Protein AF-F9G473-F1 (afdb_monomer_lite)

Secondary structure (DSSP, 8-state):
--HHHHHHHHHHGGG-HHHHHHHHHHHHHHHHTT-S-HHHHHHHHHHHHHHHHHHHHHHHHHTT-HHHHHSHHHHHHHHHHHHHHHHHHHHHT----HHHHHHHHHHHHHHHTT----HHHHHHHHHHHHHHHHHHHHTTS--SS-GGGG------S---HHHHHHHHHHHHHHHHHHHH-SS---HHHHHHHHHHHHHHHHHS-GGGSEEEEE--BGGGTB-S-EEEE--TTS-SS---TTHHHHHHHHHTSTTT--SSS--HHHHHHHHHIIIIIS--PPPPPP--SS---EEE-PPTTSSHHHHHHHHHHTT-S-EE-HHHHHH-SS--HHHHGGGS--TTS-----HHHHHHHHTT-SEE-HHHHHHTHHHHHHH-TTSEEEEE--S-HHHHHHHHIIIIIHHHT-HHHHHHHTT-HHHHHHHHHIIIIIHHHHTT-TTS-HHHHHHHHHHHHHHHHHHHHHHHS-GGGEEEE-GGG-HHHHHHHHT-PPPSSPPP----HHHHHHHHHHHHHHHHHHHHHHHHHHHHHHHHHHHHHHHHH-

Organism: Fusarium oxysporum (strain Fo5176) (NCBI:txid660025)

Structure (mmCIF, N/CA/C/O backbone):
data_AF-F9G473-F1
#
_entry.id   AF-F9G473-F1
#
loop_
_atom_site.group_PDB
_atom_site.id
_atom_site.type_symbol
_atom_site.label_atom_id
_atom_site.label_alt_id
_atom_site.label_comp_id
_atom_site.label_asym_id
_atom_site.label_entity_id
_atom_site.label_seq_id
_atom_site.pdbx_PDB_ins_code
_atom_site.Cartn_x
_atom_site.Cartn_y
_atom_site.Cartn_z
_atom_site.occupancy
_atom_site.B_iso_or_equiv
_atom_site.auth_seq_id
_atom_site.auth_comp_id
_atom_site.auth_asym_id
_atom_site.auth_atom_id
_atom_site.pdbx_PDB_model_num
ATOM 1 N N . MET A 1 1 ? 7.995 -15.059 -26.699 1.00 45.53 1 MET A N 1
ATOM 2 C CA . MET A 1 1 ? 9.385 -15.390 -26.287 1.00 45.53 1 MET A CA 1
ATOM 3 C C . MET A 1 1 ? 10.313 -15.096 -27.455 1.00 45.53 1 MET A C 1
ATOM 5 O O . MET A 1 1 ? 9.839 -15.066 -28.579 1.00 45.53 1 MET A O 1
ATOM 9 N N . ASP A 1 2 ? 11.602 -14.871 -27.199 1.00 57.72 2 ASP A N 1
ATOM 10 C CA . ASP A 1 2 ? 12.622 -14.761 -28.253 1.00 57.72 2 ASP A CA 1
ATOM 11 C C . ASP A 1 2 ? 12.641 -16.067 -29.101 1.00 57.72 2 ASP A C 1
ATOM 13 O O . ASP A 1 2 ? 12.615 -17.157 -28.506 1.00 57.72 2 ASP A O 1
ATOM 17 N N . PRO A 1 3 ? 12.602 -16.018 -30.450 1.00 60.47 3 PRO A N 1
ATOM 18 C CA . PRO A 1 3 ? 12.584 -17.217 -31.294 1.00 60.47 3 PRO A CA 1
ATOM 19 C C . PRO A 1 3 ? 13.815 -18.105 -31.112 1.00 60.47 3 PRO A C 1
ATOM 21 O O . PRO A 1 3 ? 13.683 -19.333 -31.107 1.00 60.47 3 PRO A O 1
ATOM 24 N N . ASP A 1 4 ? 14.987 -17.507 -30.896 1.00 68.69 4 ASP A N 1
ATOM 25 C CA . ASP A 1 4 ? 16.224 -18.245 -30.658 1.00 68.69 4 ASP A CA 1
ATOM 26 C C . ASP A 1 4 ? 16.158 -18.956 -29.311 1.00 68.69 4 ASP A C 1
ATOM 28 O O . ASP A 1 4 ? 16.536 -20.122 -29.206 1.00 68.69 4 ASP A O 1
ATOM 32 N N . PHE A 1 5 ? 15.584 -18.310 -28.291 1.00 81.56 5 PHE A N 1
ATOM 33 C CA . PHE A 1 5 ? 15.329 -18.963 -27.008 1.00 81.56 5 PHE A CA 1
ATOM 34 C C . PHE A 1 5 ? 14.351 -20.131 -27.149 1.00 81.56 5 PHE A C 1
ATOM 36 O O . PHE A 1 5 ? 14.621 -21.228 -26.670 1.00 81.56 5 PHE A O 1
ATOM 43 N N . THR A 1 6 ? 13.214 -19.905 -27.808 1.00 77.44 6 THR A N 1
ATOM 44 C CA . THR A 1 6 ? 12.120 -20.885 -27.889 1.00 77.44 6 THR A CA 1
ATOM 45 C C . THR A 1 6 ? 12.555 -22.130 -28.654 1.00 77.44 6 THR A C 1
ATOM 47 O O . THR A 1 6 ? 12.428 -23.250 -28.155 1.00 77.44 6 THR A O 1
ATOM 50 N N . ASN A 1 7 ? 13.120 -21.938 -29.848 1.00 81.88 7 ASN A N 1
ATOM 51 C CA . ASN A 1 7 ? 13.565 -23.035 -30.698 1.00 81.88 7 ASN A CA 1
ATOM 52 C C . ASN A 1 7 ? 14.696 -23.823 -30.037 1.00 81.88 7 ASN A C 1
ATOM 54 O O . ASN A 1 7 ? 14.685 -25.055 -30.040 1.00 81.88 7 ASN A O 1
ATOM 58 N N . GLU A 1 8 ? 15.656 -23.130 -29.427 1.00 86.62 8 GLU A N 1
ATOM 59 C CA . GLU A 1 8 ? 16.802 -23.779 -28.806 1.00 86.62 8 GLU A CA 1
ATOM 60 C C . GLU A 1 8 ? 16.436 -24.480 -27.490 1.00 86.62 8 GLU A C 1
ATOM 62 O O . GLU A 1 8 ? 16.919 -25.587 -27.241 1.00 86.62 8 GLU A O 1
ATOM 67 N N . ALA A 1 9 ? 15.535 -23.908 -26.681 1.00 88.31 9 ALA A N 1
ATOM 68 C CA . ALA A 1 9 ? 15.013 -24.555 -25.479 1.00 88.31 9 ALA A CA 1
ATOM 69 C C . ALA A 1 9 ? 14.297 -25.866 -25.833 1.00 88.31 9 ALA A C 1
ATOM 71 O O . ALA A 1 9 ? 14.603 -26.909 -25.250 1.00 88.31 9 ALA A O 1
ATOM 72 N N . LEU A 1 10 ? 13.419 -25.844 -26.844 1.00 88.31 10 LEU A N 1
ATOM 73 C CA . LEU A 1 10 ? 12.724 -27.037 -27.338 1.00 88.31 10 LEU A CA 1
ATOM 74 C C . LEU A 1 10 ? 13.695 -28.070 -27.921 1.00 88.31 10 LEU A C 1
ATOM 76 O O . LEU A 1 10 ? 13.563 -29.264 -27.653 1.00 88.31 10 LEU A O 1
ATOM 80 N N . ARG A 1 11 ? 14.710 -27.627 -28.672 1.00 91.50 11 ARG A N 1
ATOM 81 C CA . ARG A 1 11 ? 15.733 -28.515 -29.244 1.00 91.50 11 ARG A CA 1
ATOM 82 C C . ARG A 1 11 ? 16.573 -29.204 -28.165 1.00 91.50 11 ARG A C 1
ATOM 84 O O . ARG A 1 11 ? 16.958 -30.362 -28.337 1.00 91.50 11 ARG A O 1
ATOM 91 N N . ARG A 1 12 ? 16.884 -28.506 -27.066 1.00 92.81 12 ARG A N 1
ATOM 92 C CA . ARG A 1 12 ? 17.694 -29.033 -25.953 1.00 92.81 12 ARG A CA 1
ATOM 93 C C . ARG A 1 12 ? 16.894 -29.870 -24.960 1.00 92.81 12 ARG A C 1
ATOM 95 O O . ARG A 1 12 ? 17.476 -30.775 -24.362 1.00 92.81 12 ARG A O 1
ATOM 102 N N . ALA A 1 13 ? 15.596 -29.609 -24.798 1.00 94.12 13 ALA A N 1
ATOM 103 C CA . ALA A 1 13 ? 14.750 -30.238 -23.783 1.00 94.12 13 ALA A CA 1
ATOM 104 C C . ALA A 1 13 ? 14.877 -31.776 -23.709 1.00 94.12 13 ALA A C 1
ATOM 106 O O . ALA A 1 13 ? 15.115 -32.279 -22.614 1.00 94.12 13 ALA A O 1
ATOM 107 N N . PRO A 1 14 ? 14.872 -32.554 -24.815 1.00 93.25 14 PRO A N 1
ATOM 108 C CA . PRO A 1 14 ? 14.975 -34.018 -24.736 1.00 93.25 14 PRO A CA 1
ATOM 109 C C . PRO A 1 14 ? 16.275 -34.547 -24.109 1.00 93.25 14 PRO A C 1
ATOM 111 O O . PRO A 1 14 ? 16.351 -35.717 -23.747 1.00 93.25 14 PRO A O 1
ATOM 114 N N . ARG A 1 15 ? 17.318 -33.712 -24.021 1.00 94.69 15 ARG A N 1
ATOM 115 C CA . ARG A 1 15 ? 18.642 -34.067 -23.481 1.00 94.69 15 ARG A CA 1
ATOM 116 C C . ARG A 1 15 ? 18.998 -33.284 -22.218 1.00 94.69 15 ARG A C 1
ATOM 118 O O . ARG A 1 15 ? 20.071 -33.491 -21.664 1.00 94.69 15 ARG A O 1
ATOM 125 N N . CYS A 1 16 ? 18.124 -32.385 -21.776 1.00 95.19 16 CYS A N 1
ATOM 126 C CA . CYS A 1 16 ? 18.338 -31.526 -20.624 1.00 95.19 16 CYS A CA 1
ATOM 127 C C . CYS A 1 16 ? 17.113 -31.627 -19.705 1.00 95.19 16 CYS A C 1
ATOM 129 O O . CYS A 1 16 ? 16.123 -30.931 -19.942 1.00 95.19 16 CYS A O 1
ATOM 131 N N . PRO A 1 17 ? 17.160 -32.472 -18.655 1.00 94.44 17 PRO A N 1
ATOM 132 C CA . PRO A 1 17 ? 16.038 -32.653 -17.732 1.00 94.44 17 PRO A CA 1
ATOM 133 C C . PRO A 1 17 ? 15.544 -31.338 -17.121 1.00 94.44 17 PRO A C 1
ATOM 135 O O . PRO A 1 17 ? 14.348 -31.161 -16.921 1.00 94.44 17 PRO A O 1
ATOM 138 N N . LEU A 1 18 ? 16.460 -30.394 -16.897 1.00 94.50 18 LEU A N 1
ATOM 139 C CA . LEU A 1 18 ? 16.161 -29.072 -16.364 1.00 94.50 18 LEU A CA 1
ATOM 140 C C . LEU A 1 18 ? 15.222 -28.267 -17.284 1.00 94.50 18 LEU A C 1
ATOM 142 O O . LEU A 1 18 ? 14.207 -27.731 -16.839 1.00 94.50 18 LEU A O 1
ATOM 146 N N . LEU A 1 19 ? 15.527 -28.220 -18.584 1.00 95.25 19 LEU A N 1
ATOM 147 C CA . LEU A 1 19 ? 14.683 -27.552 -19.580 1.00 95.25 19 LEU A CA 1
ATOM 148 C C . LEU A 1 19 ? 13.399 -28.337 -19.849 1.00 95.25 19 LEU A C 1
ATOM 150 O O . LEU A 1 19 ? 12.338 -27.743 -19.996 1.00 95.25 19 LEU A O 1
ATOM 154 N N . LEU A 1 20 ? 13.479 -29.669 -19.880 1.00 96.06 20 LEU A N 1
ATOM 155 C CA . LEU A 1 20 ? 12.309 -30.520 -20.073 1.00 96.06 20 LEU A CA 1
ATOM 156 C C . LEU A 1 20 ? 11.258 -30.277 -18.991 1.00 96.06 20 LEU A C 1
ATOM 158 O O . LEU A 1 20 ? 10.108 -29.987 -19.308 1.00 96.06 20 LEU A O 1
ATOM 162 N N . TYR A 1 21 ? 11.648 -30.386 -17.721 1.00 97.31 21 TYR A N 1
ATOM 163 C CA . TYR A 1 21 ? 10.705 -30.242 -16.621 1.00 97.31 21 TYR A CA 1
ATOM 164 C C . TYR A 1 21 ? 10.210 -28.804 -16.474 1.00 97.31 21 TYR A C 1
ATOM 166 O O . TYR A 1 21 ? 9.029 -28.621 -16.209 1.00 97.31 21 TYR A O 1
ATOM 174 N N . SER A 1 22 ? 11.040 -27.785 -16.721 1.00 95.44 22 SER A N 1
ATOM 175 C CA . SER A 1 22 ? 10.582 -26.389 -16.619 1.00 95.44 22 SER A CA 1
ATOM 176 C C . SER A 1 22 ? 9.567 -26.043 -17.710 1.00 95.44 22 SER A C 1
ATOM 178 O O . SER A 1 22 ? 8.546 -25.417 -17.424 1.00 95.44 22 SER A O 1
ATOM 180 N N . LEU A 1 23 ? 9.779 -26.526 -18.941 1.00 94.12 23 LEU A N 1
ATOM 181 C CA . LEU A 1 23 ? 8.806 -26.392 -20.028 1.00 94.12 23 LEU A CA 1
ATOM 182 C C . LEU A 1 23 ? 7.507 -27.146 -19.730 1.00 94.12 23 LEU A C 1
ATOM 184 O O . LEU A 1 23 ? 6.427 -26.610 -19.979 1.00 94.12 23 LEU A O 1
ATOM 188 N N . LEU A 1 24 ? 7.589 -28.366 -19.191 1.00 94.25 24 LEU A N 1
ATOM 189 C CA . LEU A 1 24 ? 6.407 -29.145 -18.813 1.00 94.25 24 LEU A CA 1
ATOM 190 C C . LEU A 1 24 ? 5.644 -28.508 -17.646 1.00 94.25 24 LEU A C 1
ATOM 192 O O . LEU A 1 24 ? 4.415 -28.504 -17.680 1.00 94.25 24 LEU A O 1
ATOM 196 N N . ALA A 1 25 ? 6.344 -27.932 -16.665 1.00 93.00 25 ALA A N 1
ATOM 197 C CA . ALA A 1 25 ? 5.742 -27.217 -15.544 1.00 93.00 25 ALA A CA 1
ATOM 198 C C . ALA A 1 25 ? 4.913 -26.029 -16.045 1.00 93.00 25 ALA A C 1
ATOM 200 O O . ALA A 1 25 ? 3.707 -25.973 -15.816 1.00 93.00 25 ALA A O 1
ATOM 201 N N . VAL A 1 26 ? 5.531 -25.129 -16.821 1.00 90.00 26 VAL A N 1
ATOM 202 C CA . VAL A 1 26 ? 4.837 -23.970 -17.406 1.00 90.00 26 VAL A CA 1
ATOM 203 C C . VAL A 1 26 ? 3.708 -24.396 -18.335 1.00 90.00 26 VAL A C 1
ATOM 205 O O . VAL A 1 26 ? 2.621 -23.838 -18.256 1.00 90.00 26 VAL A O 1
ATOM 208 N N . SER A 1 27 ? 3.930 -25.385 -19.205 1.00 88.44 27 SER A N 1
ATOM 209 C CA . SER A 1 27 ? 2.908 -25.819 -20.168 1.00 88.44 27 SER A CA 1
ATOM 210 C C . SER A 1 27 ? 1.693 -26.429 -19.474 1.00 88.44 27 SER A C 1
ATOM 212 O O . SER A 1 27 ? 0.563 -26.184 -19.895 1.00 88.44 27 SER A O 1
ATOM 214 N N . SER A 1 28 ? 1.913 -27.210 -18.412 1.00 89.19 28 SER A N 1
ATOM 215 C CA . SER A 1 28 ? 0.833 -27.840 -17.648 1.00 89.19 28 SER A CA 1
ATOM 216 C C . SER A 1 28 ? 0.041 -26.795 -16.867 1.00 89.19 28 SER A C 1
ATOM 218 O O . SER A 1 28 ? -1.182 -26.764 -16.987 1.00 89.19 28 SER A O 1
ATOM 220 N N . SER A 1 29 ? 0.726 -25.871 -16.183 1.00 85.62 29 SER A N 1
ATOM 221 C CA . SER A 1 29 ? 0.071 -24.760 -15.486 1.00 85.62 29 SER A CA 1
ATOM 222 C C . SER A 1 29 ? -0.647 -23.819 -16.439 1.00 85.62 29 SER A C 1
ATOM 224 O O . SER A 1 29 ? -1.777 -23.447 -16.184 1.00 85.62 29 SER A O 1
ATOM 226 N N . HIS A 1 30 ? -0.055 -23.457 -17.577 1.00 84.06 30 HIS A N 1
ATOM 227 C CA . HIS A 1 30 ? -0.751 -22.649 -18.574 1.00 84.06 30 HIS A CA 1
ATOM 228 C C . HIS A 1 30 ? -2.009 -23.370 -19.064 1.00 84.06 30 HIS A C 1
ATOM 230 O O . HIS A 1 30 ? -3.066 -22.763 -19.156 1.00 84.06 30 HIS A O 1
ATOM 236 N N . LYS A 1 31 ? -1.927 -24.673 -19.356 1.00 85.00 31 LYS A N 1
ATOM 237 C CA . LYS A 1 31 ? -3.074 -25.437 -19.849 1.00 85.00 31 LYS A CA 1
ATOM 238 C C . LYS A 1 31 ? -4.208 -25.543 -18.824 1.00 85.00 31 LYS A C 1
ATOM 240 O O . LYS A 1 31 ? -5.358 -25.503 -19.249 1.00 85.00 31 LYS A O 1
ATOM 245 N N . SER A 1 32 ? -3.923 -25.628 -17.522 1.00 84.88 32 SER A N 1
ATOM 246 C CA . SER A 1 32 ? -4.977 -25.691 -16.498 1.00 84.88 32 SER A CA 1
ATOM 247 C C . SER A 1 32 ? -5.882 -24.452 -16.483 1.00 84.88 32 SER A C 1
ATOM 249 O O . SER A 1 32 ? -7.062 -24.583 -16.178 1.00 84.88 32 SER A O 1
ATOM 251 N N . TRP A 1 33 ? -5.384 -23.279 -16.897 1.00 78.44 33 TRP A N 1
ATOM 252 C CA . TRP A 1 33 ? -6.165 -22.035 -16.978 1.00 78.44 33 TRP A CA 1
ATOM 253 C C . TRP A 1 33 ? -7.191 -21.984 -18.118 1.00 78.44 33 TRP A C 1
ATOM 255 O O . TRP A 1 33 ? -8.116 -21.178 -18.062 1.00 78.44 33 TRP A O 1
ATOM 265 N N . PHE A 1 34 ? -7.028 -22.805 -19.159 1.00 80.69 34 PHE A N 1
ATOM 266 C CA . PHE A 1 34 ? -7.857 -22.752 -20.374 1.00 80.69 34 PHE A CA 1
ATOM 267 C C . PHE A 1 34 ? -8.693 -24.019 -20.588 1.00 80.69 34 PHE A C 1
ATOM 269 O O . PHE A 1 34 ? -9.198 -24.245 -21.687 1.00 80.69 34 PHE A O 1
ATOM 276 N N . LEU A 1 35 ? -8.796 -24.876 -19.571 1.00 82.06 35 LEU A N 1
ATOM 277 C CA . LEU A 1 35 ? -9.617 -26.080 -19.617 1.00 82.06 35 LEU A CA 1
ATOM 278 C C . LEU A 1 35 ? -10.969 -25.825 -18.950 1.00 82.06 35 LEU A C 1
ATOM 280 O O . LEU A 1 35 ? -11.025 -25.401 -17.801 1.00 82.06 35 LEU A O 1
ATOM 284 N N . ASP A 1 36 ? -12.047 -26.136 -19.673 1.00 85.25 36 ASP A N 1
ATOM 285 C CA . ASP A 1 36 ? -13.421 -25.991 -19.174 1.00 85.25 36 ASP A CA 1
ATOM 286 C C . ASP A 1 36 ? -13.801 -27.081 -18.157 1.00 85.25 36 ASP A C 1
ATOM 288 O O . ASP A 1 36 ? -14.679 -26.872 -17.321 1.00 85.25 36 ASP A O 1
ATOM 292 N N . ASP A 1 37 ? -13.163 -28.254 -18.245 1.00 90.31 37 ASP A N 1
ATOM 293 C CA . ASP A 1 37 ? -13.392 -29.389 -17.349 1.00 90.31 37 ASP A CA 1
ATOM 294 C C . ASP A 1 37 ? -12.562 -29.224 -16.058 1.00 90.31 37 ASP A C 1
ATOM 296 O O . ASP A 1 37 ? -11.327 -29.271 -16.133 1.00 90.31 37 ASP A O 1
ATOM 300 N N . PRO A 1 38 ? -13.201 -29.048 -14.883 1.00 86.44 38 PRO A N 1
ATOM 301 C CA . PRO A 1 38 ? -12.496 -28.796 -13.628 1.00 86.44 38 PRO A CA 1
ATOM 302 C C . PRO A 1 38 ? -11.587 -29.943 -13.181 1.00 86.44 38 PRO A C 1
ATOM 304 O O . PRO A 1 38 ? -10.522 -29.680 -12.623 1.00 86.44 38 PRO A O 1
ATOM 307 N N . ASP A 1 39 ? -11.970 -31.196 -13.438 1.00 87.25 39 ASP A N 1
ATOM 308 C CA . ASP A 1 39 ? -11.202 -32.364 -13.000 1.00 87.25 39 ASP A CA 1
ATOM 309 C C . ASP A 1 39 ? -9.918 -32.481 -13.832 1.00 87.25 39 ASP A C 1
ATOM 311 O O . ASP A 1 39 ? -8.819 -32.674 -13.304 1.00 87.25 39 ASP A O 1
ATOM 315 N N . ILE A 1 40 ? -10.033 -32.259 -15.146 1.00 87.62 40 ILE A N 1
ATOM 316 C CA . ILE A 1 40 ? -8.880 -32.243 -16.053 1.00 87.62 40 ILE A CA 1
ATOM 317 C C . ILE A 1 40 ? -7.991 -31.023 -15.761 1.00 87.62 40 ILE A C 1
ATOM 319 O O . ILE A 1 40 ? -6.765 -31.147 -15.742 1.00 87.62 40 ILE A O 1
ATOM 323 N N . ALA A 1 41 ? -8.577 -29.849 -15.508 1.00 83.19 41 ALA A N 1
ATOM 324 C CA . ALA A 1 41 ? -7.832 -28.648 -15.132 1.00 83.19 41 ALA A CA 1
ATOM 325 C C . ALA A 1 41 ? -7.018 -28.868 -13.846 1.00 83.19 41 ALA A C 1
ATOM 327 O O . ALA A 1 41 ? -5.835 -28.515 -13.795 1.00 83.19 41 ALA A O 1
ATOM 328 N N . GLN A 1 42 ? -7.616 -29.513 -12.840 1.00 87.00 42 GLN A N 1
ATOM 329 C CA . GLN A 1 42 ? -6.948 -29.856 -11.587 1.00 87.00 42 GLN A CA 1
ATOM 330 C C . GLN A 1 42 ? -5.800 -30.854 -11.793 1.00 87.00 42 GLN A C 1
ATOM 332 O O . GLN A 1 42 ? -4.726 -30.671 -11.216 1.00 87.00 42 GLN A O 1
ATOM 337 N N . ASP A 1 43 ? -5.977 -31.868 -12.642 1.00 88.44 43 ASP A N 1
ATOM 338 C CA . ASP A 1 43 ? -4.899 -32.799 -12.993 1.00 88.44 43 ASP A CA 1
ATOM 339 C C . ASP A 1 43 ? -3.710 -32.074 -13.646 1.00 88.44 43 ASP A C 1
ATOM 341 O O . ASP A 1 43 ? -2.561 -32.314 -13.272 1.00 88.44 43 ASP A O 1
ATOM 345 N N . TYR A 1 44 ? -3.959 -31.144 -14.576 1.00 88.31 44 TYR A N 1
ATOM 346 C CA . TYR A 1 44 ? -2.895 -30.345 -15.198 1.00 88.31 44 TYR A CA 1
ATOM 347 C C . TYR A 1 44 ? -2.197 -29.400 -14.217 1.00 88.31 44 TYR A C 1
ATOM 349 O O . TYR A 1 44 ? -0.978 -29.240 -14.307 1.00 88.31 44 TYR A O 1
ATOM 357 N N . ALA A 1 45 ? -2.927 -28.821 -13.260 1.00 86.12 45 ALA A N 1
ATOM 358 C CA . ALA A 1 45 ? -2.322 -28.043 -12.183 1.00 86.12 45 ALA A CA 1
ATOM 359 C C . ALA A 1 45 ? -1.390 -28.917 -11.321 1.00 86.12 45 ALA A C 1
ATOM 361 O O . ALA A 1 45 ? -0.247 -28.528 -11.078 1.00 86.12 45 ALA A O 1
ATOM 362 N N . ARG A 1 46 ? -1.826 -30.137 -10.957 1.00 89.38 46 ARG A N 1
ATOM 363 C CA . ARG A 1 46 ? -0.997 -31.112 -10.224 1.00 89.38 46 ARG A CA 1
ATOM 364 C C . ARG A 1 46 ? 0.260 -31.494 -11.009 1.00 89.38 46 ARG A C 1
ATOM 366 O O . ARG A 1 46 ? 1.350 -31.495 -10.449 1.00 89.38 46 ARG A O 1
ATOM 373 N N . TYR A 1 47 ? 0.142 -31.773 -12.310 1.00 91.06 47 TYR A N 1
ATOM 374 C CA . TYR A 1 47 ? 1.312 -32.063 -13.147 1.00 91.06 47 TYR A CA 1
ATOM 375 C C . TYR A 1 47 ? 2.286 -30.879 -13.198 1.00 91.06 47 TYR A C 1
ATOM 377 O O . TYR A 1 47 ? 3.498 -31.085 -13.150 1.00 91.06 47 TYR A O 1
ATOM 385 N N . GLY A 1 48 ? 1.769 -29.647 -13.262 1.00 91.00 48 GLY A N 1
ATOM 386 C CA . GLY A 1 48 ? 2.572 -28.427 -13.182 1.00 91.00 48 GLY A CA 1
ATOM 387 C C . GLY A 1 48 ? 3.443 -28.388 -11.927 1.00 91.00 48 GLY A C 1
ATOM 388 O O . GLY A 1 48 ? 4.658 -28.207 -12.034 1.00 91.00 48 GLY A O 1
ATOM 389 N N . GLU A 1 49 ? 2.838 -28.648 -10.768 1.00 89.69 49 GLU A N 1
ATOM 390 C CA . GLU A 1 49 ? 3.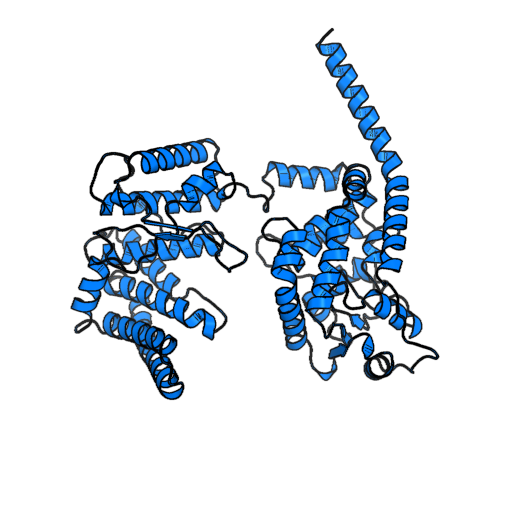518 -28.697 -9.470 1.00 89.69 49 GLU A CA 1
ATOM 391 C C . GLU A 1 49 ? 4.554 -29.831 -9.399 1.00 89.69 49 GLU A C 1
ATOM 393 O O . GLU A 1 49 ? 5.712 -29.589 -9.063 1.00 89.69 49 GLU A O 1
ATOM 398 N N . GLU A 1 50 ? 4.207 -31.045 -9.837 1.00 92.69 50 GLU A N 1
ATOM 399 C CA . GLU A 1 50 ? 5.138 -32.184 -9.867 1.00 92.69 50 GLU A CA 1
ATOM 400 C C . GLU A 1 50 ? 6.388 -31.912 -10.727 1.00 92.69 50 GLU A C 1
ATOM 402 O O . GLU A 1 50 ? 7.505 -32.322 -10.390 1.00 92.69 50 GLU A O 1
ATOM 407 N N . TYR A 1 51 ? 6.226 -31.253 -11.878 1.00 95.75 51 TYR A N 1
ATOM 408 C CA . TYR A 1 51 ? 7.359 -30.882 -12.727 1.00 95.75 51 TYR A CA 1
ATOM 409 C C . TYR A 1 51 ? 8.156 -29.712 -12.146 1.00 95.75 51 TYR A C 1
ATOM 411 O O . TYR A 1 51 ? 9.383 -29.681 -12.290 1.00 95.75 51 TYR A O 1
ATOM 419 N N . HIS A 1 52 ? 7.490 -28.777 -11.466 1.00 94.06 52 HIS A N 1
ATOM 420 C CA . HIS A 1 52 ? 8.144 -27.683 -10.756 1.00 94.06 52 HIS A CA 1
ATOM 421 C C . HIS A 1 52 ? 9.049 -28.212 -9.636 1.00 94.06 52 HIS A C 1
ATOM 423 O O . HIS A 1 52 ? 10.234 -27.872 -9.604 1.00 94.06 52 HIS A O 1
ATOM 429 N N . GLU A 1 53 ? 8.559 -29.138 -8.809 1.00 92.19 53 GLU A N 1
ATOM 430 C CA . GLU A 1 53 ? 9.347 -29.796 -7.758 1.00 92.19 53 GLU A CA 1
ATOM 431 C C . GLU A 1 53 ? 10.572 -30.528 -8.320 1.00 92.19 53 GLU A C 1
ATOM 433 O O . GLU A 1 53 ? 11.686 -30.405 -7.795 1.00 92.19 53 GLU A O 1
ATOM 438 N N . LYS A 1 54 ? 10.405 -31.242 -9.443 1.00 94.75 54 LYS A N 1
ATOM 439 C CA . LYS A 1 54 ? 11.529 -31.884 -10.142 1.00 94.75 54 LYS A CA 1
ATOM 440 C C . LYS A 1 54 ? 12.574 -30.862 -10.578 1.00 94.75 54 LYS A C 1
ATOM 442 O O . LYS A 1 54 ? 13.764 -31.122 -10.403 1.00 94.75 54 LYS A O 1
ATOM 447 N N . CYS A 1 55 ? 12.171 -29.697 -11.086 1.00 95.00 55 CYS A N 1
ATOM 448 C CA . CYS A 1 55 ? 13.124 -28.639 -11.425 1.00 95.00 55 CYS A CA 1
ATOM 449 C C . CYS A 1 55 ? 13.888 -28.141 -10.201 1.00 95.00 55 CYS A C 1
ATOM 451 O O . CYS A 1 55 ? 15.109 -28.032 -10.264 1.00 95.00 55 CYS A O 1
ATOM 453 N N . ILE A 1 56 ? 13.196 -27.877 -9.089 1.00 92.06 56 ILE A N 1
ATOM 454 C CA . ILE A 1 56 ? 13.831 -27.430 -7.842 1.00 92.06 56 ILE A CA 1
ATOM 455 C C . ILE A 1 56 ? 14.878 -28.444 -7.369 1.00 92.06 56 ILE A C 1
ATOM 457 O O . ILE A 1 56 ? 15.997 -28.055 -7.033 1.00 92.06 56 ILE A O 1
ATOM 461 N N . SER A 1 57 ? 14.558 -29.742 -7.419 1.00 94.12 57 SER A N 1
ATOM 462 C CA . SER A 1 57 ? 15.491 -30.811 -7.033 1.00 94.12 57 SER A CA 1
ATOM 463 C C . SER A 1 57 ? 16.774 -30.837 -7.878 1.00 94.12 57 SER A C 1
ATOM 465 O O . SER A 1 57 ? 17.831 -31.217 -7.377 1.00 94.12 57 SER A O 1
ATOM 467 N N . LEU A 1 58 ? 16.694 -30.393 -9.139 1.00 93.44 58 LEU A N 1
ATOM 468 C CA . LEU A 1 58 ? 17.831 -30.296 -10.055 1.00 93.44 58 LEU A CA 1
ATOM 469 C C . LEU A 1 58 ? 18.585 -28.965 -9.910 1.00 93.44 58 LEU A C 1
ATOM 471 O O . LEU A 1 58 ? 19.808 -28.957 -9.995 1.00 93.44 58 LEU A O 1
ATOM 475 N N . LEU A 1 59 ? 17.883 -27.852 -9.669 1.00 91.00 59 LEU A N 1
ATOM 476 C CA . LEU A 1 59 ? 18.475 -26.514 -9.526 1.00 91.00 59 LEU A CA 1
ATOM 477 C C . LEU A 1 59 ? 19.280 -26.358 -8.235 1.00 91.00 59 LEU A C 1
ATOM 479 O O . LEU A 1 59 ? 20.353 -25.760 -8.252 1.00 91.00 59 LEU A O 1
ATOM 483 N N . LEU A 1 60 ? 18.769 -26.880 -7.116 1.00 89.31 60 LEU A N 1
ATOM 484 C CA . LEU A 1 60 ? 19.388 -26.723 -5.797 1.00 89.31 60 LEU A CA 1
ATOM 485 C C . LEU A 1 60 ? 20.868 -27.146 -5.743 1.00 89.31 60 LEU A C 1
ATOM 487 O O . LEU A 1 60 ? 21.673 -26.353 -5.253 1.00 89.31 60 LEU A O 1
ATOM 491 N N . PRO A 1 61 ? 21.279 -28.332 -6.236 1.00 90.44 61 PRO A N 1
ATOM 492 C CA . PRO A 1 61 ? 22.694 -28.699 -6.238 1.00 90.44 61 PRO A CA 1
ATOM 493 C C . PRO A 1 61 ? 23.530 -27.832 -7.191 1.00 90.44 61 PRO A C 1
ATOM 495 O O . PRO A 1 61 ? 24.681 -27.541 -6.875 1.00 90.44 61 PRO A O 1
ATOM 498 N N . MET A 1 62 ? 22.956 -27.369 -8.310 1.00 92.25 62 MET A N 1
ATOM 499 C CA . MET A 1 62 ? 23.652 -26.527 -9.293 1.00 92.25 62 MET A CA 1
ATOM 500 C C . MET A 1 62 ? 23.994 -25.135 -8.747 1.00 92.25 62 MET A C 1
ATOM 502 O O . MET A 1 62 ? 24.967 -24.544 -9.194 1.00 92.25 62 MET A O 1
ATOM 506 N N . LEU A 1 63 ? 23.251 -24.615 -7.759 1.00 87.19 63 LEU A N 1
ATOM 507 C CA . LEU A 1 63 ? 23.540 -23.312 -7.135 1.00 87.19 63 LEU A CA 1
ATOM 508 C C . LEU A 1 63 ? 24.911 -23.252 -6.448 1.00 87.19 63 LEU A C 1
ATOM 510 O O . LEU A 1 63 ? 25.477 -22.171 -6.308 1.00 87.19 63 LEU A O 1
ATOM 514 N N . ASN A 1 64 ? 25.428 -24.401 -6.009 1.00 88.75 64 ASN A N 1
ATOM 515 C CA . ASN A 1 64 ? 26.731 -24.501 -5.354 1.00 88.75 64 ASN A CA 1
ATOM 516 C C . ASN A 1 64 ? 27.860 -24.863 -6.330 1.00 88.75 64 ASN A C 1
ATOM 518 O O . ASN A 1 64 ? 29.006 -24.991 -5.899 1.00 88.75 64 ASN A O 1
ATOM 522 N N . ASP A 1 65 ? 27.553 -25.034 -7.619 1.00 92.00 65 ASP A N 1
ATOM 523 C CA . ASP A 1 65 ? 28.522 -25.373 -8.654 1.00 92.00 65 ASP A CA 1
ATOM 524 C C . ASP A 1 65 ? 28.648 -24.249 -9.691 1.00 92.00 65 ASP A C 1
ATOM 526 O O . ASP A 1 65 ? 27.717 -23.920 -10.425 1.00 92.00 65 ASP A O 1
ATOM 530 N N . SER A 1 66 ? 29.842 -23.663 -9.747 1.00 88.94 66 SER A N 1
ATOM 531 C CA . SER A 1 66 ? 30.172 -22.487 -10.558 1.00 88.94 66 SER A CA 1
ATOM 532 C C . SER A 1 66 ? 30.054 -22.750 -12.070 1.00 88.94 66 SER A C 1
ATOM 534 O O . SER A 1 66 ? 29.670 -21.860 -12.834 1.00 88.94 66 SER A O 1
ATOM 536 N N . GLU A 1 67 ? 30.321 -23.981 -12.516 1.00 91.06 67 GLU A N 1
ATOM 537 C CA . GLU A 1 67 ? 30.179 -24.365 -13.924 1.00 91.06 67 GLU A CA 1
ATOM 538 C C . GLU A 1 67 ? 28.699 -24.574 -14.283 1.00 91.06 67 GLU A C 1
ATOM 540 O O . GLU A 1 67 ? 28.195 -23.985 -15.240 1.00 91.06 67 GLU A O 1
ATOM 545 N N . SER A 1 68 ? 27.959 -25.313 -13.452 1.00 90.56 68 SER A N 1
ATOM 546 C CA . SER A 1 68 ? 26.527 -25.556 -13.651 1.00 90.56 68 SER A CA 1
ATOM 547 C C . SER A 1 68 ? 25.680 -24.282 -13.613 1.00 90.56 68 SER A C 1
ATOM 549 O O . SER A 1 68 ? 24.772 -24.133 -14.431 1.00 90.56 68 SER A O 1
ATOM 551 N N . ILE A 1 69 ? 25.948 -23.352 -12.689 1.00 90.25 69 ILE A N 1
ATOM 552 C CA . ILE A 1 69 ? 25.139 -22.131 -12.536 1.00 90.25 69 ILE A CA 1
ATOM 553 C C . ILE A 1 69 ? 25.347 -21.138 -13.691 1.00 90.25 69 ILE A C 1
ATOM 555 O O . ILE A 1 69 ? 24.463 -20.326 -13.973 1.00 90.25 69 ILE A O 1
ATOM 559 N N . THR A 1 70 ? 26.487 -21.194 -14.389 1.00 91.19 70 THR A N 1
ATOM 560 C CA . THR A 1 70 ? 26.734 -20.375 -15.590 1.00 91.19 70 THR A CA 1
ATOM 561 C C . THR A 1 70 ? 26.253 -21.038 -16.874 1.00 91.19 70 THR A C 1
ATOM 563 O O . THR A 1 70 ? 26.262 -20.399 -17.931 1.00 91.19 70 THR A O 1
ATOM 566 N N . ASP A 1 71 ? 25.803 -22.293 -16.838 1.00 90.38 71 ASP A N 1
ATOM 567 C CA . ASP A 1 71 ? 25.250 -22.943 -18.019 1.00 90.38 71 ASP A CA 1
ATOM 568 C C . ASP A 1 71 ? 23.993 -22.205 -18.516 1.00 90.38 71 ASP A C 1
ATOM 570 O O . ASP A 1 71 ? 23.127 -21.781 -17.746 1.00 90.38 71 ASP A O 1
ATOM 574 N N . GLY A 1 72 ? 23.872 -22.050 -19.838 1.00 89.81 72 GLY A N 1
ATOM 575 C CA . GLY A 1 72 ? 22.729 -21.360 -20.439 1.00 89.81 72 GLY A CA 1
ATOM 576 C C . GLY A 1 72 ? 21.383 -22.017 -20.103 1.00 89.81 72 GLY A C 1
ATOM 577 O O . GLY A 1 72 ? 20.376 -21.318 -20.021 1.00 89.81 72 GLY A O 1
ATOM 578 N N . ALA A 1 73 ? 21.353 -23.333 -19.861 1.00 93.31 73 ALA A N 1
ATOM 579 C CA . ALA A 1 73 ? 20.161 -24.051 -19.424 1.00 93.31 73 ALA A CA 1
ATOM 580 C C . ALA A 1 73 ? 19.738 -23.687 -17.998 1.00 93.31 73 ALA A C 1
ATOM 582 O O . ALA A 1 73 ? 18.538 -23.680 -17.730 1.00 93.31 73 ALA A O 1
ATOM 583 N N . PHE A 1 74 ? 20.675 -23.347 -17.106 1.00 95.19 74 PHE A N 1
ATOM 584 C CA . PHE A 1 74 ? 20.345 -22.894 -15.755 1.00 95.19 74 PHE A CA 1
ATOM 585 C C . PHE A 1 74 ? 19.609 -21.551 -15.793 1.00 95.19 74 PHE A C 1
ATOM 587 O O . PHE A 1 74 ? 18.522 -21.415 -15.219 1.00 95.19 74 PHE A O 1
ATOM 594 N N . LEU A 1 75 ? 20.168 -20.574 -16.516 1.00 94.44 75 LEU A N 1
ATOM 595 C CA . LEU A 1 75 ? 19.545 -19.259 -16.675 1.00 94.44 75 LEU A CA 1
ATOM 596 C C . LEU A 1 75 ? 18.191 -19.378 -17.386 1.00 94.44 75 LEU A C 1
ATOM 598 O O . LEU A 1 75 ? 17.198 -18.833 -16.912 1.00 94.44 75 LEU A O 1
ATOM 602 N N . ALA A 1 76 ? 18.127 -20.161 -18.466 1.00 93.69 76 ALA A N 1
ATOM 603 C CA . ALA A 1 76 ? 16.889 -20.414 -19.197 1.00 93.69 76 ALA A CA 1
ATOM 604 C C . ALA A 1 76 ? 15.810 -21.074 -18.326 1.00 93.69 76 ALA A C 1
ATOM 606 O O . ALA A 1 76 ? 14.663 -20.637 -18.343 1.00 93.69 76 ALA A O 1
ATOM 607 N N . CYS A 1 77 ? 16.169 -22.088 -17.534 1.00 95.12 77 CYS A N 1
ATOM 608 C CA . CYS A 1 77 ? 15.254 -22.719 -16.586 1.00 95.12 77 CYS A CA 1
ATOM 609 C C . CYS A 1 77 ? 14.741 -21.715 -15.550 1.00 95.12 77 CYS A C 1
ATOM 611 O O . CYS A 1 77 ? 13.534 -21.619 -15.348 1.00 95.12 77 CYS A O 1
ATOM 613 N N . SER A 1 78 ? 15.630 -20.915 -14.952 1.00 93.81 78 SER A N 1
ATOM 614 C CA . SER A 1 78 ? 15.243 -19.881 -13.981 1.00 93.81 78 SER A CA 1
ATOM 615 C C . SER A 1 78 ? 14.244 -18.884 -14.582 1.00 93.81 78 SER A C 1
ATOM 617 O O . SER A 1 78 ? 13.239 -18.555 -13.957 1.00 93.81 78 SER A O 1
ATOM 619 N N . THR A 1 79 ? 14.466 -18.464 -15.830 1.00 90.88 79 THR A N 1
ATOM 620 C CA . THR A 1 79 ? 13.551 -17.601 -16.589 1.00 90.88 79 THR A CA 1
ATOM 621 C C . THR A 1 79 ? 12.200 -18.259 -16.892 1.00 90.88 79 THR A C 1
ATOM 623 O O . THR A 1 79 ? 11.166 -17.597 -16.795 1.00 90.88 79 THR A O 1
ATOM 626 N N . ILE A 1 80 ? 12.180 -19.546 -17.258 1.00 91.38 80 ILE A N 1
ATOM 627 C CA . ILE A 1 80 ? 10.939 -20.295 -17.528 1.00 91.38 80 ILE A CA 1
ATOM 628 C C . ILE A 1 80 ? 10.143 -20.478 -16.232 1.00 91.38 80 ILE A C 1
ATOM 630 O O . ILE A 1 80 ? 8.942 -20.230 -16.201 1.00 91.38 80 ILE A O 1
ATOM 634 N N . LEU A 1 81 ? 10.802 -20.852 -15.136 1.00 92.19 81 LEU A N 1
ATOM 635 C CA . LEU A 1 81 ? 10.139 -21.023 -13.844 1.00 92.19 81 LEU A CA 1
ATOM 636 C C . LEU A 1 81 ? 9.681 -19.701 -13.230 1.00 92.19 81 LEU A C 1
ATOM 638 O O . LEU A 1 81 ? 8.701 -19.679 -12.494 1.00 92.19 81 LEU A O 1
ATOM 642 N N . ARG A 1 82 ? 10.319 -18.584 -13.582 1.00 90.00 82 ARG A N 1
ATOM 643 C CA . ARG A 1 82 ? 9.778 -17.265 -13.261 1.00 90.00 82 ARG A CA 1
ATOM 644 C C . ARG A 1 82 ? 8.400 -17.049 -13.902 1.00 90.00 82 ARG A C 1
ATOM 646 O O . ARG A 1 82 ? 7.490 -16.575 -13.235 1.00 90.00 82 ARG A O 1
ATOM 653 N N . TRP A 1 83 ? 8.212 -17.472 -15.151 1.00 85.19 83 TRP A N 1
ATOM 654 C CA . TRP A 1 83 ? 6.892 -17.417 -15.787 1.00 85.19 83 TRP A CA 1
ATOM 655 C C . TRP A 1 83 ? 5.888 -18.375 -15.122 1.00 85.19 83 TRP A C 1
ATOM 657 O O . TRP A 1 83 ? 4.718 -18.035 -14.957 1.00 85.19 83 TRP A O 1
ATOM 667 N N . TYR A 1 84 ? 6.341 -19.548 -14.668 1.00 86.00 84 TYR A N 1
ATOM 668 C CA . TYR A 1 84 ? 5.513 -20.450 -13.859 1.00 86.00 84 TYR A CA 1
ATOM 669 C C . TYR A 1 84 ? 5.002 -19.770 -12.576 1.00 86.00 84 TYR A C 1
ATOM 671 O O . TYR A 1 84 ? 3.820 -19.898 -12.254 1.00 86.00 84 TYR A O 1
ATOM 679 N N . GLU A 1 85 ? 5.862 -19.036 -11.858 1.00 84.69 85 GLU A N 1
ATOM 680 C CA . GLU A 1 85 ? 5.462 -18.269 -10.668 1.00 84.69 85 GLU A CA 1
ATOM 681 C C . GLU A 1 85 ? 4.390 -17.234 -11.003 1.00 84.69 85 GLU A C 1
ATOM 683 O O . GLU A 1 85 ? 3.381 -17.167 -10.311 1.00 84.69 85 GLU A O 1
ATOM 688 N N . GLU A 1 86 ? 4.569 -16.477 -12.086 1.00 77.62 86 GLU A N 1
ATOM 689 C CA . GLU A 1 86 ? 3.624 -15.440 -12.519 1.00 77.62 86 GLU A CA 1
ATOM 690 C C . GLU A 1 86 ? 2.249 -16.028 -12.873 1.00 77.62 86 GLU A C 1
ATOM 692 O O . GLU A 1 86 ? 1.222 -15.483 -12.474 1.00 77.62 86 GLU A O 1
ATOM 697 N N . LEU A 1 87 ? 2.214 -17.184 -13.547 1.00 74.56 87 LEU A N 1
ATOM 698 C CA . LEU A 1 87 ? 0.972 -17.917 -13.832 1.00 74.56 87 LEU A CA 1
ATOM 699 C C . LEU A 1 87 ? 0.308 -18.473 -12.565 1.00 74.56 87 LEU A C 1
ATOM 701 O O . LEU A 1 87 ? -0.908 -18.657 -12.529 1.00 74.56 87 LEU A O 1
ATOM 705 N N . SER A 1 88 ? 1.100 -18.762 -11.535 1.00 71.62 88 SER A N 1
ATOM 706 C CA . SER A 1 88 ? 0.636 -19.366 -10.284 1.00 71.62 88 SER A CA 1
ATOM 707 C C . SER A 1 88 ? 0.315 -18.325 -9.205 1.00 71.62 88 SER A C 1
ATOM 709 O O . SER A 1 88 ? -0.363 -18.647 -8.229 1.00 71.62 88 SER A O 1
ATOM 711 N N . ALA A 1 89 ? 0.773 -17.081 -9.355 1.00 69.12 89 ALA A N 1
ATOM 712 C CA . ALA A 1 89 ? 0.599 -16.009 -8.379 1.00 69.12 89 ALA A CA 1
ATOM 713 C C . ALA A 1 89 ? -0.877 -15.694 -8.064 1.00 69.12 89 ALA A C 1
ATOM 715 O O . ALA A 1 89 ? -1.192 -15.554 -6.879 1.00 69.12 89 ALA A O 1
ATOM 716 N N . PRO A 1 90 ? -1.816 -15.672 -9.038 1.00 60.94 90 PRO A N 1
ATOM 717 C CA . PRO A 1 90 ? -3.238 -15.493 -8.737 1.00 60.94 90 PRO A CA 1
ATOM 718 C C . PRO A 1 90 ? -3.831 -16.606 -7.860 1.00 60.94 90 PRO A C 1
ATOM 720 O O . PRO A 1 90 ? -4.787 -16.363 -7.130 1.00 60.94 90 PRO A O 1
ATOM 723 N N . ILE A 1 91 ? -3.264 -17.818 -7.917 1.00 61.38 91 ILE A N 1
ATOM 724 C CA . ILE A 1 91 ? -3.718 -18.985 -7.145 1.00 61.38 91 ILE A CA 1
ATOM 725 C C . ILE A 1 91 ? -3.188 -18.912 -5.708 1.00 61.38 91 ILE A C 1
ATOM 727 O O . ILE A 1 91 ? -3.922 -19.158 -4.755 1.00 61.38 91 ILE A O 1
ATOM 731 N N . HIS A 1 92 ? -1.914 -18.549 -5.544 1.00 58.25 92 HIS A N 1
ATOM 732 C CA . HIS A 1 92 ? -1.243 -18.517 -4.240 1.00 58.25 92 HIS A CA 1
ATOM 733 C C . HIS A 1 92 ? -1.399 -17.178 -3.501 1.00 58.25 92 HIS A C 1
ATOM 735 O O . HIS A 1 92 ? -1.002 -17.069 -2.341 1.00 58.25 92 HIS A O 1
ATOM 741 N N . GLY A 1 93 ? -1.945 -16.151 -4.162 1.00 50.38 93 GLY A N 1
ATOM 742 C CA . GLY A 1 93 ? -2.157 -14.813 -3.601 1.00 50.38 93 GLY A CA 1
ATOM 743 C C . GLY A 1 93 ? -0.874 -14.010 -3.357 1.00 50.38 93 GLY A C 1
ATOM 744 O O . GLY A 1 93 ? -0.925 -12.977 -2.694 1.00 50.38 93 GLY A O 1
ATOM 745 N N . ARG A 1 94 ? 0.277 -14.480 -3.855 1.00 63.34 94 ARG A N 1
ATOM 746 C CA . ARG A 1 94 ? 1.587 -13.827 -3.713 1.00 63.34 94 ARG A CA 1
ATOM 747 C C . ARG A 1 94 ? 2.505 -14.173 -4.879 1.00 63.34 94 ARG A C 1
ATOM 749 O O . ARG A 1 94 ? 2.492 -15.305 -5.362 1.00 63.34 94 ARG A O 1
ATOM 756 N N . ASP A 1 95 ? 3.333 -13.211 -5.268 1.00 71.56 95 ASP A N 1
ATOM 757 C CA . ASP A 1 95 ? 4.441 -13.392 -6.202 1.00 71.56 95 ASP A CA 1
ATOM 758 C C . ASP A 1 95 ? 5.767 -13.126 -5.474 1.00 71.56 95 ASP A C 1
ATOM 760 O O . ASP A 1 95 ? 6.096 -11.991 -5.142 1.00 71.56 95 ASP A O 1
ATOM 764 N N . ASP A 1 96 ? 6.514 -14.191 -5.185 1.00 70.38 96 ASP A N 1
ATOM 765 C CA . ASP A 1 96 ? 7.741 -14.124 -4.383 1.00 70.38 96 ASP A CA 1
ATOM 766 C C . ASP A 1 96 ? 9.016 -13.883 -5.198 1.00 70.38 96 ASP A C 1
ATOM 768 O O . ASP A 1 96 ? 10.088 -13.711 -4.614 1.00 70.38 96 ASP A O 1
ATOM 772 N N . ALA A 1 97 ? 8.937 -13.966 -6.530 1.00 77.38 97 ALA A N 1
ATOM 773 C CA . ALA A 1 97 ? 10.090 -13.858 -7.425 1.00 77.38 97 ALA A CA 1
ATOM 774 C C . ALA A 1 97 ? 11.308 -14.717 -7.037 1.00 77.38 97 ALA A C 1
ATOM 776 O O . ALA A 1 97 ? 12.461 -14.306 -7.207 1.00 77.38 97 ALA A O 1
ATOM 777 N N . ARG A 1 98 ? 11.086 -15.941 -6.537 1.00 82.38 98 ARG A N 1
ATOM 778 C CA . ARG A 1 98 ? 12.172 -16.800 -6.029 1.00 82.38 98 ARG A CA 1
ATOM 779 C C . ARG A 1 98 ? 13.065 -17.274 -7.165 1.00 82.38 98 ARG A C 1
ATOM 781 O O . ARG A 1 98 ? 14.284 -17.290 -7.017 1.00 82.38 98 ARG A O 1
ATOM 788 N N . HIS A 1 99 ? 12.488 -17.613 -8.316 1.00 87.25 99 HIS A N 1
ATOM 789 C CA . HIS A 1 99 ? 13.269 -18.063 -9.475 1.00 87.25 99 HIS A CA 1
ATOM 790 C C . HIS A 1 99 ? 14.038 -16.918 -10.140 1.00 87.25 99 HIS A C 1
ATOM 792 O O . HIS A 1 99 ? 15.095 -17.146 -10.734 1.00 87.25 99 HIS A O 1
ATOM 798 N N . LEU A 1 100 ? 13.587 -15.673 -9.952 1.00 85.69 100 LEU A N 1
ATOM 799 C CA . LEU A 1 100 ? 14.335 -14.492 -10.375 1.00 85.69 100 LEU A CA 1
ATOM 800 C C . LEU A 1 100 ? 15.676 -14.378 -9.627 1.00 85.69 100 LEU A C 1
ATOM 802 O O . LEU A 1 100 ? 16.681 -13.998 -10.229 1.00 85.69 100 LEU A O 1
ATOM 806 N N . LEU A 1 101 ? 15.729 -14.798 -8.351 1.00 87.69 101 LEU A N 1
ATOM 807 C CA . LEU A 1 101 ? 16.972 -14.880 -7.568 1.00 87.69 101 LEU A CA 1
ATOM 808 C C . LEU A 1 101 ? 17.991 -15.855 -8.170 1.00 87.69 101 LEU A C 1
ATOM 810 O O . LEU A 1 101 ? 19.182 -15.543 -8.194 1.00 87.69 101 LEU A O 1
ATOM 814 N N . GLY A 1 102 ? 17.532 -16.996 -8.691 1.00 89.06 102 GLY A N 1
ATOM 815 C CA . GLY A 1 102 ? 18.383 -17.947 -9.411 1.00 89.06 102 GLY A CA 1
ATOM 816 C C . GLY A 1 102 ? 18.996 -17.325 -10.667 1.00 89.06 102 GLY A C 1
ATOM 817 O O . GLY A 1 102 ? 20.206 -17.416 -10.880 1.00 89.06 102 GLY A O 1
ATOM 818 N N . GLY A 1 103 ? 18.188 -16.594 -11.443 1.00 92.62 103 GLY A N 1
ATOM 819 C CA . GLY A 1 103 ? 18.671 -15.833 -12.598 1.00 92.62 103 GLY A CA 1
ATOM 820 C C . GLY A 1 103 ? 19.751 -14.814 -12.219 1.00 92.62 103 GLY A C 1
ATOM 821 O O . GLY A 1 103 ? 20.814 -14.790 -12.841 1.00 92.62 103 GLY A O 1
ATOM 822 N N . TYR A 1 104 ? 19.545 -14.054 -11.136 1.00 93.50 104 TYR A N 1
ATOM 823 C CA . TYR A 1 104 ? 20.555 -13.111 -10.641 1.00 93.50 104 TYR A CA 1
ATOM 824 C C . TYR A 1 104 ? 21.866 -13.789 -10.262 1.00 93.50 104 TYR A C 1
ATOM 826 O O . TYR A 1 104 ? 22.931 -13.272 -10.593 1.00 93.50 104 TYR A O 1
ATOM 834 N N . ALA A 1 105 ? 21.804 -14.937 -9.585 1.00 92.19 105 ALA A N 1
ATOM 835 C CA . ALA A 1 105 ? 22.997 -15.682 -9.201 1.00 92.19 105 ALA A CA 1
ATOM 836 C C . ALA A 1 105 ? 23.792 -16.147 -10.435 1.00 92.19 105 ALA A C 1
ATOM 838 O O . ALA A 1 105 ? 25.004 -15.946 -10.492 1.00 92.19 105 ALA A O 1
ATOM 839 N N . SER A 1 106 ? 23.105 -16.667 -11.457 1.00 94.50 106 SER A N 1
ATOM 840 C CA . SER A 1 106 ? 23.712 -17.079 -12.732 1.00 94.50 106 SER A CA 1
ATOM 841 C C . SER A 1 106 ? 24.373 -15.917 -13.481 1.00 94.50 106 SER A C 1
ATOM 843 O O . SER A 1 106 ? 25.513 -16.025 -13.945 1.00 94.50 106 SER A O 1
ATOM 845 N N . VAL A 1 107 ? 23.696 -14.767 -13.556 1.00 94.88 107 VAL A N 1
ATOM 846 C CA . VAL A 1 107 ? 24.226 -13.559 -14.204 1.00 94.88 107 VAL A CA 1
ATOM 847 C C . VAL A 1 107 ? 25.424 -12.995 -13.436 1.00 94.88 107 VAL A C 1
ATOM 849 O O . VAL A 1 107 ? 26.446 -12.669 -14.042 1.00 94.88 107 VAL A O 1
ATOM 852 N N . ALA A 1 108 ? 25.341 -12.922 -12.106 1.00 93.31 108 ALA A N 1
ATOM 853 C CA . ALA A 1 108 ? 26.430 -12.445 -11.259 1.00 93.31 108 ALA A CA 1
ATOM 854 C C . ALA A 1 108 ? 27.672 -13.348 -11.342 1.00 93.31 108 ALA A C 1
ATOM 856 O O . ALA A 1 108 ? 28.794 -12.845 -11.410 1.00 93.31 108 ALA A O 1
ATOM 857 N N . GLU A 1 109 ? 27.482 -14.669 -11.375 1.00 94.12 109 GLU A N 1
ATOM 858 C CA . GLU A 1 109 ? 28.555 -15.640 -11.596 1.00 94.12 109 GLU A CA 1
ATOM 859 C C . GLU A 1 109 ? 29.200 -15.462 -12.974 1.00 94.12 109 GLU A C 1
ATOM 861 O O . GLU A 1 109 ? 30.423 -15.352 -13.070 1.00 94.12 109 GLU A O 1
ATOM 866 N N . SER A 1 110 ? 28.385 -15.338 -14.025 1.00 94.00 110 SER A N 1
ATOM 867 C CA . SER A 1 110 ? 28.868 -15.139 -15.397 1.00 94.00 110 SER A CA 1
ATOM 868 C C . SER A 1 110 ? 29.709 -13.866 -15.519 1.00 94.00 110 SER A C 1
ATOM 870 O O . SER A 1 110 ? 30.769 -13.870 -16.140 1.00 94.00 110 SER A O 1
ATOM 872 N N . PHE A 1 111 ? 29.286 -12.789 -14.854 1.00 93.38 111 PHE A N 1
ATOM 873 C CA . PHE A 1 111 ? 30.049 -11.548 -14.769 1.00 93.38 111 PHE A CA 1
ATOM 874 C C . PHE A 1 111 ? 31.351 -11.669 -13.975 1.00 93.38 111 PHE A C 1
ATOM 876 O O . PHE A 1 111 ? 32.302 -10.937 -14.251 1.00 93.38 111 PHE A O 1
ATOM 883 N N . ARG A 1 112 ? 31.407 -12.526 -12.956 1.00 92.81 112 ARG A N 1
ATOM 884 C CA . ARG A 1 112 ? 32.630 -12.735 -12.172 1.00 92.81 112 ARG A CA 1
ATOM 885 C C . ARG A 1 112 ? 33.671 -13.535 -12.947 1.00 92.81 112 ARG A C 1
ATOM 887 O O . ARG A 1 112 ? 34.858 -13.287 -12.777 1.00 92.81 112 ARG A O 1
ATOM 894 N N . GLN A 1 113 ? 33.218 -14.460 -13.787 1.00 92.88 113 GLN A N 1
ATOM 895 C CA . GLN A 1 113 ? 34.060 -15.269 -14.666 1.00 92.88 113 GLN A CA 1
ATOM 896 C C . GLN A 1 113 ? 34.369 -14.601 -16.017 1.00 92.88 113 GLN A C 1
ATOM 898 O O . GLN A 1 113 ? 35.103 -15.174 -16.814 1.00 92.88 113 GLN A O 1
ATOM 903 N N . ASP A 1 114 ? 33.815 -13.411 -16.275 1.00 91.38 114 ASP A N 1
ATOM 904 C CA . ASP A 1 114 ? 33.954 -12.676 -17.542 1.00 91.38 114 ASP A CA 1
ATOM 905 C C . ASP A 1 114 ? 33.549 -13.512 -18.773 1.00 91.38 114 ASP A C 1
ATOM 907 O O . ASP A 1 114 ? 34.195 -13.507 -19.820 1.00 91.38 114 ASP A O 1
ATOM 911 N N . LEU A 1 115 ? 32.471 -14.290 -18.628 1.00 91.25 115 LEU A N 1
ATOM 912 C CA . LEU A 1 115 ? 32.002 -15.175 -19.689 1.00 91.25 115 LEU A CA 1
ATOM 913 C C . LEU A 1 115 ? 31.303 -14.390 -20.809 1.00 91.25 115 LEU A C 1
ATOM 915 O O . LEU A 1 115 ? 30.506 -13.490 -20.524 1.00 91.25 115 LEU A O 1
ATOM 919 N N . PRO A 1 116 ? 31.496 -14.782 -22.082 1.00 89.69 116 PRO A N 1
ATOM 920 C CA . PRO A 1 116 ? 30.790 -14.162 -23.190 1.00 89.69 116 PRO A CA 1
ATOM 921 C C . PRO A 1 116 ? 29.291 -14.497 -23.154 1.00 89.69 116 PRO A C 1
ATOM 923 O O . PRO A 1 116 ? 28.867 -15.616 -22.825 1.00 89.69 116 PRO A O 1
ATOM 926 N N . TRP A 1 117 ? 28.481 -13.511 -23.536 1.00 88.88 117 TRP A N 1
ATOM 927 C CA . TRP A 1 117 ? 27.043 -13.661 -23.737 1.00 88.88 117 TRP A CA 1
ATOM 928 C C . TRP A 1 117 ? 26.769 -14.028 -25.188 1.00 88.88 117 TRP A C 1
ATOM 930 O O . TRP A 1 117 ? 26.587 -13.147 -26.024 1.00 88.88 117 TRP A O 1
ATOM 940 N N . GLU A 1 118 ? 26.698 -15.324 -25.485 1.00 86.75 118 GLU A N 1
ATOM 941 C CA . GLU A 1 118 ? 26.467 -15.833 -26.842 1.00 86.75 118 GLU A CA 1
ATOM 942 C C . GLU A 1 118 ? 25.398 -16.935 -26.879 1.00 86.75 118 GLU A C 1
ATOM 944 O O . GLU A 1 118 ? 25.097 -17.587 -25.872 1.00 86.75 118 GLU A O 1
ATOM 949 N N . GLY A 1 119 ? 24.806 -17.129 -28.062 1.00 87.56 119 GLY A N 1
ATOM 950 C CA . GLY A 1 119 ? 23.842 -18.192 -28.345 1.00 87.56 119 GLY A CA 1
ATOM 951 C C . GLY A 1 119 ? 22.705 -18.281 -27.323 1.00 87.56 119 GLY A C 1
ATOM 952 O O . GLY A 1 119 ? 22.099 -17.281 -26.941 1.00 87.56 119 GLY A O 1
ATOM 953 N N . PHE A 1 120 ? 22.436 -19.500 -26.847 1.00 88.38 120 PHE A N 1
ATOM 954 C CA . PHE A 1 120 ? 21.320 -19.776 -25.937 1.00 88.38 120 PHE A CA 1
ATOM 955 C C . PHE A 1 120 ? 21.392 -18.999 -24.617 1.00 88.38 120 PHE A C 1
ATOM 957 O O . PHE A 1 120 ? 20.369 -18.551 -24.103 1.00 88.38 120 PHE A O 1
ATOM 964 N N . ARG A 1 121 ? 22.604 -18.799 -24.080 1.00 88.94 121 ARG A N 1
ATOM 965 C CA . ARG A 1 121 ? 22.811 -18.038 -22.843 1.00 88.94 121 ARG A CA 1
ATOM 966 C C . ARG A 1 121 ? 22.443 -16.568 -23.048 1.00 88.94 121 ARG A C 1
ATOM 968 O O . ARG A 1 121 ? 21.786 -15.982 -22.193 1.00 88.94 121 ARG A O 1
ATOM 975 N N . GLN A 1 122 ? 22.830 -15.989 -24.187 1.00 88.81 122 GLN A N 1
ATOM 976 C CA . GLN A 1 122 ? 22.450 -14.622 -24.541 1.00 88.81 122 GLN A CA 1
ATOM 977 C C . GLN A 1 122 ? 20.927 -14.488 -24.667 1.00 88.81 122 GLN A C 1
ATOM 979 O O . GLN A 1 122 ? 20.353 -13.557 -24.112 1.00 88.81 122 GLN A O 1
ATOM 984 N N . ALA A 1 123 ? 20.264 -15.426 -25.345 1.00 86.69 123 ALA A N 1
ATOM 985 C CA . ALA A 1 123 ? 18.810 -15.401 -25.491 1.00 86.69 123 ALA A CA 1
ATOM 986 C C . ALA A 1 123 ? 18.095 -15.466 -24.123 1.00 86.69 123 ALA A C 1
ATOM 988 O O . ALA A 1 123 ? 17.175 -14.692 -23.862 1.00 86.69 123 ALA A O 1
ATOM 989 N N . ALA A 1 124 ? 18.571 -16.321 -23.209 1.00 90.69 124 ALA A N 1
ATOM 990 C CA . ALA A 1 124 ? 18.050 -16.412 -21.843 1.00 90.69 124 ALA A CA 1
ATOM 991 C C . ALA A 1 124 ? 18.262 -15.113 -21.042 1.00 90.69 124 ALA A C 1
ATOM 993 O O . ALA A 1 124 ? 17.342 -14.651 -20.367 1.00 90.69 124 ALA A O 1
ATOM 994 N N . LEU A 1 125 ? 19.437 -14.483 -21.170 1.00 90.88 125 LEU A N 1
ATOM 995 C CA . LEU A 1 125 ? 19.744 -13.203 -20.526 1.00 90.88 125 LEU A CA 1
ATOM 996 C C . LEU A 1 125 ? 18.739 -12.114 -20.910 1.00 90.88 125 LEU A C 1
ATOM 998 O O . LEU A 1 125 ? 18.303 -11.370 -20.040 1.00 90.88 125 LEU A O 1
ATOM 1002 N N . TRP A 1 126 ? 18.357 -12.000 -22.182 1.00 87.31 126 TRP A N 1
ATOM 1003 C CA . TRP A 1 126 ? 17.443 -10.937 -22.616 1.00 87.31 126 TRP A CA 1
ATOM 1004 C C . TRP A 1 126 ? 16.021 -11.102 -22.090 1.00 87.31 126 TRP A C 1
ATOM 1006 O O . TRP A 1 126 ? 15.310 -10.118 -21.883 1.00 87.31 126 TRP A O 1
ATOM 1016 N N . ILE A 1 127 ? 15.588 -12.338 -21.852 1.00 86.00 127 ILE A N 1
ATOM 1017 C CA . ILE A 1 127 ? 14.315 -12.588 -21.176 1.00 86.00 127 ILE A CA 1
ATOM 1018 C C . ILE A 1 127 ? 14.459 -12.295 -19.677 1.00 86.00 127 ILE A C 1
ATOM 1020 O O . ILE A 1 127 ? 13.615 -11.598 -19.119 1.00 86.00 127 ILE A O 1
ATOM 1024 N N . HIS A 1 128 ? 15.551 -12.739 -19.046 1.00 90.88 128 HIS A N 1
ATOM 1025 C CA . HIS A 1 128 ? 15.842 -12.436 -17.644 1.00 90.88 128 HIS A CA 1
ATOM 1026 C C . HIS A 1 128 ? 15.921 -10.927 -17.371 1.00 90.88 128 HIS A C 1
ATOM 1028 O O . HIS A 1 128 ? 15.345 -10.454 -16.398 1.00 90.88 128 HIS A O 1
ATOM 1034 N N . LEU A 1 129 ? 16.581 -10.157 -18.241 1.00 89.38 129 LEU A N 1
ATOM 1035 C CA . LEU A 1 129 ? 16.717 -8.709 -18.096 1.00 89.38 129 LEU A CA 1
ATOM 1036 C C . LEU A 1 129 ? 15.352 -8.014 -18.127 1.00 89.38 129 LEU A C 1
ATOM 1038 O O . LEU A 1 129 ? 15.105 -7.138 -17.308 1.00 89.38 129 LEU A O 1
ATOM 1042 N N . ARG A 1 130 ? 14.443 -8.440 -19.012 1.00 85.88 130 ARG A N 1
ATOM 1043 C CA . ARG A 1 130 ? 13.060 -7.938 -19.022 1.00 85.88 130 ARG A CA 1
ATOM 1044 C C . ARG A 1 130 ? 12.336 -8.237 -17.714 1.00 85.88 130 ARG A C 1
ATOM 1046 O O . ARG A 1 130 ? 11.726 -7.345 -17.140 1.00 85.88 130 ARG A O 1
ATOM 1053 N N . GLN A 1 131 ? 12.452 -9.467 -17.214 1.00 85.25 131 GLN A N 1
ATOM 1054 C CA . GLN A 1 131 ? 11.862 -9.855 -15.929 1.00 85.25 131 GLN A CA 1
ATOM 1055 C C . GLN A 1 131 ? 12.456 -9.050 -14.760 1.00 85.25 131 GLN A C 1
ATOM 1057 O O . GLN A 1 131 ? 11.726 -8.650 -13.858 1.00 85.25 131 GLN A O 1
ATOM 1062 N N . ASP A 1 132 ? 13.763 -8.769 -14.778 1.00 88.88 132 ASP A N 1
ATOM 1063 C CA . ASP A 1 132 ? 14.427 -7.933 -13.775 1.00 88.88 132 ASP A CA 1
ATOM 1064 C C . ASP A 1 132 ? 13.952 -6.482 -13.826 1.00 88.88 132 ASP A C 1
ATOM 1066 O O . ASP A 1 132 ? 13.613 -5.940 -12.780 1.00 88.88 132 ASP A O 1
ATOM 1070 N N . ILE A 1 133 ? 13.891 -5.872 -15.013 1.00 83.12 133 ILE A N 1
ATOM 1071 C CA . ILE A 1 133 ? 13.400 -4.500 -15.206 1.00 83.12 133 ILE A CA 1
ATOM 1072 C C . ILE A 1 133 ? 11.957 -4.390 -14.718 1.00 83.12 133 ILE A C 1
ATOM 1074 O O . ILE A 1 133 ? 11.665 -3.540 -13.879 1.00 83.12 133 ILE A O 1
ATOM 1078 N N . PHE A 1 134 ? 11.080 -5.296 -15.154 1.00 78.25 134 PHE A N 1
ATOM 1079 C CA . PHE A 1 134 ? 9.690 -5.327 -14.708 1.00 78.25 134 PHE A CA 1
ATOM 1080 C C . PHE A 1 134 ? 9.604 -5.463 -13.182 1.00 78.25 134 PHE A C 1
ATOM 1082 O O . PHE A 1 134 ? 8.978 -4.647 -12.506 1.00 78.25 134 PHE A O 1
ATOM 1089 N N . ASN A 1 135 ? 10.314 -6.432 -12.596 1.00 79.75 135 ASN A N 1
ATOM 1090 C CA . ASN A 1 135 ? 10.330 -6.613 -11.148 1.00 79.75 135 ASN A CA 1
ATOM 1091 C C . ASN A 1 135 ? 10.936 -5.402 -10.416 1.00 79.75 135 ASN A C 1
ATOM 1093 O O . ASN A 1 135 ? 10.553 -5.127 -9.279 1.00 79.75 135 ASN A O 1
ATOM 1097 N N . ALA A 1 136 ? 11.910 -4.714 -11.007 1.00 80.88 136 ALA A N 1
ATOM 1098 C CA . ALA A 1 136 ? 12.536 -3.522 -10.451 1.00 80.88 136 ALA A CA 1
ATOM 1099 C C . ALA A 1 136 ? 11.551 -2.348 -10.412 1.00 80.88 136 ALA A C 1
ATOM 1101 O O . ALA A 1 136 ? 11.454 -1.685 -9.382 1.00 80.88 136 ALA A O 1
ATOM 1102 N N . VAL A 1 137 ? 10.753 -2.172 -11.468 1.00 74.69 137 VAL A N 1
ATOM 1103 C CA . VAL A 1 137 ? 9.671 -1.181 -11.534 1.00 74.69 137 VAL A CA 1
ATOM 1104 C C . VAL A 1 137 ? 8.586 -1.482 -10.501 1.00 74.69 137 VAL A C 1
ATOM 1106 O O . VAL A 1 137 ? 8.256 -0.610 -9.699 1.00 74.69 137 VAL A O 1
ATOM 1109 N N . ILE A 1 138 ? 8.078 -2.720 -10.459 1.00 70.38 138 ILE A N 1
ATOM 1110 C CA . ILE A 1 138 ? 7.015 -3.121 -9.520 1.00 70.38 138 ILE A CA 1
ATOM 1111 C C . ILE A 1 138 ? 7.445 -2.937 -8.058 1.00 70.38 138 ILE A C 1
ATOM 1113 O O . ILE A 1 138 ? 6.640 -2.530 -7.226 1.00 70.38 138 ILE A O 1
ATOM 1117 N N . ASN A 1 139 ? 8.715 -3.205 -7.747 1.00 72.69 139 ASN A N 1
ATOM 1118 C CA . ASN A 1 139 ? 9.250 -3.113 -6.386 1.00 72.69 139 ASN A CA 1
ATOM 1119 C C . ASN A 1 139 ? 10.026 -1.812 -6.115 1.00 72.69 139 ASN A C 1
ATOM 1121 O O . ASN A 1 139 ? 10.729 -1.739 -5.111 1.00 72.69 139 ASN A O 1
ATOM 1125 N N . GLN A 1 140 ? 9.945 -0.821 -7.011 1.00 76.56 140 GLN A N 1
ATOM 1126 C CA . GLN A 1 140 ? 10.594 0.491 -6.886 1.00 76.56 140 GLN A CA 1
ATOM 1127 C C . GLN A 1 140 ? 12.073 0.431 -6.464 1.00 76.56 140 GLN A C 1
ATOM 1129 O O . GLN A 1 140 ? 12.527 1.141 -5.566 1.00 76.56 140 GLN A O 1
ATOM 1134 N N . ARG A 1 141 ? 12.844 -0.442 -7.112 1.00 83.50 141 ARG A N 1
ATOM 1135 C CA . ARG A 1 141 ? 14.267 -0.658 -6.820 1.00 83.50 141 ARG A CA 1
ATOM 1136 C C . ARG A 1 141 ? 15.107 -0.561 -8.081 1.00 83.50 141 ARG A C 1
ATOM 1138 O O . ARG A 1 141 ? 14.597 -0.668 -9.190 1.00 83.50 141 ARG A O 1
ATOM 1145 N N . VAL A 1 142 ? 16.422 -0.449 -7.919 1.00 88.56 142 VAL A N 1
ATOM 1146 C CA . VAL A 1 142 ? 17.342 -0.581 -9.056 1.00 88.56 142 VAL A CA 1
ATOM 1147 C C . VAL A 1 142 ? 17.283 -2.003 -9.651 1.00 88.56 142 VAL A C 1
ATOM 1149 O O . VAL A 1 142 ? 17.118 -2.981 -8.897 1.00 88.56 142 VAL A O 1
ATOM 1152 N N . PRO A 1 143 ? 17.425 -2.158 -10.983 1.00 89.06 143 PRO A N 1
ATOM 1153 C CA . PRO A 1 143 ? 17.631 -3.465 -11.601 1.00 89.06 143 PRO A CA 1
ATOM 1154 C C . PRO A 1 143 ? 18.902 -4.099 -11.034 1.00 89.06 143 PRO A C 1
ATOM 1156 O O . PRO A 1 143 ? 19.898 -3.412 -10.797 1.00 89.06 143 PRO A O 1
ATOM 1159 N N . ARG A 1 144 ? 18.881 -5.408 -10.778 1.00 91.00 144 ARG A N 1
ATOM 1160 C CA . ARG A 1 144 ? 20.068 -6.098 -10.236 1.00 91.00 144 ARG A CA 1
ATOM 1161 C C . ARG A 1 144 ? 21.066 -6.455 -11.334 1.00 91.00 144 ARG A C 1
ATOM 1163 O O . ARG A 1 144 ? 22.260 -6.581 -11.067 1.00 91.00 144 ARG A O 1
ATOM 1170 N N . THR A 1 145 ? 20.590 -6.601 -12.564 1.00 89.81 145 THR A N 1
ATOM 1171 C CA . THR A 1 145 ? 21.406 -6.844 -13.748 1.00 89.81 145 THR A CA 1
ATOM 1172 C C . THR A 1 145 ? 22.026 -5.537 -14.218 1.00 89.81 145 THR A C 1
ATOM 1174 O O . THR A 1 145 ? 21.345 -4.643 -14.714 1.00 89.81 145 THR A O 1
ATOM 1177 N N . ASN A 1 146 ? 23.348 -5.427 -14.100 1.00 87.31 146 ASN A N 1
ATOM 1178 C CA . ASN A 1 146 ? 24.070 -4.244 -14.551 1.00 87.31 146 ASN A CA 1
ATOM 1179 C C . ASN A 1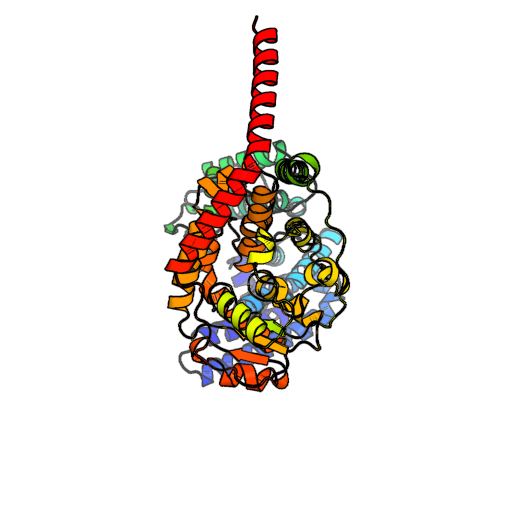 146 ? 24.264 -4.261 -16.078 1.00 87.31 146 ASN A C 1
ATOM 1181 O O . ASN A 1 146 ? 25.197 -4.884 -16.595 1.00 87.31 146 ASN A O 1
ATOM 1185 N N . VAL A 1 147 ? 23.413 -3.526 -16.797 1.00 88.06 147 VAL A N 1
ATOM 1186 C CA . VAL A 1 147 ? 23.452 -3.419 -18.267 1.00 88.06 147 VAL A CA 1
ATOM 1187 C C . VAL A 1 147 ? 24.714 -2.739 -18.813 1.00 88.06 147 VAL A C 1
ATOM 1189 O O . VAL A 1 147 ? 25.083 -2.945 -19.971 1.00 88.06 147 VAL A O 1
ATOM 1192 N N . ASN A 1 148 ? 25.452 -1.986 -17.989 1.00 84.88 148 ASN A N 1
ATOM 1193 C CA . ASN A 1 148 ? 26.724 -1.380 -18.399 1.00 84.88 148 ASN A CA 1
ATOM 1194 C C . ASN A 1 148 ? 27.813 -2.424 -18.661 1.00 84.88 148 ASN A C 1
ATOM 1196 O O . ASN A 1 148 ? 28.724 -2.173 -19.448 1.00 84.88 148 ASN A O 1
ATOM 1200 N N . ARG A 1 149 ? 27.685 -3.622 -18.079 1.00 86.00 149 ARG A N 1
ATOM 1201 C CA . ARG A 1 149 ? 28.627 -4.732 -18.273 1.00 86.00 149 ARG A CA 1
ATOM 1202 C C . ARG A 1 149 ? 28.332 -5.607 -19.493 1.00 86.00 149 ARG A C 1
ATOM 1204 O O . ARG A 1 149 ? 29.105 -6.513 -19.772 1.00 86.00 149 ARG A O 1
ATOM 1211 N N . LEU A 1 150 ? 27.240 -5.361 -20.216 1.00 83.50 150 LEU A N 1
ATOM 1212 C CA . LEU A 1 150 ? 26.799 -6.218 -21.324 1.00 83.50 150 LEU A CA 1
ATOM 1213 C C . LEU A 1 150 ? 27.382 -5.834 -22.697 1.00 83.50 150 LEU A C 1
ATOM 1215 O O . LEU A 1 150 ? 27.084 -6.498 -23.683 1.00 83.50 150 LEU A O 1
ATOM 1219 N N . GLY A 1 151 ? 28.199 -4.776 -22.785 1.00 80.88 151 GLY A N 1
ATOM 1220 C CA . GLY A 1 151 ? 28.884 -4.399 -24.033 1.00 80.88 151 GLY A CA 1
ATOM 1221 C C . GLY A 1 151 ? 27.951 -3.982 -25.180 1.00 80.88 151 GLY A C 1
ATOM 1222 O O . GLY A 1 151 ? 28.293 -4.150 -26.346 1.00 80.88 151 GLY A O 1
ATOM 1223 N N . ILE A 1 152 ? 26.760 -3.470 -24.862 1.00 80.88 152 ILE A N 1
ATOM 1224 C CA . ILE A 1 152 ? 25.709 -3.177 -25.845 1.00 80.88 152 ILE A CA 1
ATOM 1225 C C . ILE A 1 152 ? 25.991 -1.853 -26.559 1.00 80.88 152 ILE A C 1
ATOM 1227 O O . ILE A 1 152 ? 26.349 -0.854 -25.926 1.00 80.88 152 ILE A O 1
ATOM 1231 N N . ASP A 1 153 ? 25.793 -1.847 -27.878 1.00 83.94 153 ASP A N 1
ATOM 1232 C CA . ASP A 1 153 ? 25.857 -0.640 -28.698 1.00 83.94 153 ASP A CA 1
ATOM 1233 C C . ASP A 1 153 ? 24.765 0.353 -28.275 1.00 83.94 153 ASP A C 1
ATOM 1235 O O . ASP A 1 153 ? 23.578 0.045 -28.344 1.00 83.94 153 ASP A O 1
ATOM 1239 N N . ARG A 1 154 ? 25.178 1.549 -27.842 1.00 86.94 154 ARG A N 1
ATOM 1240 C CA . ARG A 1 154 ? 24.299 2.654 -27.415 1.00 86.94 154 ARG A CA 1
ATOM 1241 C C . ARG A 1 154 ? 24.150 3.744 -28.475 1.00 86.94 154 ARG A C 1
ATOM 1243 O O . ARG A 1 154 ? 23.558 4.784 -28.189 1.00 86.94 154 ARG A O 1
ATOM 1250 N N . SER A 1 155 ? 24.728 3.551 -29.659 1.00 86.69 155 SER A N 1
ATOM 1251 C CA . SER A 1 155 ? 24.608 4.510 -30.750 1.00 86.69 155 SER A CA 1
ATOM 1252 C C . SER A 1 155 ? 23.180 4.548 -31.291 1.00 86.69 155 SER A C 1
ATOM 1254 O O . SER A 1 155 ? 22.387 3.630 -31.092 1.00 86.69 155 SER A O 1
ATOM 1256 N N . SER A 1 156 ? 22.851 5.623 -31.997 1.00 83.44 156 SER A N 1
ATOM 1257 C CA . SER A 1 156 ? 21.596 5.738 -32.736 1.00 83.44 156 SER A CA 1
ATOM 1258 C C . SER A 1 156 ? 21.731 5.301 -34.201 1.00 83.44 156 SER A C 1
ATOM 1260 O O . SER A 1 156 ? 20.763 5.334 -34.950 1.00 83.44 156 SER A O 1
ATOM 1262 N N . SER A 1 157 ? 22.911 4.811 -34.602 1.00 87.50 157 SER A N 1
ATOM 1263 C CA . SER A 1 157 ? 23.219 4.419 -35.980 1.00 87.50 157 SER A CA 1
ATOM 1264 C C . SER A 1 157 ? 22.275 3.319 -36.487 1.00 87.50 157 SER A C 1
ATOM 1266 O O . SER A 1 157 ? 21.999 2.381 -35.730 1.00 87.50 157 SER A O 1
ATOM 1268 N N . PRO A 1 158 ? 21.821 3.360 -37.754 1.00 87.38 158 PRO A N 1
ATOM 1269 C CA . PRO A 1 158 ? 21.006 2.296 -38.338 1.00 87.38 158 PRO A CA 1
ATOM 1270 C C . PRO A 1 158 ? 21.666 0.915 -38.210 1.00 87.38 158 PRO A C 1
ATOM 1272 O O . PRO A 1 158 ? 22.863 0.768 -38.444 1.00 87.38 158 PRO A O 1
ATOM 1275 N N . THR A 1 159 ? 20.877 -0.088 -37.829 1.00 88.25 159 THR A N 1
ATOM 1276 C CA . THR A 1 159 ? 21.303 -1.472 -37.569 1.00 88.25 159 THR A CA 1
ATOM 1277 C C . THR A 1 159 ? 20.090 -2.417 -37.649 1.00 88.25 159 THR A C 1
ATOM 1279 O O . THR A 1 159 ? 18.980 -1.960 -37.936 1.00 88.25 159 THR A O 1
ATOM 1282 N N . ASP A 1 160 ? 20.286 -3.714 -37.412 1.00 84.38 160 ASP A N 1
ATOM 1283 C CA . ASP A 1 160 ? 19.234 -4.733 -37.383 1.00 84.38 160 ASP A CA 1
ATOM 1284 C C . ASP A 1 160 ? 18.228 -4.544 -36.225 1.00 84.38 160 ASP A C 1
ATOM 1286 O O . ASP A 1 160 ? 18.505 -3.894 -35.213 1.00 84.38 160 ASP A O 1
ATOM 1290 N N . GLU A 1 161 ? 17.035 -5.128 -36.368 1.00 77.94 161 GLU A N 1
ATOM 1291 C CA . GLU A 1 161 ? 15.940 -4.990 -35.397 1.00 77.94 161 GLU A CA 1
ATOM 1292 C C . GLU A 1 161 ? 16.284 -5.527 -34.008 1.00 77.94 161 GLU A C 1
ATOM 1294 O O . GLU A 1 161 ? 15.884 -4.943 -32.999 1.00 77.94 161 GLU A O 1
ATOM 1299 N N . THR A 1 162 ? 17.048 -6.619 -33.945 1.00 78.44 162 THR A N 1
ATOM 1300 C CA . THR A 1 162 ? 17.463 -7.230 -32.685 1.00 78.44 162 THR A CA 1
ATOM 1301 C C . THR A 1 162 ? 18.348 -6.263 -31.907 1.00 78.44 162 THR A C 1
ATOM 1303 O O . THR A 1 162 ? 18.153 -6.072 -30.707 1.00 78.44 162 THR A O 1
ATOM 1306 N N . THR A 1 163 ? 19.276 -5.584 -32.578 1.00 83.94 163 THR A N 1
ATOM 1307 C CA . THR A 1 163 ? 20.096 -4.541 -31.957 1.00 83.94 163 THR A CA 1
ATOM 1308 C C . THR A 1 163 ? 19.251 -3.334 -31.523 1.00 83.94 163 THR A C 1
ATOM 1310 O O . THR A 1 163 ? 19.461 -2.813 -30.426 1.00 83.94 163 THR A O 1
ATOM 1313 N N . TRP A 1 164 ? 18.239 -2.924 -32.297 1.00 83.62 164 TRP A N 1
ATOM 1314 C CA . TRP A 1 164 ? 17.297 -1.868 -31.887 1.00 83.62 164 TRP A CA 1
ATOM 1315 C C . TRP A 1 164 ? 16.483 -2.225 -30.634 1.00 83.62 164 TRP A C 1
ATOM 1317 O O . TRP A 1 164 ? 16.326 -1.377 -29.749 1.00 83.62 164 TRP A O 1
ATOM 1327 N N . ALA A 1 165 ? 16.026 -3.475 -30.520 1.00 80.00 165 ALA A N 1
ATOM 1328 C CA . ALA A 1 165 ? 15.327 -3.983 -29.340 1.00 80.00 165 ALA A CA 1
ATOM 1329 C C . ALA A 1 165 ? 16.249 -4.035 -28.107 1.00 80.00 165 ALA A C 1
ATOM 1331 O O . ALA A 1 165 ? 15.869 -3.620 -27.013 1.00 80.00 165 ALA A O 1
ATOM 1332 N N . LYS A 1 166 ? 17.503 -4.469 -28.286 1.00 84.31 166 LYS A N 1
ATOM 1333 C CA . LYS A 1 166 ? 18.521 -4.469 -27.222 1.00 84.31 166 LYS A CA 1
ATOM 1334 C C . LYS A 1 166 ? 18.844 -3.050 -26.738 1.00 84.31 166 LYS A C 1
ATOM 1336 O O . LYS A 1 166 ? 18.993 -2.835 -25.537 1.00 84.31 166 LYS A O 1
ATOM 1341 N N . ARG A 1 167 ? 18.911 -2.072 -27.651 1.00 87.12 167 ARG A N 1
ATOM 1342 C CA . ARG A 1 167 ? 19.143 -0.650 -27.331 1.00 87.12 167 ARG A CA 1
ATOM 1343 C C . ARG A 1 167 ? 18.061 -0.069 -26.430 1.00 87.12 167 ARG A C 1
ATOM 1345 O O . ARG A 1 167 ? 18.400 0.566 -25.433 1.00 87.12 167 ARG A O 1
ATOM 1352 N N . VAL A 1 168 ? 16.786 -0.275 -26.768 1.00 83.88 168 VAL A N 1
ATOM 1353 C CA . VAL A 1 168 ? 15.682 0.278 -25.966 1.00 83.88 168 VAL A CA 1
ATOM 1354 C C . VAL A 1 168 ? 15.581 -0.398 -24.608 1.00 83.88 168 VAL A C 1
ATOM 1356 O O . VAL A 1 168 ? 15.411 0.295 -23.615 1.00 83.88 168 VAL A O 1
ATOM 1359 N N . LEU A 1 169 ? 15.806 -1.712 -24.538 1.00 84.06 169 LEU A N 1
ATOM 1360 C CA . LEU A 1 169 ? 15.810 -2.448 -23.274 1.00 84.06 169 LEU A CA 1
ATOM 1361 C C . LEU A 1 169 ? 16.942 -1.986 -22.338 1.00 84.06 169 LEU A C 1
ATOM 1363 O O . LEU A 1 169 ? 16.761 -1.862 -21.130 1.00 84.06 169 LEU A O 1
ATOM 1367 N N . CYS A 1 170 ? 18.113 -1.675 -22.900 1.00 88.00 170 CYS A N 1
ATOM 1368 C CA . CYS A 1 170 ? 19.197 -1.022 -22.166 1.00 88.00 170 CYS A CA 1
ATOM 1369 C C . CYS A 1 170 ? 18.818 0.358 -21.653 1.00 88.00 170 CYS A C 1
ATOM 1371 O O . CYS A 1 170 ? 19.079 0.681 -20.498 1.00 88.00 170 CYS A O 1
ATOM 1373 N N . LEU A 1 171 ? 18.253 1.184 -22.534 1.00 87.38 171 LEU A N 1
ATOM 1374 C CA . LEU A 1 171 ? 17.848 2.535 -22.183 1.00 87.38 171 LEU A CA 1
ATOM 1375 C C . LEU A 1 171 ? 16.796 2.508 -21.070 1.00 87.38 171 LEU A C 1
ATOM 1377 O O . LEU A 1 171 ? 16.880 3.301 -20.141 1.00 87.38 171 LEU A O 1
ATOM 1381 N N . GLU A 1 172 ? 15.868 1.556 -21.121 1.00 85.81 172 GLU A N 1
ATOM 1382 C CA . GLU A 1 172 ? 14.879 1.315 -20.076 1.00 85.81 172 GLU A CA 1
ATOM 1383 C C . GLU A 1 172 ? 15.534 0.935 -18.745 1.00 85.81 172 GLU A C 1
ATOM 1385 O O . GLU A 1 172 ? 15.264 1.580 -17.736 1.00 85.81 172 GLU A O 1
ATOM 1390 N N . ALA A 1 173 ? 16.462 -0.027 -18.726 1.00 87.56 173 ALA A N 1
ATOM 1391 C CA . ALA A 1 173 ? 17.196 -0.373 -17.507 1.00 87.56 173 ALA A CA 1
ATOM 1392 C C . ALA A 1 173 ? 17.948 0.829 -16.909 1.00 87.56 173 ALA A C 1
ATOM 1394 O O . ALA A 1 173 ? 17.931 1.023 -15.696 1.00 87.56 173 ALA A O 1
ATOM 1395 N N . GLU A 1 174 ? 18.582 1.654 -17.747 1.00 88.31 174 GLU A N 1
ATOM 1396 C CA . GLU A 1 174 ? 19.305 2.858 -17.320 1.00 88.31 174 GLU A CA 1
ATOM 1397 C C . GLU A 1 174 ? 18.361 3.953 -16.795 1.00 88.31 174 GLU A C 1
ATOM 1399 O O . GLU A 1 174 ? 18.722 4.682 -15.868 1.00 88.31 174 GLU A O 1
ATOM 1404 N N . VAL A 1 175 ? 17.150 4.058 -17.353 1.00 85.50 175 VAL A N 1
ATOM 1405 C CA . VAL A 1 175 ? 16.079 4.933 -16.855 1.00 85.50 175 VAL A CA 1
ATOM 1406 C C . VAL A 1 175 ? 15.565 4.441 -15.504 1.00 85.50 175 VAL A C 1
ATOM 1408 O O . VAL A 1 175 ? 15.467 5.233 -14.571 1.00 85.50 175 VAL A O 1
ATOM 1411 N N . VAL A 1 176 ? 15.292 3.144 -15.358 1.00 84.06 176 VAL A N 1
ATOM 1412 C CA . VAL A 1 176 ? 14.853 2.543 -14.088 1.00 84.06 176 VAL A CA 1
ATOM 1413 C C . VAL A 1 176 ? 15.937 2.702 -13.018 1.00 84.06 176 VAL A C 1
ATOM 1415 O O . VAL A 1 176 ? 15.647 3.086 -11.886 1.00 84.06 176 VAL A O 1
ATOM 1418 N N . GLU A 1 177 ? 17.206 2.501 -13.380 1.00 86.81 177 GLU A N 1
ATOM 1419 C CA . GLU A 1 177 ? 18.345 2.789 -12.509 1.00 86.81 177 GLU A CA 1
ATOM 1420 C C . GLU A 1 177 ? 18.385 4.273 -12.115 1.00 86.81 177 GLU A C 1
ATOM 1422 O O . GLU A 1 177 ? 18.549 4.586 -10.939 1.00 86.81 177 GLU A O 1
ATOM 1427 N N . TYR A 1 178 ? 18.191 5.201 -13.057 1.00 84.44 178 TYR A N 1
ATOM 1428 C CA . TYR A 1 178 ? 18.115 6.632 -12.755 1.00 84.44 178 TYR A CA 1
ATOM 1429 C C . TYR A 1 178 ? 16.971 6.959 -11.781 1.00 84.44 178 TYR A C 1
ATOM 1431 O O . TYR A 1 178 ? 17.188 7.702 -10.827 1.00 84.44 178 TYR A O 1
ATOM 1439 N N . CYS A 1 179 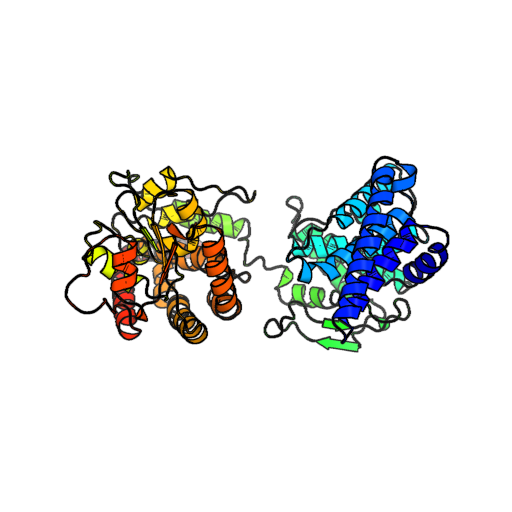? 15.782 6.382 -11.974 1.00 79.50 179 CYS A N 1
ATOM 1440 C CA . CYS A 1 179 ? 14.610 6.661 -11.141 1.00 79.50 179 CYS A CA 1
ATOM 1441 C C . CYS A 1 179 ? 14.746 6.144 -9.697 1.00 79.50 179 CYS A C 1
ATOM 1443 O O . CYS A 1 179 ? 14.262 6.797 -8.763 1.00 79.50 179 CYS A O 1
ATOM 1445 N N . PHE A 1 180 ? 15.394 4.988 -9.511 1.00 81.94 180 PHE A N 1
ATOM 1446 C CA . PHE A 1 180 ? 15.440 4.282 -8.224 1.00 81.94 180 PHE A CA 1
ATOM 1447 C C . PHE A 1 180 ? 16.824 4.252 -7.550 1.00 81.94 180 PHE A C 1
ATOM 1449 O O . PHE A 1 180 ? 16.948 3.720 -6.449 1.00 81.94 180 PHE A O 1
ATOM 1456 N N . SER A 1 181 ? 17.871 4.823 -8.156 1.00 78.81 181 SER A N 1
ATOM 1457 C CA . SER A 1 181 ? 19.189 4.959 -7.512 1.00 78.81 181 SER A CA 1
ATOM 1458 C C . SER A 1 181 ? 19.251 6.172 -6.573 1.00 78.81 181 SER A C 1
ATOM 1460 O O . SER A 1 181 ? 18.768 7.260 -6.885 1.00 78.81 181 SER A O 1
ATOM 1462 N N . HIS A 1 182 ? 19.883 6.000 -5.406 1.00 61.00 182 HIS A N 1
ATOM 1463 C CA . HIS A 1 182 ? 20.120 7.091 -4.448 1.00 61.00 182 HIS A CA 1
ATOM 1464 C C . HIS A 1 182 ? 21.346 7.951 -4.803 1.00 61.00 182 HIS A C 1
ATOM 1466 O O . HIS A 1 182 ? 21.439 9.101 -4.376 1.00 61.00 182 HIS A O 1
ATOM 1472 N N . GLU A 1 183 ? 22.270 7.420 -5.608 1.00 55.09 183 GLU A N 1
ATOM 1473 C CA . GLU A 1 183 ? 23.492 8.098 -6.042 1.00 55.09 183 GLU A CA 1
ATOM 1474 C C . GLU A 1 183 ? 23.426 8.388 -7.551 1.00 55.09 183 GLU A C 1
ATOM 1476 O O . GLU A 1 183 ? 23.306 7.478 -8.367 1.00 55.09 183 GLU A O 1
ATOM 1481 N N . GLY A 1 184 ? 23.512 9.663 -7.947 1.00 52.84 184 GLY A N 1
ATOM 1482 C CA . GLY A 1 184 ? 23.654 10.043 -9.363 1.00 52.84 184 GLY A CA 1
ATOM 1483 C C . GLY A 1 184 ? 22.390 10.526 -10.086 1.00 52.84 184 GLY A C 1
ATOM 1484 O O . GLY A 1 184 ? 22.410 10.624 -11.314 1.00 52.84 184 GLY A O 1
ATOM 1485 N N . SER A 1 185 ? 21.324 10.884 -9.363 1.00 63.78 185 SER A N 1
ATOM 1486 C CA . SER A 1 185 ? 20.166 11.615 -9.910 1.00 63.78 185 SER A CA 1
ATOM 1487 C C . SER A 1 185 ? 20.533 13.075 -10.227 1.00 63.78 185 SER A C 1
ATOM 1489 O O . SER A 1 185 ? 20.230 13.989 -9.461 1.00 63.78 185 SER A O 1
ATOM 1491 N N . SER A 1 186 ? 21.259 13.308 -11.324 1.00 78.19 186 SER A N 1
ATOM 1492 C CA . SER A 1 186 ? 21.613 14.654 -11.789 1.00 78.19 186 SER A CA 1
ATOM 1493 C C . SER A 1 186 ? 20.743 15.091 -12.966 1.00 78.19 186 SER A C 1
ATOM 1495 O O . SER A 1 186 ? 20.369 14.279 -13.815 1.00 78.19 186 SER A O 1
ATOM 1497 N N . ILE A 1 187 ? 20.481 16.399 -13.062 1.00 75.19 187 ILE A N 1
ATOM 1498 C CA . ILE A 1 187 ? 19.773 16.991 -14.208 1.00 75.19 187 ILE A CA 1
ATOM 1499 C C . ILE A 1 187 ? 20.493 16.665 -15.526 1.00 75.19 187 ILE A C 1
ATOM 1501 O O . ILE A 1 187 ? 19.855 16.408 -16.537 1.00 75.19 187 ILE A O 1
ATOM 1505 N N . GLN A 1 188 ? 21.828 16.584 -15.510 1.00 80.62 188 GLN A N 1
ATOM 1506 C CA . GLN A 1 188 ? 22.621 16.228 -16.684 1.00 80.62 188 GLN A CA 1
ATOM 1507 C C . GLN A 1 188 ? 22.367 14.782 -17.129 1.00 80.62 188 GLN A C 1
ATOM 1509 O O . GLN A 1 188 ? 22.281 14.521 -18.329 1.00 80.62 188 GLN A O 1
ATOM 1514 N N . ARG A 1 189 ? 22.230 13.842 -16.182 1.00 80.81 189 ARG A N 1
ATOM 1515 C CA . ARG A 1 189 ? 21.917 12.438 -16.488 1.00 80.81 189 ARG A CA 1
ATOM 1516 C C . ARG A 1 189 ? 20.493 12.304 -17.025 1.00 80.81 189 ARG A C 1
ATOM 1518 O O . ARG A 1 189 ? 20.313 11.612 -18.021 1.00 80.81 189 ARG A O 1
ATOM 1525 N N . TYR A 1 190 ? 19.531 13.025 -16.444 1.00 80.00 190 TYR A N 1
ATOM 1526 C CA . TYR A 1 190 ? 18.169 13.123 -16.979 1.00 80.00 190 TYR A CA 1
ATOM 1527 C C . TYR A 1 190 ? 18.170 13.600 -18.435 1.00 80.00 190 TYR A C 1
ATOM 1529 O O . TYR A 1 190 ? 17.702 12.883 -19.314 1.00 80.00 190 TYR A O 1
ATOM 1537 N N . THR A 1 191 ? 18.775 14.762 -18.708 1.00 81.56 191 THR A N 1
ATOM 1538 C CA . THR A 1 191 ? 18.819 15.332 -20.061 1.00 81.56 191 THR A CA 1
ATOM 1539 C C . THR A 1 191 ? 19.520 14.391 -21.040 1.00 81.56 191 THR A C 1
ATOM 1541 O O . THR A 1 191 ? 19.093 14.251 -22.181 1.00 81.56 191 THR A O 1
ATOM 1544 N N . SER A 1 192 ? 20.575 13.693 -20.608 1.00 86.00 192 SER A N 1
ATOM 1545 C CA . SER A 1 192 ? 21.251 12.710 -21.456 1.00 86.00 192 SER A CA 1
ATOM 1546 C C . SER A 1 192 ? 20.370 11.503 -21.797 1.00 86.00 192 SER A C 1
ATOM 1548 O O . SER A 1 192 ? 20.453 11.012 -22.924 1.00 86.00 192 SER A O 1
ATOM 1550 N N . LEU A 1 193 ? 19.571 11.002 -20.851 1.00 85.25 193 LEU A N 1
ATOM 1551 C CA . LEU A 1 193 ? 18.640 9.893 -21.087 1.00 85.25 193 LEU A CA 1
ATOM 1552 C C . LEU A 1 193 ? 17.482 10.326 -21.990 1.00 85.25 193 LEU A C 1
ATOM 1554 O O . LEU A 1 193 ? 17.135 9.600 -22.917 1.00 85.25 193 LEU A O 1
ATOM 1558 N N . GLU A 1 194 ? 16.949 11.526 -21.769 1.00 82.44 194 GLU A N 1
ATOM 1559 C CA . GLU A 1 194 ? 15.882 12.119 -22.579 1.00 82.44 194 GLU A CA 1
ATOM 1560 C C . GLU A 1 194 ? 16.315 12.283 -24.042 1.00 82.44 194 GLU A C 1
ATOM 1562 O O . GLU A 1 194 ? 15.637 11.790 -24.941 1.00 82.44 194 GLU A O 1
ATOM 1567 N N . VAL A 1 195 ? 17.497 12.860 -24.292 1.00 85.38 195 VAL A N 1
ATOM 1568 C CA . VAL A 1 195 ? 18.053 12.990 -25.652 1.00 85.38 195 VAL A CA 1
ATOM 1569 C C . VAL A 1 195 ? 18.212 11.626 -26.323 1.00 85.38 195 VAL A C 1
ATOM 1571 O O . VAL A 1 195 ? 17.852 11.463 -27.485 1.00 85.38 195 VAL A O 1
ATOM 1574 N N . ARG A 1 196 ? 18.708 10.617 -25.598 1.00 87.00 196 ARG A N 1
ATOM 1575 C CA . ARG A 1 196 ? 18.871 9.262 -26.148 1.00 87.00 196 ARG A CA 1
ATOM 1576 C C . ARG A 1 196 ? 17.540 8.591 -26.464 1.00 87.00 196 ARG A C 1
ATOM 1578 O O . ARG A 1 196 ? 17.456 7.873 -27.458 1.00 87.00 196 ARG A O 1
ATOM 1585 N N . LEU A 1 197 ? 16.520 8.820 -25.641 1.00 82.88 197 LEU A N 1
ATOM 1586 C CA . LEU A 1 197 ? 15.170 8.327 -25.888 1.00 82.88 197 LEU A CA 1
ATOM 1587 C C . LEU A 1 197 ? 14.568 8.980 -27.130 1.00 82.88 197 LEU A C 1
ATOM 1589 O O . LEU A 1 197 ? 14.004 8.281 -27.968 1.00 82.88 197 LEU A O 1
ATOM 1593 N N . GLU A 1 198 ? 14.732 10.294 -27.286 1.00 82.25 198 GLU A N 1
ATOM 1594 C CA . GLU A 1 198 ? 14.280 11.000 -28.483 1.00 82.25 198 GLU A CA 1
ATOM 1595 C C . GLU A 1 198 ? 15.015 10.546 -29.744 1.00 82.25 198 GLU A C 1
ATOM 1597 O O . GLU A 1 198 ? 14.384 10.336 -30.780 1.00 82.25 198 GLU A O 1
ATOM 1602 N N . ASP A 1 199 ? 16.333 10.371 -29.673 1.00 85.75 199 ASP A N 1
ATOM 1603 C CA . ASP A 1 199 ? 17.126 9.893 -30.802 1.00 85.75 199 ASP A CA 1
ATOM 1604 C C . ASP A 1 199 ? 16.727 8.475 -31.206 1.00 85.75 199 ASP A C 1
ATOM 1606 O O . ASP A 1 199 ? 16.597 8.194 -32.400 1.00 85.75 199 ASP A O 1
ATOM 1610 N N . TRP A 1 200 ? 16.486 7.595 -30.228 1.00 86.56 200 TRP A N 1
ATOM 1611 C CA . TRP A 1 200 ? 15.978 6.252 -30.483 1.00 86.56 200 TRP A CA 1
ATOM 1612 C C . TRP A 1 200 ? 14.591 6.304 -31.136 1.00 86.56 200 TRP A C 1
ATOM 1614 O O . TRP A 1 200 ? 14.377 5.675 -32.168 1.00 86.56 200 TRP A O 1
ATOM 1624 N N . ASP A 1 201 ? 13.671 7.108 -30.594 1.00 80.31 201 ASP A N 1
ATOM 1625 C CA . ASP A 1 201 ? 12.298 7.232 -31.095 1.00 80.31 201 ASP A CA 1
ATOM 1626 C C . ASP A 1 201 ? 12.239 7.767 -32.534 1.00 80.31 201 ASP A C 1
ATOM 1628 O O . ASP A 1 201 ? 11.424 7.305 -33.333 1.00 80.31 201 ASP A O 1
ATOM 1632 N N . ARG A 1 202 ? 13.135 8.702 -32.881 1.00 82.00 202 ARG A N 1
ATOM 1633 C CA . ARG A 1 202 ? 13.247 9.279 -34.230 1.00 82.00 202 ARG A CA 1
ATOM 1634 C C . ARG A 1 202 ? 13.858 8.320 -35.249 1.00 82.00 202 ARG A C 1
ATOM 1636 O O . ARG A 1 202 ? 13.511 8.402 -36.424 1.00 82.00 202 ARG A O 1
ATOM 1643 N N . GLN A 1 203 ? 14.799 7.475 -34.828 1.00 85.81 203 GLN A N 1
ATOM 1644 C CA . GLN A 1 203 ? 15.611 6.652 -35.734 1.00 85.81 203 GLN A CA 1
ATOM 1645 C C . GLN A 1 203 ? 15.188 5.179 -35.785 1.00 85.81 203 GLN A C 1
ATOM 1647 O O . GLN A 1 203 ? 15.695 4.435 -36.628 1.00 85.81 203 GLN A O 1
ATOM 1652 N N . LYS A 1 204 ? 14.261 4.751 -34.917 1.00 80.31 204 LYS A N 1
ATOM 1653 C CA . LYS A 1 204 ? 13.773 3.368 -34.884 1.00 80.31 204 LYS A CA 1
ATOM 1654 C C . LYS A 1 204 ? 13.215 2.920 -36.250 1.00 80.31 204 LYS A C 1
ATOM 1656 O O . LYS A 1 204 ? 12.574 3.714 -36.947 1.00 80.31 204 LYS A O 1
ATOM 1661 N N . PRO A 1 205 ? 13.402 1.643 -36.633 1.00 81.19 205 PRO A N 1
ATOM 1662 C CA . PRO A 1 205 ? 12.812 1.084 -37.845 1.00 81.19 205 PRO A CA 1
ATOM 1663 C C . PRO A 1 205 ? 11.281 1.171 -37.848 1.00 81.19 205 PRO A C 1
ATOM 1665 O O . PRO A 1 205 ? 10.640 1.132 -36.797 1.00 81.19 205 PRO A O 1
ATOM 1668 N N . GLN A 1 206 ? 10.677 1.204 -39.041 1.00 78.88 206 GLN A N 1
ATOM 1669 C CA . GLN A 1 206 ? 9.215 1.258 -39.190 1.00 78.88 206 GLN A CA 1
ATOM 1670 C C . GLN A 1 206 ? 8.486 0.073 -38.540 1.00 78.88 206 GLN A C 1
ATOM 1672 O O . GLN A 1 206 ? 7.332 0.228 -38.150 1.00 78.88 206 GLN A O 1
ATOM 1677 N N . THR A 1 207 ? 9.143 -1.074 -38.370 1.00 70.88 207 THR A N 1
ATOM 1678 C CA . THR A 1 207 ? 8.595 -2.264 -37.699 1.00 70.88 207 THR A CA 1
ATOM 1679 C C . THR A 1 207 ? 8.314 -2.053 -36.206 1.00 70.88 207 THR A C 1
ATOM 1681 O O . THR A 1 207 ? 7.463 -2.728 -35.637 1.00 70.88 207 THR A O 1
ATOM 1684 N N . PHE A 1 208 ? 8.913 -1.035 -35.577 1.00 72.44 208 PHE A N 1
ATOM 1685 C CA . PHE A 1 208 ? 8.575 -0.604 -34.212 1.00 72.44 208 PHE A CA 1
ATOM 1686 C C . PHE A 1 208 ? 7.347 0.322 -34.157 1.00 72.44 208 PHE A C 1
ATOM 1688 O O . PHE A 1 208 ? 7.008 0.842 -33.090 1.00 72.44 208 PHE A O 1
ATOM 1695 N N . THR A 1 209 ? 6.678 0.567 -35.288 1.00 71.12 209 THR A N 1
ATOM 1696 C CA . THR A 1 209 ? 5.431 1.339 -35.316 1.00 71.12 209 THR A CA 1
ATOM 1697 C C . THR A 1 209 ? 4.301 0.491 -34.725 1.00 71.12 209 THR A C 1
ATOM 1699 O O . THR A 1 209 ? 4.082 -0.630 -35.190 1.00 71.12 209 THR A O 1
ATOM 1702 N N . PRO A 1 210 ? 3.558 0.996 -33.723 1.00 66.44 210 PRO A N 1
ATOM 1703 C CA . PRO A 1 210 ? 2.454 0.253 -33.131 1.00 66.44 210 PRO A CA 1
ATOM 1704 C C . PRO A 1 210 ? 1.372 -0.094 -34.158 1.00 66.44 210 PRO A C 1
ATOM 1706 O O . PRO A 1 210 ? 0.861 0.785 -34.849 1.00 66.44 210 PRO A O 1
ATOM 1709 N N . VAL A 1 211 ? 0.990 -1.369 -34.216 1.00 65.44 211 VAL A N 1
ATOM 1710 C CA . VAL A 1 211 ? -0.184 -1.854 -34.964 1.00 65.44 211 VAL A CA 1
ATOM 1711 C C . VAL A 1 211 ? -1.463 -1.754 -34.141 1.00 65.44 211 VAL A C 1
ATOM 1713 O O . VAL A 1 211 ? -2.558 -1.669 -34.688 1.00 65.44 211 VAL A O 1
ATOM 1716 N N . PHE A 1 212 ? -1.316 -1.739 -32.818 1.00 60.28 212 PHE A N 1
ATOM 1717 C CA . PHE A 1 212 ? -2.386 -1.486 -31.872 1.00 60.28 212 PHE A CA 1
ATOM 1718 C C . PHE A 1 212 ? -1.844 -0.620 -30.744 1.00 60.28 212 PHE A C 1
ATOM 1720 O O . PHE A 1 212 ? -0.747 -0.851 -30.230 1.00 60.28 212 PHE A O 1
ATOM 1727 N N . TYR A 1 213 ? -2.625 0.387 -30.384 1.00 65.56 213 TYR A N 1
ATOM 1728 C CA . TYR A 1 213 ? -2.360 1.254 -29.255 1.00 65.56 213 TYR A CA 1
ATOM 1729 C C . TYR A 1 213 ? -3.657 1.416 -28.477 1.00 65.56 213 TYR A C 1
ATOM 1731 O O . TYR A 1 213 ? -4.649 1.912 -29.012 1.00 65.56 213 TYR A O 1
ATOM 1739 N N . GLN A 1 214 ? -3.627 1.022 -27.216 1.00 62.38 214 GLN A N 1
ATOM 1740 C CA . GLN A 1 214 ? -4.648 1.333 -26.235 1.00 62.38 214 GLN A CA 1
ATOM 1741 C C . GLN A 1 214 ? -3.990 2.176 -25.155 1.00 62.38 214 GLN A C 1
ATOM 1743 O O . GLN A 1 214 ? -2.975 1.782 -24.586 1.00 62.38 214 GLN A O 1
ATOM 1748 N N . GLU A 1 215 ? -4.555 3.348 -24.895 1.00 71.56 215 GLU A N 1
ATOM 1749 C CA . GLU A 1 215 ? -4.109 4.192 -23.792 1.00 71.56 215 GLU A CA 1
ATOM 1750 C C . GLU A 1 215 ? -4.299 3.457 -22.458 1.00 71.56 215 GLU A C 1
ATOM 1752 O O . GLU A 1 215 ? -5.125 2.543 -22.367 1.00 71.56 215 GLU A O 1
ATOM 1757 N N . ARG A 1 216 ? -3.552 3.842 -21.416 1.00 65.31 216 ARG A N 1
ATOM 1758 C CA . ARG A 1 216 ? -3.817 3.291 -20.081 1.00 65.31 216 ARG A CA 1
ATOM 1759 C C . ARG A 1 216 ? -5.287 3.524 -19.721 1.00 65.31 216 ARG A C 1
ATOM 1761 O O . ARG A 1 216 ? -5.797 4.635 -19.870 1.00 65.31 216 ARG A O 1
ATOM 1768 N N . ASP A 1 217 ? -5.940 2.490 -19.213 1.00 62.69 217 ASP A N 1
ATOM 1769 C CA . ASP A 1 217 ? -7.306 2.570 -18.708 1.00 62.69 217 ASP A CA 1
ATOM 1770 C C . ASP A 1 217 ? -7.382 1.899 -17.333 1.00 62.69 217 ASP A C 1
ATOM 1772 O O . ASP A 1 217 ? -7.751 0.724 -17.205 1.00 62.69 217 ASP A O 1
ATOM 1776 N N . PRO A 1 218 ? -7.036 2.648 -16.271 1.00 51.19 218 PRO A N 1
ATOM 1777 C CA . PRO A 1 218 ? -7.100 2.140 -14.909 1.00 51.19 218 PRO A CA 1
ATOM 1778 C C . PRO A 1 218 ? -8.508 1.690 -14.493 1.00 51.19 218 PRO A C 1
ATOM 1780 O O . PRO A 1 218 ? -8.625 0.894 -13.566 1.00 51.19 218 PRO A O 1
ATOM 1783 N N . SER A 1 219 ? -9.570 2.157 -15.167 1.00 55.56 219 SER A N 1
ATOM 1784 C CA . SER A 1 219 ? -10.950 1.740 -14.877 1.00 55.56 219 SER A CA 1
ATOM 1785 C C . SER A 1 219 ? -11.241 0.301 -15.317 1.00 55.56 219 SER A C 1
ATOM 1787 O O . SER A 1 219 ? -12.107 -0.354 -14.741 1.00 55.56 219 SER A O 1
ATOM 1789 N N . GLN A 1 220 ? -10.475 -0.209 -16.286 1.00 54.44 220 GLN A N 1
ATOM 1790 C CA . GLN A 1 220 ? -10.541 -1.581 -16.800 1.00 54.44 220 GLN A CA 1
ATOM 1791 C C . GLN A 1 220 ? -9.386 -2.459 -16.283 1.00 54.44 220 GLN A C 1
ATOM 1793 O O . GLN A 1 220 ? -9.163 -3.555 -16.792 1.00 54.44 220 GLN A O 1
ATOM 1798 N N . GLY A 1 221 ? -8.618 -1.984 -15.293 1.00 48.16 221 GLY A N 1
ATOM 1799 C CA . GLY A 1 221 ? -7.439 -2.692 -14.779 1.00 48.16 221 GLY A CA 1
ATOM 1800 C C . GLY A 1 221 ? -6.212 -2.628 -15.698 1.00 48.16 221 GLY A C 1
ATOM 1801 O O . GLY A 1 221 ? -5.260 -3.381 -15.505 1.00 48.16 221 GLY A O 1
ATOM 1802 N N . VAL A 1 222 ? -6.205 -1.726 -16.684 1.00 51.97 222 VAL A N 1
ATOM 1803 C CA . VAL A 1 222 ? -5.094 -1.528 -17.623 1.00 51.97 222 VAL A CA 1
ATOM 1804 C C . VAL A 1 222 ? -4.192 -0.403 -17.102 1.00 51.97 222 VAL A C 1
ATOM 1806 O O . VAL A 1 222 ? -4.369 0.770 -17.431 1.00 51.97 222 VAL A O 1
ATOM 1809 N N . SER A 1 223 ? -3.231 -0.755 -16.243 1.00 51.00 223 SER A N 1
ATOM 1810 C CA . SER A 1 223 ? -2.333 0.205 -15.565 1.00 51.00 223 SER A CA 1
ATOM 1811 C C . SER A 1 223 ? -1.302 0.868 -16.485 1.00 51.00 223 SER A C 1
ATOM 1813 O O . SER A 1 223 ? -0.831 1.967 -16.191 1.00 51.00 223 SER A O 1
ATOM 1815 N N . PHE A 1 224 ? -0.975 0.229 -17.609 1.00 53.03 224 PHE A N 1
ATOM 1816 C CA . PHE A 1 224 ? -0.036 0.725 -18.613 1.00 53.03 224 PHE A CA 1
ATOM 1817 C C . PHE A 1 224 ? -0.708 0.732 -19.988 1.00 53.03 224 PHE A C 1
ATOM 1819 O O . PHE A 1 224 ? -1.525 -0.153 -20.250 1.00 53.03 224 PHE A O 1
ATOM 1826 N N . PRO A 1 225 ? -0.386 1.685 -20.878 1.00 55.06 225 PRO A N 1
ATOM 1827 C CA . PRO A 1 225 ? -0.867 1.637 -22.251 1.00 55.06 225 PRO A CA 1
ATOM 1828 C C . PRO A 1 225 ? -0.449 0.323 -22.916 1.00 55.06 225 PRO A C 1
ATOM 1830 O O . PRO A 1 225 ? 0.687 -0.131 -22.774 1.00 55.06 225 PRO A O 1
ATOM 1833 N N . ILE A 1 226 ? -1.368 -0.293 -23.651 1.00 58.19 226 ILE A N 1
ATOM 1834 C CA . ILE A 1 226 ? -1.089 -1.514 -24.398 1.00 58.19 226 ILE A CA 1
ATOM 1835 C C . ILE A 1 226 ? -0.628 -1.103 -25.783 1.00 58.19 226 ILE A C 1
ATOM 1837 O O . ILE A 1 226 ? -1.403 -0.625 -26.610 1.00 58.19 226 ILE A O 1
ATOM 1841 N N . VAL A 1 227 ? 0.652 -1.325 -26.039 1.00 60.47 227 VAL A N 1
ATOM 1842 C CA . VAL A 1 227 ? 1.256 -1.137 -27.350 1.00 60.47 227 VAL A CA 1
ATOM 1843 C C . VAL A 1 227 ? 1.537 -2.517 -27.930 1.00 60.47 227 VAL A C 1
ATOM 1845 O O . VAL A 1 227 ? 2.155 -3.369 -27.297 1.00 60.47 227 VAL A O 1
ATOM 1848 N N . SER A 1 228 ? 1.052 -2.773 -29.138 1.00 58.03 228 SER A N 1
ATOM 1849 C CA . SER A 1 228 ? 1.427 -3.968 -29.894 1.00 58.03 228 SER A CA 1
ATOM 1850 C C . SER A 1 228 ? 2.163 -3.539 -31.146 1.00 58.03 228 SER A C 1
ATOM 1852 O O . SER A 1 228 ? 1.673 -2.690 -31.887 1.00 58.03 228 SER A O 1
ATOM 1854 N N . VAL A 1 229 ? 3.327 -4.130 -31.382 1.00 60.28 229 VAL A N 1
ATOM 1855 C CA . VAL A 1 229 ? 4.139 -3.952 -32.592 1.00 60.28 229 VAL A CA 1
ATOM 1856 C C . VAL A 1 229 ? 4.252 -5.299 -33.303 1.00 60.28 229 VAL A C 1
ATOM 1858 O O . VAL A 1 229 ? 4.220 -6.345 -32.654 1.00 60.28 229 VAL A O 1
ATOM 1861 N N . LEU A 1 230 ? 4.360 -5.281 -34.631 1.00 58.81 230 LEU A N 1
ATOM 1862 C CA . LEU A 1 230 ? 4.662 -6.473 -35.425 1.00 58.81 230 LEU A CA 1
ATOM 1863 C C . LEU A 1 230 ? 6.162 -6.475 -35.717 1.00 58.81 230 LEU A C 1
ATOM 1865 O O . LEU A 1 230 ? 6.626 -5.719 -36.566 1.00 58.81 230 LEU A O 1
ATOM 1869 N N . LEU A 1 231 ? 6.908 -7.307 -34.994 1.00 57.84 231 LEU A N 1
ATOM 1870 C CA . LEU A 1 231 ? 8.336 -7.519 -35.219 1.00 57.84 231 LEU A CA 1
ATOM 1871 C C . LEU A 1 231 ? 8.538 -8.905 -35.836 1.00 57.84 231 LEU A C 1
ATOM 1873 O O . LEU A 1 231 ? 8.182 -9.908 -35.214 1.00 57.84 231 LEU A O 1
ATOM 1877 N N . ASP A 1 232 ? 9.145 -8.965 -37.023 1.00 46.03 232 ASP A N 1
ATOM 1878 C CA . ASP A 1 232 ? 9.470 -10.228 -37.710 1.00 46.03 232 ASP A CA 1
ATOM 1879 C C . ASP A 1 232 ? 10.479 -11.073 -36.907 1.00 46.03 232 ASP A C 1
ATOM 1881 O O . ASP A 1 232 ? 10.510 -12.299 -37.004 1.00 46.03 232 ASP A O 1
ATOM 1885 N N . SER A 1 233 ? 11.272 -10.427 -36.048 1.00 45.66 233 SER A N 1
ATOM 1886 C CA . SER A 1 233 ? 12.234 -11.051 -35.133 1.00 45.66 233 SER A CA 1
ATOM 1887 C C . SER A 1 233 ? 11.633 -11.534 -33.797 1.00 45.66 233 SER A C 1
ATOM 1889 O O . SER A 1 233 ? 12.344 -12.115 -32.979 1.00 45.66 233 SER A O 1
ATOM 1891 N N . CYS A 1 234 ? 10.333 -11.329 -33.548 1.00 40.22 234 CYS A N 1
ATOM 1892 C CA . CYS A 1 234 ? 9.629 -11.742 -32.325 1.00 40.22 234 CYS A CA 1
ATOM 1893 C C . CYS A 1 234 ? 8.236 -12.292 -32.674 1.00 40.22 234 CYS A C 1
ATOM 1895 O O . CYS A 1 234 ? 7.212 -11.684 -32.357 1.00 40.22 234 CYS A O 1
ATOM 1897 N N . ASP A 1 235 ? 8.189 -13.442 -33.348 1.00 31.62 235 ASP A N 1
ATOM 1898 C CA . ASP A 1 235 ? 6.937 -14.028 -33.831 1.00 31.62 235 ASP A CA 1
ATOM 1899 C C . ASP A 1 235 ? 5.981 -14.370 -32.658 1.00 31.62 235 ASP A C 1
ATOM 1901 O O . ASP A 1 235 ? 6.306 -15.158 -31.770 1.00 31.62 235 ASP A O 1
ATOM 1905 N N . LYS A 1 236 ? 4.801 -13.730 -32.694 1.00 30.83 236 LYS A N 1
ATOM 1906 C CA . LYS A 1 236 ? 3.504 -14.034 -32.045 1.00 30.83 236 LYS A CA 1
ATOM 1907 C C . LYS A 1 236 ? 3.487 -14.224 -30.513 1.00 30.83 236 LYS A C 1
ATOM 1909 O O . LYS A 1 236 ? 4.028 -15.173 -29.960 1.00 30.83 236 LYS A O 1
ATOM 1914 N N . ASN A 1 237 ? 2.728 -13.351 -29.839 1.00 29.83 237 ASN A N 1
ATOM 1915 C CA . ASN A 1 237 ? 2.464 -13.271 -28.385 1.00 29.83 237 ASN A CA 1
ATOM 1916 C C . ASN A 1 237 ? 3.511 -12.575 -27.507 1.00 29.83 237 ASN A C 1
ATOM 1918 O O . ASN A 1 237 ? 3.539 -12.787 -26.297 1.00 29.83 237 ASN A O 1
ATOM 1922 N N . THR A 1 238 ? 4.320 -11.679 -28.067 1.00 34.00 238 THR A N 1
ATOM 1923 C CA . THR A 1 238 ? 5.024 -10.697 -27.232 1.00 34.00 238 THR A CA 1
ATOM 1924 C C . THR A 1 238 ? 4.299 -9.368 -27.373 1.00 34.00 238 THR A C 1
ATOM 1926 O O . THR A 1 238 ? 4.591 -8.581 -28.269 1.00 34.00 238 THR A O 1
ATOM 1929 N N . THR A 1 239 ? 3.304 -9.127 -26.518 1.00 31.23 239 THR A N 1
ATOM 1930 C CA . THR A 1 239 ? 2.879 -7.756 -26.232 1.00 31.23 239 THR A CA 1
ATOM 1931 C C . THR A 1 239 ? 4.156 -7.011 -25.841 1.00 31.23 239 THR A C 1
ATOM 1933 O O . THR A 1 239 ? 4.913 -7.492 -24.999 1.00 31.23 239 THR A O 1
ATOM 1936 N N . PHE A 1 240 ? 4.445 -5.892 -26.493 1.00 39.53 240 PHE A N 1
ATOM 1937 C CA . PHE A 1 240 ? 5.477 -4.949 -26.072 1.00 39.53 240 PHE A CA 1
ATOM 1938 C C . PHE A 1 240 ? 4.728 -3.765 -25.459 1.00 39.53 240 PHE A C 1
ATOM 1940 O O . PHE A 1 240 ? 4.639 -2.731 -26.121 1.00 39.53 240 PHE A O 1
ATOM 1947 N N . PRO A 1 241 ? 4.154 -3.855 -24.238 1.00 33.75 241 PRO A N 1
ATOM 1948 C CA . PRO A 1 241 ? 3.489 -2.693 -23.668 1.00 33.75 241 PRO A CA 1
ATOM 1949 C C . PRO A 1 241 ? 4.484 -1.548 -23.443 1.00 33.75 241 PRO A C 1
ATOM 1951 O O . PRO A 1 241 ? 4.074 -0.412 -23.316 1.00 33.75 241 PRO A O 1
ATOM 1954 N N . GLU A 1 242 ? 5.792 -1.801 -23.422 1.00 44.06 242 GLU A N 1
ATOM 1955 C CA . GLU A 1 242 ? 6.719 -0.917 -22.712 1.00 44.06 242 GLU A CA 1
ATOM 1956 C C . GLU A 1 242 ? 7.442 0.124 -23.580 1.00 44.06 242 GLU A C 1
ATOM 1958 O O . GLU A 1 242 ? 8.024 1.055 -23.045 1.00 44.06 242 GLU A O 1
ATOM 1963 N N . ILE A 1 243 ? 7.365 0.099 -24.914 1.00 38.00 243 ILE A N 1
ATOM 1964 C CA . ILE A 1 243 ? 8.255 0.964 -25.723 1.00 38.00 243 ILE A CA 1
ATOM 1965 C C . ILE A 1 243 ? 7.682 2.364 -26.028 1.00 38.00 243 ILE A C 1
ATOM 1967 O O . ILE A 1 243 ? 8.434 3.333 -26.112 1.00 38.00 243 ILE A O 1
ATOM 1971 N N . THR A 1 244 ? 6.360 2.524 -26.182 1.00 33.16 244 THR A N 1
ATOM 1972 C CA . THR A 1 244 ? 5.760 3.853 -26.507 1.00 33.16 244 THR A CA 1
ATOM 1973 C C . THR A 1 244 ? 5.222 4.581 -25.272 1.00 33.16 244 THR A C 1
ATOM 1975 O O . THR A 1 244 ? 4.894 5.766 -25.322 1.00 33.16 244 THR A O 1
ATOM 1978 N N . VAL A 1 245 ? 5.164 3.869 -24.149 1.00 35.38 245 VAL A N 1
ATOM 1979 C CA . VAL A 1 245 ? 4.655 4.345 -22.863 1.00 35.38 245 VAL A CA 1
ATOM 1980 C C . VAL A 1 245 ? 5.613 5.361 -22.263 1.00 35.38 245 VAL A C 1
ATOM 1982 O O . VAL A 1 245 ? 5.183 6.427 -21.837 1.00 35.38 245 VAL A O 1
ATOM 1985 N N . TRP A 1 246 ? 6.920 5.129 -22.355 1.00 38.66 246 TRP A N 1
ATOM 1986 C CA . TRP A 1 246 ? 7.894 6.014 -21.724 1.00 38.66 246 TRP A CA 1
ATOM 1987 C C . TRP A 1 246 ? 8.206 7.279 -22.535 1.00 38.66 246 TRP A C 1
ATOM 1989 O O . TRP A 1 246 ? 8.357 8.334 -21.932 1.00 38.66 246 TRP A O 1
ATOM 1999 N N . SER A 1 247 ? 8.178 7.267 -23.877 1.00 30.02 247 SER A N 1
ATOM 2000 C CA . SER A 1 247 ? 8.364 8.518 -24.649 1.00 30.02 247 SER A CA 1
ATOM 2001 C C . SER A 1 247 ? 7.222 9.523 -24.440 1.00 30.02 247 SER A C 1
ATOM 2003 O O . SER A 1 247 ? 7.440 10.736 -24.508 1.00 30.02 247 SER A O 1
ATOM 2005 N N . ARG A 1 248 ? 6.011 9.036 -24.122 1.00 30.78 248 ARG A N 1
ATOM 2006 C CA . ARG A 1 248 ? 4.870 9.876 -23.735 1.00 30.78 248 ARG A CA 1
ATOM 2007 C C . ARG A 1 248 ? 4.829 10.174 -22.242 1.00 30.78 248 ARG A C 1
ATOM 2009 O O . ARG A 1 248 ? 4.572 11.324 -21.924 1.00 30.78 248 ARG A O 1
ATOM 2016 N N . LEU A 1 249 ? 5.166 9.233 -21.356 1.00 32.22 249 LEU A N 1
ATOM 2017 C CA . LEU A 1 249 ? 5.260 9.491 -19.913 1.00 32.22 249 LEU A CA 1
ATOM 2018 C C . LEU A 1 249 ? 6.384 10.480 -19.541 1.00 32.22 249 LEU A C 1
ATOM 2020 O O . LEU A 1 249 ? 6.252 11.190 -18.545 1.00 32.22 249 LEU A O 1
ATOM 2024 N N . PHE A 1 250 ? 7.461 10.565 -20.332 1.00 29.97 250 PHE A N 1
ATOM 2025 C CA . PHE A 1 250 ? 8.476 11.620 -20.203 1.00 29.97 250 PHE A CA 1
ATOM 2026 C C . PHE A 1 250 ? 7.957 12.971 -20.727 1.00 29.97 250 PHE A C 1
ATOM 2028 O O . PHE A 1 250 ? 8.125 13.988 -20.061 1.00 29.97 250 PHE A O 1
ATOM 2035 N N . LYS A 1 251 ? 7.237 12.999 -21.862 1.00 28.84 251 LYS A N 1
ATOM 2036 C CA . LYS A 1 251 ? 6.637 14.236 -22.410 1.00 28.84 251 LYS A CA 1
ATOM 2037 C C . LYS A 1 251 ? 5.432 14.759 -21.620 1.00 28.84 251 LYS A C 1
ATOM 2039 O O . LYS A 1 251 ? 5.158 15.954 -21.671 1.00 28.84 251 LYS A O 1
ATOM 2044 N N . SER A 1 252 ? 4.710 13.894 -20.912 1.00 28.48 252 SER A N 1
ATOM 2045 C CA . SER A 1 252 ? 3.552 14.245 -20.080 1.00 28.48 252 SER A CA 1
ATOM 2046 C C . SER A 1 252 ? 3.908 14.461 -18.608 1.00 28.48 252 SER A C 1
ATOM 2048 O O . SER A 1 252 ? 3.005 14.630 -17.792 1.00 28.48 252 SER A O 1
ATOM 2050 N N . GLY A 1 253 ? 5.197 14.403 -18.244 1.00 27.53 253 GLY A N 1
ATOM 2051 C CA . GLY A 1 253 ? 5.655 14.518 -16.858 1.00 27.53 253 GLY A CA 1
ATOM 2052 C C . GLY A 1 253 ? 5.253 13.348 -15.953 1.00 27.53 253 GLY A C 1
ATOM 2053 O O . GLY A 1 253 ? 5.636 13.322 -14.795 1.00 27.53 253 GLY A O 1
ATOM 2054 N N . SER A 1 254 ? 4.534 12.340 -16.447 1.00 33.09 254 SER A N 1
ATOM 2055 C CA . SER A 1 254 ? 3.834 11.367 -15.597 1.00 33.09 254 SER A CA 1
ATOM 2056 C C . SER A 1 254 ? 4.663 10.136 -15.197 1.00 33.09 254 SER A C 1
ATOM 2058 O O . SER A 1 254 ? 4.187 9.344 -14.393 1.00 33.09 254 SER A O 1
ATOM 2060 N N . ALA A 1 255 ? 5.878 9.954 -15.735 1.00 29.97 255 ALA A N 1
ATOM 2061 C CA . ALA A 1 255 ? 6.863 8.985 -15.210 1.00 29.97 255 ALA A CA 1
ATOM 2062 C C . ALA A 1 255 ? 7.966 9.625 -14.359 1.00 29.97 255 ALA A C 1
ATOM 2064 O O . ALA A 1 255 ? 8.647 8.926 -13.611 1.00 29.97 255 ALA A O 1
ATOM 2065 N N . CYS A 1 256 ? 8.173 10.938 -14.488 1.00 27.58 256 CYS A N 1
ATOM 2066 C CA . CYS A 1 256 ? 9.204 11.669 -13.748 1.00 27.58 256 CYS A CA 1
ATOM 2067 C C . CYS A 1 256 ? 8.644 12.601 -12.673 1.00 27.58 256 CYS A C 1
ATOM 2069 O O . CYS A 1 256 ? 9.415 13.102 -11.854 1.00 27.58 256 CYS A O 1
ATOM 2071 N N . GLN A 1 257 ? 7.328 12.781 -12.596 1.00 28.06 257 GLN A N 1
ATOM 2072 C CA . GLN A 1 257 ? 6.699 13.266 -11.381 1.00 28.06 257 GLN A CA 1
ATOM 2073 C C . GLN A 1 257 ? 6.606 12.115 -10.386 1.00 28.06 257 GLN A C 1
ATOM 2075 O O . GLN A 1 257 ? 5.644 11.359 -10.345 1.00 28.06 257 GLN A O 1
ATOM 2080 N N . ARG A 1 258 ? 7.636 12.026 -9.543 1.00 33.53 258 ARG A N 1
ATOM 2081 C CA . ARG A 1 258 ? 7.387 11.787 -8.124 1.00 33.53 258 ARG A CA 1
ATOM 2082 C C . ARG A 1 258 ? 6.465 12.912 -7.637 1.00 33.53 258 ARG A C 1
ATOM 2084 O O . ARG A 1 258 ? 6.968 13.944 -7.196 1.00 33.53 258 ARG A O 1
ATOM 2091 N N . ASP A 1 259 ? 5.154 12.738 -7.731 1.00 34.84 259 ASP A N 1
ATOM 2092 C CA . ASP A 1 259 ? 4.239 13.542 -6.913 1.00 34.84 259 ASP A CA 1
ATOM 2093 C C . ASP A 1 259 ? 4.099 12.929 -5.500 1.00 34.84 259 ASP A C 1
ATOM 2095 O O . ASP A 1 259 ? 3.639 13.587 -4.570 1.00 34.84 259 ASP A O 1
ATOM 2099 N N . ASP A 1 260 ? 4.616 11.711 -5.303 1.00 36.78 260 ASP A N 1
ATOM 2100 C CA . ASP A 1 260 ? 4.385 10.872 -4.122 1.00 36.78 260 ASP A CA 1
ATOM 2101 C C . ASP A 1 260 ? 5.653 10.580 -3.290 1.00 36.78 260 ASP A C 1
ATOM 2103 O O . ASP A 1 260 ? 5.558 10.122 -2.152 1.00 36.78 260 ASP A O 1
ATOM 2107 N N . VAL A 1 261 ? 6.842 10.978 -3.763 1.00 34.53 261 VAL A N 1
ATOM 2108 C CA . VAL A 1 261 ? 7.990 11.234 -2.874 1.00 34.53 261 VAL A CA 1
ATOM 2109 C C . VAL A 1 261 ? 8.402 12.679 -3.081 1.00 34.53 261 VAL A C 1
ATOM 2111 O O . VAL A 1 261 ? 8.970 12.989 -4.133 1.00 34.53 261 VAL A O 1
ATOM 2114 N N . PRO A 1 262 ? 8.147 13.576 -2.113 1.00 37.25 262 PRO A N 1
ATOM 2115 C CA . PRO A 1 262 ? 8.526 14.959 -2.285 1.00 37.25 262 PRO A CA 1
ATOM 2116 C C . PRO A 1 262 ? 10.024 15.008 -2.640 1.00 37.25 262 PRO A C 1
ATOM 2118 O O . PRO A 1 262 ? 10.848 14.353 -2.004 1.00 37.25 262 PRO A O 1
ATOM 2121 N N . GLY A 1 263 ? 10.403 15.707 -3.718 1.00 30.67 263 GLY A N 1
ATOM 2122 C CA . GLY A 1 263 ? 11.821 15.893 -4.050 1.00 30.67 263 GLY A CA 1
ATOM 2123 C C . GLY A 1 263 ? 12.590 16.437 -2.834 1.00 30.67 263 GLY A C 1
ATOM 2124 O O . GLY A 1 263 ? 11.964 16.950 -1.909 1.00 30.67 263 GLY A O 1
ATOM 2125 N N . PRO A 1 264 ? 13.932 16.406 -2.790 1.00 37.75 264 PRO A N 1
ATOM 2126 C CA . PRO A 1 264 ? 14.686 16.929 -1.643 1.00 37.75 264 PRO A CA 1
ATOM 2127 C C . PRO A 1 264 ? 14.269 18.359 -1.264 1.00 37.75 264 PRO A C 1
ATOM 2129 O O . PRO A 1 264 ? 14.235 18.696 -0.086 1.00 37.75 264 PRO A O 1
ATOM 2132 N N . PHE A 1 265 ? 13.846 19.163 -2.246 1.00 39.16 265 PHE A N 1
ATOM 2133 C CA . PHE A 1 265 ? 13.219 20.462 -2.019 1.00 39.16 265 PHE A CA 1
ATOM 2134 C C . PHE A 1 265 ? 11.837 20.381 -1.359 1.00 39.16 265 PHE A C 1
ATOM 2136 O O . PHE A 1 265 ? 11.569 21.154 -0.453 1.00 39.16 265 PHE A O 1
ATOM 2143 N N . ALA A 1 266 ? 10.962 19.466 -1.773 1.00 46.53 266 ALA A N 1
ATOM 2144 C CA . ALA A 1 266 ? 9.644 19.304 -1.174 1.00 46.53 266 ALA A CA 1
ATOM 2145 C C . ALA A 1 266 ? 9.711 18.629 0.212 1.00 46.53 266 ALA A C 1
ATOM 2147 O O . ALA A 1 266 ? 8.980 19.045 1.100 1.00 46.53 266 ALA A O 1
ATOM 2148 N N . ILE A 1 267 ? 10.626 17.677 0.456 1.00 55.38 267 ILE A N 1
ATOM 2149 C CA . ILE A 1 267 ? 10.876 17.107 1.796 1.00 55.38 267 ILE A CA 1
ATOM 2150 C C . ILE A 1 267 ? 11.401 18.210 2.709 1.00 55.38 267 ILE A C 1
ATOM 2152 O O . ILE A 1 267 ? 10.885 18.416 3.804 1.00 55.38 267 ILE A O 1
ATOM 2156 N N . TRP A 1 268 ? 12.388 18.972 2.231 1.00 66.44 268 TRP A N 1
ATOM 2157 C CA . TRP A 1 268 ? 12.893 20.138 2.944 1.00 66.44 268 TRP A CA 1
ATOM 2158 C C . TRP A 1 268 ? 11.798 21.179 3.190 1.00 66.44 268 TRP A C 1
ATOM 2160 O O . TRP A 1 268 ? 11.713 21.710 4.291 1.00 66.44 268 TRP A O 1
ATOM 2170 N N . TRP A 1 269 ? 10.942 21.451 2.205 1.00 65.88 269 TRP A N 1
ATOM 2171 C CA . TRP A 1 269 ? 9.853 22.419 2.307 1.00 65.88 269 TRP A CA 1
ATOM 2172 C C . TRP A 1 269 ? 8.816 21.986 3.340 1.00 65.88 269 TRP A C 1
ATOM 2174 O O . TRP A 1 269 ? 8.456 22.782 4.201 1.00 65.88 269 TRP A O 1
ATOM 2184 N N . TRP A 1 270 ? 8.387 20.723 3.326 1.00 71.75 270 TRP A N 1
ATOM 2185 C CA . TRP A 1 270 ? 7.469 20.197 4.333 1.00 71.75 270 TRP A CA 1
ATOM 2186 C C . TRP A 1 270 ? 8.102 20.195 5.720 1.00 71.75 270 TRP A C 1
ATOM 2188 O O . TRP A 1 270 ? 7.495 20.716 6.650 1.00 71.75 270 TRP A O 1
ATOM 2198 N N . HIS A 1 271 ? 9.359 19.768 5.862 1.00 73.25 271 HIS A N 1
ATOM 2199 C CA . HIS A 1 271 ? 10.077 19.889 7.131 1.00 73.25 271 HIS A CA 1
ATOM 2200 C C . HIS A 1 271 ? 10.250 21.340 7.584 1.00 73.25 271 HIS A C 1
ATOM 2202 O O . HIS A 1 271 ? 10.190 21.620 8.781 1.00 73.25 271 HIS A O 1
ATOM 2208 N N . PHE A 1 272 ? 10.446 22.276 6.660 1.00 75.56 272 PHE A N 1
ATOM 2209 C CA . PHE A 1 272 ? 10.506 23.697 6.967 1.00 75.56 272 PHE A CA 1
ATOM 2210 C C . PHE A 1 272 ? 9.150 24.198 7.489 1.00 75.56 272 PHE A C 1
ATOM 2212 O O . PHE A 1 272 ? 9.076 24.858 8.529 1.00 75.56 272 PHE A O 1
ATOM 2219 N N . LEU A 1 273 ? 8.061 23.832 6.812 1.00 80.31 273 LEU A N 1
ATOM 2220 C CA . LEU A 1 273 ? 6.707 24.175 7.225 1.00 80.31 273 LEU A CA 1
ATOM 2221 C C . LEU A 1 273 ? 6.357 23.567 8.590 1.00 80.31 273 LEU A C 1
ATOM 2223 O O . LEU A 1 273 ? 5.877 24.281 9.463 1.00 80.31 273 LEU A O 1
ATOM 2227 N N . GLU A 1 274 ? 6.647 22.290 8.812 1.00 82.69 274 GLU A N 1
ATOM 2228 C CA . GLU A 1 274 ? 6.360 21.569 10.056 1.00 82.69 274 GLU A CA 1
ATOM 2229 C C . GLU A 1 274 ? 7.152 22.105 11.255 1.00 82.69 274 GLU A C 1
ATOM 2231 O O . GLU A 1 274 ? 6.586 22.319 12.327 1.00 82.69 274 GLU A O 1
ATOM 2236 N N . ASN A 1 275 ? 8.463 22.308 11.083 1.00 82.62 275 ASN A N 1
ATOM 2237 C CA . ASN A 1 275 ? 9.376 22.588 12.193 1.00 82.62 275 ASN A CA 1
ATOM 2238 C C . ASN A 1 275 ? 9.599 24.085 12.440 1.00 82.62 275 ASN A C 1
ATOM 2240 O O . ASN A 1 275 ? 10.097 24.447 13.506 1.00 82.62 275 ASN A O 1
ATOM 2244 N N . TYR A 1 276 ? 9.214 24.960 11.502 1.00 80.62 276 TYR A N 1
ATOM 2245 C CA . TYR A 1 276 ? 9.438 26.405 11.631 1.00 80.62 276 TYR A CA 1
ATOM 2246 C C . TYR A 1 276 ? 8.169 27.238 11.432 1.00 80.62 276 TYR A C 1
ATOM 2248 O O . TYR A 1 276 ? 7.840 28.047 12.299 1.00 80.62 276 TYR A O 1
ATOM 2256 N N . VAL A 1 277 ? 7.428 27.056 10.333 1.00 80.25 277 VAL A N 1
ATOM 2257 C CA . VAL A 1 277 ? 6.267 27.921 10.022 1.00 80.25 277 VAL A CA 1
ATOM 2258 C C . VAL A 1 277 ? 5.054 27.571 10.887 1.00 80.25 277 VAL A C 1
ATOM 2260 O O . VAL A 1 277 ? 4.490 28.424 11.579 1.00 80.25 277 VAL A O 1
ATOM 2263 N N . TYR A 1 278 ? 4.678 26.296 10.899 1.00 85.62 278 TYR A N 1
ATOM 2264 C CA . TYR A 1 278 ? 3.522 25.768 11.618 1.00 85.62 278 TYR A CA 1
ATOM 2265 C C . TYR A 1 278 ? 3.902 24.982 12.870 1.00 85.62 278 TYR A C 1
ATOM 2267 O O . TYR A 1 278 ? 3.050 24.310 13.450 1.00 85.62 278 TYR A O 1
ATOM 2275 N N . ALA A 1 279 ? 5.144 25.123 13.340 1.00 84.81 279 ALA A N 1
ATOM 2276 C CA . ALA A 1 279 ? 5.612 24.502 14.571 1.00 84.81 279 ALA A CA 1
ATOM 2277 C C . ALA A 1 279 ? 4.666 24.812 15.737 1.00 84.81 279 ALA A C 1
ATOM 2279 O O . ALA A 1 279 ? 4.422 25.980 16.077 1.00 84.81 279 ALA A O 1
ATOM 2280 N N . VAL A 1 280 ? 4.121 23.761 16.343 1.00 82.62 280 VAL A N 1
ATOM 2281 C CA . VAL A 1 280 ? 3.316 23.833 17.565 1.00 82.62 280 VAL A CA 1
ATOM 2282 C C . VAL A 1 280 ? 4.147 23.300 18.730 1.00 82.62 280 VAL A C 1
ATOM 2284 O O . VAL A 1 280 ? 4.905 22.351 18.528 1.00 82.62 280 VAL A O 1
ATOM 2287 N N . PRO A 1 281 ? 4.047 23.890 19.937 1.00 83.50 281 PRO A N 1
ATOM 2288 C CA . PRO A 1 281 ? 4.666 23.307 21.120 1.00 83.50 281 PRO A CA 1
ATOM 2289 C C . PRO A 1 281 ? 4.199 21.863 21.281 1.00 83.50 281 PRO A C 1
ATOM 2291 O O . PRO A 1 281 ? 2.999 21.600 21.157 1.00 83.50 281 PRO A O 1
ATOM 2294 N N . GLU A 1 282 ? 5.124 20.941 21.548 1.00 82.25 282 GLU A N 1
ATOM 2295 C CA . GLU A 1 282 ? 4.726 19.562 21.803 1.00 82.25 282 GLU A CA 1
ATOM 2296 C C . GLU A 1 282 ? 3.791 19.514 23.017 1.00 82.25 282 GLU A C 1
ATOM 2298 O O . GLU A 1 282 ? 4.136 20.047 24.080 1.00 82.25 282 GLU A O 1
ATOM 2303 N N . PRO A 1 283 ? 2.603 18.900 22.884 1.00 86.88 283 PRO A N 1
ATOM 2304 C CA . PRO A 1 283 ? 1.741 18.708 24.031 1.00 86.88 283 PRO A CA 1
ATOM 2305 C C . PRO A 1 283 ? 2.414 17.741 25.020 1.00 86.88 283 PRO A C 1
ATOM 2307 O O . PRO A 1 283 ? 3.165 16.852 24.601 1.00 86.88 283 PRO A O 1
ATOM 2310 N N . PRO A 1 284 ? 2.167 17.895 26.333 1.00 89.25 284 PRO A N 1
ATOM 2311 C CA . PRO A 1 284 ? 2.749 17.008 27.331 1.00 89.25 284 PRO A CA 1
ATOM 2312 C C . PRO A 1 284 ? 2.306 15.559 27.070 1.00 89.25 284 PRO A C 1
ATOM 2314 O O . PRO A 1 284 ? 1.121 15.339 26.820 1.00 89.25 284 PRO A O 1
ATOM 2317 N N . PRO A 1 285 ? 3.210 14.566 27.142 1.00 90.00 285 PRO A N 1
ATOM 2318 C CA . PRO A 1 285 ? 2.844 13.177 26.894 1.00 90.00 285 PRO A CA 1
ATOM 2319 C C . PRO A 1 285 ? 1.800 12.720 27.913 1.00 90.00 285 PRO A C 1
ATOM 2321 O O . PRO A 1 285 ? 1.964 12.906 29.127 1.00 90.00 285 PRO A O 1
ATOM 2324 N N . ARG A 1 286 ? 0.715 12.120 27.421 1.00 93.00 286 ARG A N 1
ATOM 2325 C CA . ARG A 1 286 ? -0.310 11.523 28.277 1.00 93.00 286 ARG A CA 1
ATOM 2326 C C . ARG A 1 286 ? 0.237 10.252 28.925 1.00 93.00 286 ARG A C 1
ATOM 2328 O O . ARG A 1 286 ? 1.166 9.615 28.438 1.00 93.00 286 ARG A O 1
ATOM 2335 N N . LYS A 1 287 ? -0.339 9.900 30.072 1.00 93.25 287 LYS A N 1
ATOM 2336 C CA . LYS A 1 287 ? -0.072 8.635 30.757 1.00 93.25 287 LYS A CA 1
ATOM 2337 C C . LYS A 1 287 ? -1.383 7.916 30.972 1.00 93.25 287 LYS A C 1
ATOM 2339 O O . LYS A 1 287 ? -2.322 8.500 31.514 1.00 93.25 287 LYS A O 1
ATOM 2344 N N . ARG A 1 288 ? -1.423 6.649 30.572 1.00 95.56 288 ARG A N 1
ATOM 2345 C CA . ARG A 1 288 ? -2.591 5.805 30.760 1.00 95.56 288 ARG A CA 1
ATOM 2346 C C . ARG A 1 288 ? -2.797 5.476 32.234 1.00 95.56 288 ARG A C 1
ATOM 2348 O O . ARG A 1 288 ? -1.930 4.888 32.873 1.00 95.56 288 ARG A O 1
ATOM 2355 N N . THR A 1 289 ? -3.954 5.854 32.770 1.00 93.69 289 THR A N 1
ATOM 2356 C CA . THR A 1 289 ? -4.366 5.533 34.151 1.00 93.69 289 THR A CA 1
ATOM 2357 C C . THR A 1 289 ? -5.417 4.429 34.212 1.00 93.69 289 THR A C 1
ATOM 2359 O O . THR A 1 289 ? -5.531 3.751 35.230 1.00 93.69 289 THR A O 1
ATOM 2362 N N . LYS A 1 290 ? -6.160 4.225 33.120 1.00 95.94 290 LYS A N 1
ATOM 2363 C CA . LYS A 1 290 ? -7.158 3.165 32.946 1.00 95.94 290 LYS A CA 1
ATOM 2364 C C . LYS A 1 290 ? -6.819 2.338 31.703 1.00 95.94 290 LYS A C 1
ATOM 2366 O O . LYS A 1 290 ? -6.392 2.926 30.706 1.00 95.94 290 LYS A O 1
ATOM 2371 N N . PRO A 1 291 ? -6.953 1.001 31.742 1.00 96.81 291 PRO A N 1
ATOM 2372 C CA . PRO A 1 291 ? -6.606 0.157 30.602 1.00 96.81 291 PRO A CA 1
ATOM 2373 C C . PRO A 1 291 ? -7.413 0.547 29.358 1.00 96.81 291 PRO A C 1
ATOM 2375 O O . PRO A 1 291 ? -8.501 1.105 29.463 1.00 96.81 291 PRO A O 1
ATOM 2378 N N . MET A 1 292 ? -6.862 0.269 28.177 1.00 98.06 292 MET A N 1
ATOM 2379 C CA . MET A 1 292 ? -7.657 0.302 26.952 1.00 98.06 292 MET A CA 1
ATOM 2380 C C . MET A 1 292 ? -8.659 -0.852 27.013 1.00 98.06 292 MET A C 1
ATOM 2382 O O . MET A 1 292 ? -8.256 -1.996 27.209 1.00 98.06 292 MET A O 1
ATOM 2386 N N . GLU A 1 293 ? -9.943 -0.552 26.872 1.00 98.25 293 GLU A N 1
ATOM 2387 C CA . GLU A 1 293 ? -11.027 -1.520 27.032 1.00 98.25 293 GLU A CA 1
ATOM 2388 C C . GLU A 1 293 ? -11.633 -1.938 25.688 1.00 98.25 293 GLU A C 1
ATOM 2390 O O . GLU A 1 293 ? -11.931 -3.119 25.504 1.00 98.25 293 GLU A O 1
ATOM 2395 N N . VAL A 1 294 ? -11.823 -0.996 24.750 1.00 98.50 294 VAL A N 1
ATOM 2396 C CA . VAL A 1 294 ? -12.520 -1.260 23.476 1.00 98.50 294 VAL A CA 1
ATOM 2397 C C . VAL A 1 294 ? -11.830 -0.597 22.285 1.00 98.50 294 VAL A C 1
ATOM 2399 O O . VAL A 1 294 ? -11.596 0.609 22.276 1.00 98.50 294 VAL A O 1
ATOM 2402 N N . LEU A 1 295 ? -11.571 -1.376 21.237 1.00 98.69 295 LEU A N 1
ATOM 2403 C CA . LEU A 1 295 ? -11.066 -0.893 19.953 1.00 98.69 295 LEU A CA 1
ATOM 2404 C C . LEU A 1 295 ? -12.157 -1.026 18.888 1.00 98.69 295 LEU A C 1
ATOM 2406 O O . LEU A 1 295 ? -12.503 -2.132 18.480 1.00 98.69 295 LEU A O 1
ATOM 2410 N N . CYS A 1 296 ? -12.702 0.094 18.426 1.00 98.44 296 CYS A N 1
ATOM 2411 C CA . CYS A 1 296 ? -13.637 0.136 17.308 1.00 98.44 296 CYS 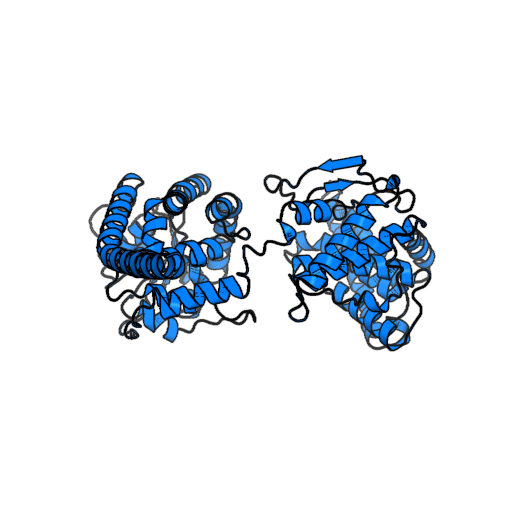A CA 1
ATOM 2412 C C . CYS A 1 296 ? -12.864 0.423 16.020 1.00 98.44 296 CYS A C 1
ATOM 2414 O O . CYS A 1 296 ? -12.433 1.548 15.776 1.00 98.44 296 CYS A O 1
ATOM 2416 N N . VAL A 1 297 ? -12.662 -0.614 15.213 1.00 98.12 297 VAL A N 1
ATOM 2417 C CA . VAL A 1 297 ? -11.706 -0.595 14.094 1.00 98.12 297 VAL A CA 1
ATOM 2418 C C . VAL A 1 297 ? -12.372 -0.464 12.727 1.00 98.12 297 VAL A C 1
ATOM 2420 O O . VAL A 1 297 ? -11.712 -0.604 11.704 1.00 98.12 297 VAL A O 1
ATOM 2423 N N . GLY A 1 298 ? -13.682 -0.224 12.665 1.00 97.12 298 GLY A N 1
ATOM 2424 C CA . GLY A 1 298 ? -14.381 -0.016 11.400 1.00 97.12 298 GLY A CA 1
ATOM 2425 C C . GLY A 1 298 ? -13.937 1.253 10.677 1.00 97.12 298 GLY A C 1
ATOM 2426 O O . GLY A 1 298 ? -13.644 2.271 11.305 1.00 97.12 298 GLY A O 1
ATOM 2427 N N . LEU A 1 299 ? -13.930 1.208 9.341 1.00 95.50 299 LEU A N 1
ATOM 2428 C CA . LEU A 1 299 ? -13.558 2.356 8.510 1.00 95.50 299 LEU A CA 1
ATOM 2429 C C . LEU A 1 299 ? -14.495 3.561 8.735 1.00 95.50 299 LEU A C 1
ATOM 2431 O O . LEU A 1 299 ? -15.659 3.372 9.110 1.00 95.50 299 LEU A O 1
ATOM 2435 N N . PRO A 1 300 ? -14.057 4.801 8.449 1.00 92.00 300 PRO A N 1
ATOM 2436 C CA . PRO A 1 300 ? -14.927 5.969 8.513 1.00 92.00 300 PRO A CA 1
ATOM 2437 C C . PRO A 1 300 ? -16.233 5.757 7.738 1.00 92.00 300 PRO A C 1
ATOM 2439 O O . PRO A 1 300 ? -16.304 5.007 6.759 1.00 92.00 300 PRO A O 1
ATOM 2442 N N . ARG A 1 301 ? -17.297 6.429 8.185 1.00 92.12 301 ARG A N 1
ATOM 2443 C CA . ARG A 1 301 ? -18.660 6.309 7.621 1.00 92.12 301 ARG A CA 1
ATOM 2444 C C . ARG A 1 301 ? -19.325 4.937 7.825 1.00 92.12 301 ARG A C 1
ATOM 2446 O O . ARG A 1 301 ? -20.356 4.655 7.219 1.00 92.12 301 ARG A O 1
ATOM 2453 N N . SER A 1 302 ? -18.809 4.111 8.736 1.00 94.25 302 SER A N 1
ATOM 2454 C CA . SER A 1 302 ? -19.462 2.878 9.210 1.00 94.25 302 SER A CA 1
ATOM 2455 C C . SER A 1 302 ? -20.037 3.024 10.631 1.00 94.25 302 SER A C 1
ATOM 2457 O O . SER A 1 302 ? -19.903 2.143 11.473 1.00 94.25 302 SER A O 1
ATOM 2459 N N . ALA A 1 303 ? -20.698 4.160 10.892 1.00 92.88 303 ALA A N 1
ATOM 2460 C CA . ALA A 1 303 ? -21.329 4.516 12.174 1.00 92.88 303 ALA A CA 1
ATOM 2461 C C . ALA A 1 303 ? -20.366 4.767 13.357 1.00 92.88 303 ALA A C 1
ATOM 2463 O O . ALA A 1 303 ? -20.748 4.606 14.516 1.00 92.88 303 ALA A O 1
ATOM 2464 N N . THR A 1 304 ? -19.152 5.242 13.074 1.00 94.62 304 THR A N 1
ATOM 2465 C CA . THR A 1 304 ? -18.085 5.504 14.059 1.00 94.62 304 THR A CA 1
ATOM 2466 C C . THR A 1 304 ? -18.490 6.491 15.165 1.00 94.62 304 THR A C 1
ATOM 2468 O O . THR A 1 304 ? -18.299 6.195 16.345 1.00 94.62 304 THR A O 1
ATOM 2471 N N . GLU A 1 305 ? -19.145 7.604 14.823 1.00 92.31 305 GLU A N 1
ATOM 2472 C CA . GLU A 1 305 ? -19.620 8.611 15.796 1.00 92.31 305 GLU A CA 1
ATOM 2473 C C . GLU A 1 305 ? -20.824 8.122 16.624 1.00 92.31 305 GLU A C 1
ATOM 2475 O O . GLU A 1 305 ? -20.954 8.400 17.820 1.00 92.31 305 GLU A O 1
ATOM 2480 N N . SER A 1 306 ? -21.706 7.334 16.001 1.00 94.25 306 SER A N 1
ATOM 2481 C CA . SER A 1 306 ? -22.824 6.694 16.707 1.00 94.25 306 SER A CA 1
ATOM 2482 C C . SER A 1 306 ? -22.318 5.681 17.725 1.00 94.25 306 SER A C 1
ATOM 2484 O O . SER A 1 306 ? -22.818 5.638 18.850 1.00 94.25 306 SER A O 1
ATOM 2486 N N . LEU A 1 307 ? -21.268 4.943 17.370 1.00 95.62 307 LEU A N 1
ATOM 2487 C CA . LEU A 1 307 ? -20.593 4.019 18.266 1.00 95.62 307 LEU A CA 1
ATOM 2488 C C . LEU A 1 307 ? -19.849 4.749 19.396 1.00 95.62 307 LEU A C 1
ATOM 2490 O O . LEU A 1 307 ? -19.965 4.333 20.545 1.00 95.62 307 LEU A O 1
ATOM 2494 N N . GLN A 1 308 ? -19.192 5.885 19.119 1.00 95.88 308 GLN A N 1
ATOM 2495 C CA . GLN A 1 308 ? -18.612 6.748 20.162 1.00 95.88 308 GLN A CA 1
ATOM 2496 C C . GLN A 1 308 ? -19.674 7.169 21.186 1.00 95.88 308 GLN A C 1
ATOM 2498 O O . GLN A 1 308 ? -19.502 6.995 22.391 1.00 95.88 308 GLN A O 1
ATOM 2503 N N . THR A 1 309 ? -20.809 7.679 20.700 1.00 95.19 309 THR A N 1
ATOM 2504 C CA . THR A 1 309 ? -21.923 8.116 21.551 1.00 95.19 309 THR A CA 1
ATOM 2505 C C . THR A 1 309 ? -22.494 6.954 22.364 1.00 95.19 309 THR A C 1
ATOM 2507 O O . THR A 1 309 ? -22.851 7.124 23.531 1.00 95.19 309 THR A O 1
ATOM 2510 N N . ALA A 1 310 ? -22.582 5.765 21.764 1.00 96.81 310 ALA A N 1
ATOM 2511 C CA . ALA A 1 310 ? -23.053 4.566 22.440 1.00 96.81 310 ALA A CA 1
ATOM 2512 C C . ALA A 1 310 ? -22.112 4.152 23.580 1.00 96.81 310 ALA A C 1
ATOM 2514 O O . ALA A 1 310 ? -22.582 3.927 24.692 1.00 96.81 310 ALA A O 1
ATOM 2515 N N . LEU A 1 311 ? -20.798 4.127 23.346 1.00 97.44 311 LEU A N 1
ATOM 2516 C CA . LEU A 1 311 ? -19.806 3.802 24.374 1.00 97.44 311 LEU A CA 1
ATOM 2517 C C . LEU A 1 311 ? -19.829 4.813 25.529 1.00 97.44 311 LEU A C 1
ATOM 2519 O O . LEU A 1 311 ? -19.884 4.416 26.692 1.00 97.44 311 LEU A O 1
ATOM 2523 N N . LEU A 1 312 ? -19.912 6.113 25.242 1.00 95.88 312 LEU A N 1
ATOM 2524 C CA . LEU A 1 312 ? -20.056 7.131 26.290 1.00 95.88 312 LEU A CA 1
ATOM 2525 C C . LEU A 1 312 ? -21.327 6.910 27.135 1.00 95.88 312 LEU A C 1
ATOM 2527 O O . LEU A 1 312 ? -21.281 6.998 28.361 1.00 95.88 312 LEU A O 1
ATOM 2531 N N . LYS A 1 313 ? -22.455 6.539 26.510 1.00 95.62 313 LYS A N 1
ATOM 2532 C CA . LYS A 1 313 ? -23.696 6.180 27.228 1.00 95.62 313 LYS A CA 1
ATOM 2533 C C . LYS A 1 313 ? -23.570 4.909 28.073 1.00 95.62 313 LYS A C 1
ATOM 2535 O O . LYS A 1 313 ? -24.231 4.812 29.102 1.00 95.62 313 LYS A O 1
ATOM 2540 N N . LEU A 1 314 ? -22.734 3.953 27.666 1.00 96.69 314 LEU A N 1
ATOM 2541 C CA . LEU A 1 314 ? -22.437 2.734 28.431 1.00 96.69 314 LEU A CA 1
ATOM 2542 C C . LEU A 1 314 ? -21.458 2.972 29.597 1.00 96.69 314 LEU A C 1
ATOM 2544 O O . LEU A 1 314 ? -21.115 2.028 30.316 1.00 96.69 314 LEU A O 1
ATOM 2548 N N . GLY A 1 315 ? -21.027 4.220 29.806 1.00 95.19 315 GLY A N 1
ATOM 2549 C CA . GLY A 1 315 ? -20.195 4.628 30.934 1.00 95.19 315 GLY A CA 1
ATOM 2550 C C . GLY A 1 315 ? -18.693 4.482 30.701 1.00 95.19 315 GLY A C 1
ATOM 2551 O O . GLY A 1 315 ? -17.943 4.469 31.674 1.00 95.19 315 GLY A O 1
ATOM 2552 N N . TYR A 1 316 ? -18.242 4.360 29.449 1.00 95.75 316 TYR A N 1
ATOM 2553 C CA . TYR A 1 316 ? -16.820 4.490 29.126 1.00 95.75 316 TYR A CA 1
ATOM 2554 C C . TYR A 1 316 ? -16.394 5.951 29.308 1.00 95.75 316 TYR A C 1
ATOM 2556 O O . TYR A 1 316 ? -17.034 6.843 28.754 1.00 95.75 316 TYR A O 1
ATOM 2564 N N . ASP A 1 317 ? -15.328 6.200 30.078 1.00 91.12 317 ASP A N 1
ATOM 2565 C CA . ASP A 1 317 ? -14.959 7.560 30.509 1.00 91.12 317 ASP A CA 1
ATOM 2566 C C . ASP A 1 317 ? -14.735 8.519 29.337 1.00 91.12 317 ASP A C 1
ATOM 2568 O O . ASP A 1 317 ? -15.277 9.622 29.299 1.00 91.12 317 ASP A O 1
ATOM 2572 N N . HIS A 1 318 ? -13.913 8.092 28.380 1.00 94.56 318 HIS A N 1
ATOM 2573 C CA . HIS A 1 318 ? -13.643 8.835 27.164 1.00 94.56 318 HIS A CA 1
ATOM 2574 C C . HIS A 1 318 ? -13.356 7.863 26.018 1.00 94.56 318 HIS A C 1
ATOM 2576 O O . HIS A 1 318 ? -12.578 6.915 26.166 1.00 94.56 318 HIS A O 1
ATOM 2582 N N . THR A 1 319 ? -14.016 8.106 24.885 1.00 95.75 319 THR A N 1
ATOM 2583 C CA . THR A 1 319 ? -13.866 7.340 23.645 1.00 95.75 319 THR A CA 1
ATOM 2584 C C . THR A 1 319 ? -13.287 8.262 22.584 1.00 95.75 319 THR A C 1
ATOM 2586 O O . THR A 1 319 ? -13.978 9.182 22.151 1.00 95.75 319 THR A O 1
ATOM 2589 N N . TYR A 1 320 ? -12.046 8.014 22.174 1.00 96.06 320 TYR A N 1
ATOM 2590 C CA . TYR A 1 320 ? -11.345 8.816 21.175 1.00 96.06 320 TYR A CA 1
ATOM 2591 C C . TYR A 1 320 ? -11.977 8.636 19.792 1.00 96.06 320 TYR A C 1
ATOM 2593 O O . TYR A 1 320 ? -12.196 7.504 19.365 1.00 96.06 320 TYR A O 1
ATOM 2601 N N . HIS A 1 321 ? -12.238 9.725 19.077 1.00 94.75 321 HIS A N 1
ATOM 2602 C CA . HIS A 1 321 ? -12.766 9.755 17.711 1.00 94.75 321 HIS A CA 1
ATOM 2603 C C . HIS A 1 321 ? -11.880 10.634 16.820 1.00 94.75 321 HIS A C 1
ATOM 2605 O O . HIS A 1 321 ? -11.086 11.438 17.303 1.00 94.75 321 HIS A O 1
ATOM 2611 N N . GLY A 1 322 ? -12.054 10.576 15.497 1.00 89.00 322 GLY A N 1
ATOM 2612 C CA . GLY A 1 322 ? -11.369 11.486 14.570 1.00 89.00 322 GLY A CA 1
ATOM 2613 C C . GLY A 1 322 ? -11.647 12.976 14.842 1.00 89.00 322 GLY A C 1
ATOM 2614 O O . GLY A 1 322 ? -10.868 13.857 14.472 1.00 89.00 322 GLY A O 1
ATOM 2615 N N . TRP A 1 323 ? -12.709 13.285 15.584 1.00 88.19 323 TRP A N 1
ATOM 2616 C CA . TRP A 1 323 ? -13.009 14.653 15.998 1.00 88.19 323 TRP A CA 1
ATOM 2617 C C . TRP A 1 323 ? -12.001 15.169 17.032 1.00 88.19 323 TRP A C 1
ATOM 2619 O O . TRP A 1 323 ? -11.667 16.352 17.015 1.00 88.19 323 TRP A O 1
ATOM 2629 N N . ASP A 1 324 ? -11.435 14.295 17.864 1.00 90.25 324 ASP A N 1
ATOM 26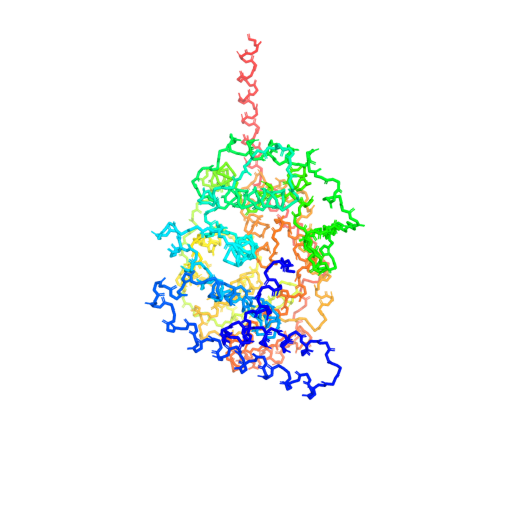30 C CA . ASP A 1 324 ? -10.440 14.664 18.871 1.00 90.25 324 ASP A CA 1
ATOM 2631 C C . ASP A 1 324 ? -9.125 15.148 18.233 1.00 90.25 324 ASP A C 1
ATOM 2633 O O . ASP A 1 324 ? -8.513 16.099 18.722 1.00 90.25 324 ASP A O 1
ATOM 2637 N N . ILE A 1 325 ? -8.747 14.609 17.065 1.00 88.12 325 ILE A N 1
ATOM 2638 C CA . ILE A 1 325 ? -7.589 15.084 16.278 1.00 88.12 325 ILE A CA 1
ATOM 2639 C C . ILE A 1 325 ? -7.748 16.570 15.904 1.00 88.12 325 ILE A C 1
ATOM 2641 O O . ILE A 1 325 ? -6.772 17.329 15.893 1.00 88.12 325 ILE A O 1
ATOM 2645 N N . VAL A 1 326 ? -8.981 17.011 15.641 1.00 83.25 326 VAL A N 1
ATOM 2646 C CA . VAL A 1 326 ? -9.295 18.387 15.228 1.00 83.25 326 VAL A CA 1
ATOM 2647 C C . VAL A 1 326 ? -9.558 19.299 16.428 1.00 83.25 326 VAL A C 1
ATOM 2649 O O . VAL A 1 326 ? -9.080 20.438 16.461 1.00 83.25 326 VAL A O 1
ATOM 2652 N N . TYR A 1 327 ? -10.322 18.826 17.414 1.00 84.06 327 TYR A N 1
ATOM 2653 C CA . TYR A 1 327 ? -10.905 19.685 18.442 1.00 84.06 327 TYR A CA 1
ATOM 2654 C C . TYR A 1 327 ? -10.167 19.698 19.782 1.00 84.06 327 TYR A C 1
ATOM 2656 O O . TYR A 1 327 ? -10.347 20.669 20.531 1.00 84.06 327 TYR A O 1
ATOM 2664 N N . GLU A 1 328 ? -9.326 18.709 20.097 1.00 85.31 328 GLU A N 1
ATOM 2665 C CA . GLU A 1 328 ? -8.628 18.683 21.386 1.00 85.31 328 GLU A CA 1
ATOM 2666 C C . GLU A 1 328 ? -7.736 19.915 21.594 1.00 85.31 328 GLU A C 1
ATOM 2668 O O . GLU A 1 328 ? -7.200 20.524 20.661 1.00 85.31 328 GLU A O 1
ATOM 2673 N N . THR A 1 329 ? -7.615 20.336 22.853 1.00 80.25 329 THR A N 1
ATOM 2674 C CA . THR A 1 329 ? -6.729 21.424 23.282 1.00 80.25 329 THR A CA 1
ATOM 2675 C C . THR A 1 329 ? -6.082 21.035 24.617 1.00 80.25 329 THR A C 1
ATOM 2677 O O . THR A 1 329 ? -6.811 20.839 25.588 1.00 80.25 329 THR A O 1
ATOM 2680 N N . PRO A 1 330 ? -4.741 20.918 24.699 1.00 83.69 330 PRO A N 1
ATOM 2681 C CA . PRO A 1 330 ? -3.781 21.112 23.610 1.00 83.69 330 PRO A CA 1
ATOM 2682 C C . PRO A 1 330 ? -3.991 20.095 22.478 1.00 83.69 330 PRO A C 1
ATOM 2684 O O . PRO A 1 330 ? -4.526 19.014 22.698 1.00 83.69 330 PRO A O 1
ATOM 2687 N N . ASN A 1 331 ? -3.639 20.483 21.254 1.00 84.69 331 ASN A N 1
ATOM 2688 C CA . ASN A 1 331 ? -3.877 19.666 20.069 1.00 84.69 331 ASN A CA 1
ATOM 2689 C C . ASN A 1 331 ? -2.731 18.654 19.881 1.00 84.69 331 ASN A C 1
ATOM 2691 O O . ASN A 1 331 ? -1.563 19.037 19.922 1.00 84.69 331 ASN A O 1
ATOM 2695 N N . TYR A 1 332 ? -3.073 17.380 19.669 1.00 88.81 332 TYR A N 1
ATOM 2696 C CA . TYR A 1 332 ? -2.114 16.277 19.506 1.00 88.81 332 TYR A CA 1
ATOM 2697 C C . TYR A 1 332 ? -1.943 15.836 18.047 1.00 88.81 332 TYR A C 1
ATOM 2699 O O . TYR A 1 332 ? -1.257 14.849 17.794 1.00 88.81 332 TYR A O 1
ATOM 2707 N N . SER A 1 333 ? -2.536 16.538 17.072 1.00 86.56 333 SER A N 1
ATOM 2708 C CA . SER A 1 333 ? -2.536 16.091 15.670 1.00 86.56 333 SER A CA 1
ATOM 2709 C C . SER A 1 333 ? -1.111 15.890 15.131 1.00 86.56 333 SER A C 1
ATOM 2711 O O . SER A 1 333 ? -0.827 14.863 14.522 1.00 86.56 333 SER A O 1
ATOM 2713 N N . SER A 1 334 ? -0.162 16.760 15.491 1.00 84.06 334 SER A N 1
ATOM 2714 C CA . SER A 1 334 ? 1.248 16.628 15.091 1.00 84.06 334 SER A CA 1
ATOM 2715 C C . SER A 1 334 ? 1.935 15.334 15.552 1.00 84.06 334 SER A C 1
ATOM 2717 O O . SER A 1 334 ? 2.862 14.877 14.882 1.00 84.06 334 SER A O 1
ATOM 2719 N N . LYS A 1 335 ? 1.485 14.703 16.650 1.00 87.00 335 LYS A N 1
ATOM 2720 C CA . LYS A 1 335 ? 2.057 13.437 17.148 1.00 87.00 335 LYS A CA 1
ATOM 2721 C C . LYS A 1 335 ? 1.735 12.259 16.227 1.00 87.00 335 LYS A C 1
ATOM 2723 O O . LYS A 1 335 ? 2.584 11.388 16.069 1.00 87.00 335 LYS A O 1
ATOM 2728 N N . TRP A 1 336 ? 0.585 12.272 15.551 1.00 85.69 336 TRP A N 1
ATOM 2729 C CA . TRP A 1 336 ? 0.178 11.202 14.631 1.00 85.69 336 TRP A CA 1
ATOM 2730 C C . TRP A 1 336 ? 1.106 11.074 13.415 1.00 85.69 336 TRP A C 1
ATOM 2732 O O . TRP A 1 336 ? 1.243 9.988 12.860 1.00 85.69 336 TRP A O 1
ATOM 2742 N N . ARG A 1 337 ? 1.814 12.148 13.029 1.00 74.88 337 ARG A N 1
ATOM 2743 C CA . ARG A 1 337 ? 2.809 12.106 11.941 1.00 74.88 337 ARG A CA 1
ATOM 2744 C C . ARG A 1 337 ? 3.995 11.188 12.263 1.00 74.88 337 ARG A C 1
ATOM 2746 O O . ARG A 1 337 ? 4.559 10.584 11.361 1.00 74.88 337 ARG A O 1
ATOM 2753 N N . ARG A 1 338 ? 4.394 11.070 13.536 1.00 72.75 338 ARG A N 1
ATOM 2754 C CA . ARG A 1 338 ? 5.554 10.253 13.954 1.00 72.75 338 ARG A CA 1
ATOM 2755 C C . ARG A 1 338 ? 5.371 8.761 13.639 1.00 72.75 338 ARG A C 1
ATOM 2757 O O . ARG A 1 338 ? 6.348 8.025 13.635 1.00 72.75 338 ARG A O 1
ATOM 2764 N N . TRP A 1 339 ? 4.141 8.332 13.369 1.00 70.31 339 TRP A N 1
ATOM 2765 C CA . TRP A 1 339 ? 3.783 6.937 13.123 1.00 70.31 339 TRP A CA 1
ATOM 2766 C C . TRP A 1 339 ? 3.825 6.530 11.646 1.00 70.31 339 TRP A C 1
ATOM 2768 O O . TRP A 1 339 ? 3.603 5.369 11.325 1.00 70.31 339 TRP A O 1
ATOM 2778 N N . PHE A 1 340 ? 4.195 7.455 10.759 1.00 64.75 340 PHE A N 1
ATOM 2779 C CA . PHE A 1 340 ? 4.650 7.156 9.403 1.00 64.75 340 PHE A CA 1
ATOM 2780 C C . PHE A 1 340 ? 6.175 7.022 9.475 1.00 64.75 340 PHE A C 1
ATOM 2782 O O . PHE A 1 340 ? 6.891 8.022 9.427 1.00 64.75 340 PHE A O 1
ATOM 2789 N N . GLY A 1 341 ? 6.653 5.812 9.781 1.00 58.88 341 GLY A N 1
ATOM 2790 C CA . GLY A 1 341 ? 8.027 5.607 10.241 1.00 58.88 341 GLY A CA 1
ATOM 2791 C C . GLY A 1 341 ? 9.087 5.564 9.139 1.00 58.88 341 GLY A C 1
ATOM 2792 O O . GLY A 1 341 ? 8.957 6.186 8.086 1.00 58.88 341 GLY A O 1
ATOM 2793 N N . SER A 1 342 ? 10.208 4.907 9.430 1.00 57.97 342 SER A N 1
ATOM 2794 C CA . SER A 1 342 ? 11.403 4.944 8.588 1.00 57.97 342 SER A CA 1
ATOM 2795 C C . SER A 1 342 ? 11.191 4.263 7.235 1.00 57.97 342 SER A C 1
ATOM 2797 O O . SER A 1 342 ? 10.499 3.255 7.108 1.00 57.97 342 SER A O 1
ATOM 2799 N N . LEU A 1 343 ? 11.868 4.792 6.211 1.00 57.19 343 LEU A N 1
ATOM 2800 C CA . LEU A 1 343 ? 11.849 4.265 4.838 1.00 57.19 343 LEU A CA 1
ATOM 2801 C C . LEU A 1 343 ? 12.497 2.872 4.696 1.00 57.19 343 LEU A C 1
ATOM 2803 O O . LEU A 1 343 ? 12.616 2.360 3.589 1.00 57.19 343 LEU A O 1
ATOM 2807 N N . ASP A 1 344 ? 12.933 2.263 5.799 1.00 63.16 344 ASP A N 1
ATOM 2808 C CA . ASP A 1 344 ? 13.443 0.891 5.851 1.00 63.16 344 ASP A CA 1
ATOM 2809 C C . ASP A 1 344 ? 12.327 -0.158 6.011 1.00 63.16 344 ASP A C 1
ATOM 2811 O O . ASP A 1 344 ? 12.608 -1.356 6.018 1.00 63.16 344 ASP A O 1
ATOM 2815 N N . GLY A 1 345 ? 11.070 0.287 6.137 1.00 55.75 345 GLY A N 1
ATOM 2816 C CA . GLY A 1 345 ? 9.893 -0.573 6.248 1.00 55.75 345 GLY A CA 1
ATOM 2817 C C . GLY A 1 345 ? 9.695 -1.208 7.628 1.00 55.75 345 GLY A C 1
ATOM 2818 O O . GLY A 1 345 ? 8.709 -1.912 7.823 1.00 55.75 345 GLY A O 1
ATOM 2819 N N . ASN A 1 346 ? 10.574 -0.942 8.600 1.00 63.12 346 ASN A N 1
ATOM 2820 C CA . ASN A 1 346 ? 10.527 -1.540 9.938 1.00 63.12 346 ASN A CA 1
ATOM 2821 C C . ASN A 1 346 ? 9.981 -0.553 10.973 1.00 63.12 346 ASN A C 1
ATOM 2823 O O . ASN A 1 346 ? 10.645 -0.201 11.947 1.00 63.12 346 ASN A O 1
ATOM 2827 N N . THR A 1 347 ? 8.742 -0.106 10.775 1.00 67.44 347 THR A N 1
ATOM 2828 C CA . THR A 1 347 ? 8.065 0.759 11.750 1.00 67.44 347 THR A CA 1
ATOM 2829 C C . THR A 1 347 ? 7.252 -0.093 12.716 1.00 67.44 347 THR A C 1
ATOM 2831 O O . THR A 1 347 ? 6.332 -0.789 12.308 1.00 67.44 347 THR A O 1
ATOM 2834 N N . THR A 1 348 ? 7.585 -0.047 14.004 1.00 78.69 348 THR A N 1
ATOM 2835 C CA . THR A 1 348 ? 6.771 -0.639 15.076 1.00 78.69 348 THR A CA 1
ATOM 2836 C C . THR A 1 348 ? 6.351 0.472 16.024 1.00 78.69 348 THR A C 1
ATOM 2838 O O . THR A 1 348 ? 7.213 1.205 16.501 1.00 78.69 348 THR A O 1
ATOM 2841 N N . ILE A 1 349 ? 5.050 0.590 16.294 1.00 86.50 349 ILE A N 1
ATOM 2842 C CA . ILE A 1 349 ? 4.505 1.559 17.253 1.00 86.50 349 ILE A CA 1
ATOM 2843 C C . ILE A 1 349 ? 4.314 0.844 18.587 1.00 86.50 349 ILE A C 1
ATOM 2845 O O . ILE A 1 349 ? 3.629 -0.180 18.651 1.00 86.50 349 ILE A O 1
ATOM 2849 N N . THR A 1 350 ? 4.925 1.352 19.655 1.00 89.88 350 THR A N 1
ATOM 2850 C CA . THR A 1 350 ? 4.788 0.735 20.979 1.00 89.88 350 THR A CA 1
ATOM 2851 C C . THR A 1 350 ? 3.508 1.178 21.684 1.00 89.88 350 THR A C 1
ATOM 2853 O O . THR A 1 350 ? 2.906 2.213 21.385 1.00 89.88 350 THR A O 1
ATOM 2856 N N . LYS A 1 351 ? 3.092 0.398 22.685 1.00 94.19 351 LYS A N 1
ATOM 2857 C CA . LYS A 1 351 ? 1.960 0.739 23.553 1.00 94.19 351 LYS A CA 1
ATOM 2858 C C . LYS A 1 351 ? 2.161 2.083 24.259 1.00 94.19 351 LYS A C 1
ATOM 2860 O O . LYS A 1 351 ? 1.218 2.855 24.387 1.00 94.19 351 LYS A O 1
ATOM 2865 N N . GLU A 1 352 ? 3.381 2.368 24.704 1.00 93.62 352 GLU A N 1
ATOM 2866 C CA . GLU A 1 352 ? 3.739 3.621 25.369 1.00 93.62 352 GLU A CA 1
ATOM 2867 C C . GLU A 1 352 ? 3.586 4.812 24.421 1.00 93.62 352 GLU A C 1
ATOM 2869 O O . GLU A 1 352 ? 3.080 5.852 24.834 1.00 93.62 352 GLU A O 1
ATOM 2874 N N . GLU A 1 353 ? 3.955 4.652 23.146 1.00 92.31 353 GLU A N 1
ATOM 2875 C CA . GLU A 1 353 ? 3.768 5.689 22.128 1.00 92.31 353 GLU A CA 1
ATOM 2876 C C . GLU A 1 353 ? 2.284 5.961 21.868 1.00 92.31 353 GLU A C 1
ATOM 2878 O O . GLU A 1 353 ? 1.884 7.125 21.804 1.00 92.31 353 GLU A O 1
ATOM 2883 N N . PHE A 1 354 ? 1.444 4.922 21.799 1.00 95.00 354 PHE A N 1
ATOM 2884 C CA . PHE A 1 354 ? -0.005 5.120 21.756 1.00 95.00 354 PHE A CA 1
ATOM 2885 C C . PHE A 1 354 ? -0.525 5.804 23.023 1.00 95.00 354 PHE A C 1
ATOM 2887 O O . PHE A 1 354 ? -1.360 6.703 22.929 1.00 95.00 354 PHE A O 1
ATOM 2894 N N . ASP A 1 355 ? -0.025 5.443 24.206 1.00 95.81 355 ASP A N 1
ATOM 2895 C CA . ASP A 1 355 ? -0.447 6.033 25.479 1.00 95.81 355 ASP A CA 1
ATOM 2896 C C . ASP A 1 355 ? -0.079 7.523 25.604 1.00 95.81 355 ASP A C 1
ATOM 2898 O O . ASP A 1 355 ? -0.827 8.263 26.250 1.00 95.81 355 ASP A O 1
ATOM 2902 N N . GLU A 1 356 ? 0.984 8.002 24.941 1.00 93.94 356 GLU A N 1
ATOM 2903 C CA . GLU A 1 356 ? 1.324 9.436 24.879 1.00 93.94 356 GLU A CA 1
ATOM 2904 C C . GLU A 1 356 ? 0.204 10.280 24.249 1.00 93.94 356 GLU A C 1
ATOM 2906 O O . GLU A 1 356 ? 0.054 11.458 24.592 1.00 93.94 356 GLU A O 1
ATOM 2911 N N . VAL A 1 357 ? -0.586 9.685 23.350 1.00 93.12 357 VAL A N 1
ATOM 2912 C CA . VAL A 1 357 ? -1.669 10.355 22.615 1.00 93.12 357 VAL A CA 1
ATOM 2913 C C . VAL A 1 357 ? -3.044 9.934 23.127 1.00 93.12 357 VAL A C 1
ATOM 2915 O O . VAL A 1 357 ? -3.926 10.772 23.273 1.00 93.12 357 VAL A O 1
ATOM 2918 N N . LEU A 1 358 ? -3.236 8.659 23.447 1.00 95.38 358 LEU A N 1
ATOM 2919 C CA . LEU A 1 358 ? -4.530 8.060 23.777 1.00 95.38 358 LEU A CA 1
ATOM 2920 C C . LEU A 1 358 ? -4.688 7.751 25.271 1.00 95.38 358 LEU A C 1
ATOM 2922 O O . LEU A 1 358 ? -5.700 7.173 25.662 1.00 95.38 358 LEU A O 1
ATOM 2926 N N . GLY A 1 359 ? -3.718 8.100 26.123 1.00 95.00 359 GLY A N 1
ATOM 2927 C CA . GLY A 1 359 ? -3.674 7.666 27.526 1.00 95.00 359 GLY A CA 1
ATOM 2928 C C . GLY A 1 359 ? -4.873 8.082 28.391 1.00 95.00 359 GLY A C 1
ATOM 2929 O O . GLY A 1 359 ? -5.153 7.445 29.403 1.00 95.00 359 GLY A O 1
ATOM 2930 N N . HIS A 1 360 ? -5.620 9.114 28.004 1.00 94.06 360 HIS A N 1
ATOM 2931 C CA . HIS A 1 360 ? -6.866 9.524 28.669 1.00 94.06 360 HIS A CA 1
ATOM 2932 C C . HIS A 1 360 ? -8.108 8.758 28.184 1.00 94.06 360 HIS A C 1
ATOM 2934 O O . HIS A 1 360 ? -9.152 8.842 28.823 1.00 94.06 360 HIS A O 1
ATOM 2940 N N . SER A 1 361 ? -8.009 8.040 27.064 1.00 96.06 361 SER A N 1
ATOM 2941 C CA . SER A 1 361 ? -9.118 7.352 26.393 1.00 96.06 361 SER A CA 1
ATOM 2942 C C . SER A 1 361 ? -9.129 5.874 26.749 1.00 96.06 361 SER A C 1
ATOM 2944 O O . SER A 1 361 ? -8.095 5.221 26.642 1.00 96.06 361 SER A O 1
ATOM 2946 N N . VAL A 1 362 ? -10.282 5.319 27.112 1.00 97.88 362 VAL A N 1
ATOM 2947 C CA . VAL A 1 362 ? -10.452 3.870 27.362 1.00 97.88 362 VAL A CA 1
ATOM 2948 C C . VAL A 1 362 ? -11.019 3.127 26.152 1.00 97.88 362 VAL A C 1
ATOM 2950 O O . VAL A 1 362 ? -11.038 1.900 26.131 1.00 97.88 362 VAL A O 1
ATOM 2953 N N . ALA A 1 363 ? -11.462 3.862 25.134 1.00 98.12 363 ALA A N 1
ATOM 2954 C CA . ALA A 1 363 ? -11.882 3.306 23.861 1.00 98.12 363 ALA A CA 1
ATOM 2955 C C . ALA A 1 363 ? -11.461 4.206 22.692 1.00 98.12 363 ALA A C 1
ATOM 2957 O O . ALA A 1 363 ? -11.222 5.401 22.883 1.00 98.12 363 ALA A O 1
ATOM 2958 N N . VAL A 1 364 ? -11.377 3.638 21.488 1.00 97.88 364 VAL A N 1
ATOM 2959 C CA . VAL A 1 364 ? -10.969 4.343 20.258 1.00 97.88 364 VAL A CA 1
ATOM 2960 C C . VAL A 1 364 ? -11.896 3.963 19.109 1.00 97.88 364 VAL A C 1
ATOM 2962 O O . VAL A 1 364 ? -12.276 2.804 18.992 1.00 97.88 364 VAL A O 1
ATOM 2965 N N . THR A 1 365 ? -12.240 4.924 18.254 1.00 97.12 365 THR A N 1
ATOM 2966 C CA . THR A 1 365 ? -13.017 4.729 17.023 1.00 97.12 365 THR A CA 1
ATOM 2967 C C . THR A 1 365 ? -12.479 5.603 15.882 1.00 97.12 365 THR A C 1
ATOM 2969 O O . THR A 1 365 ? -11.583 6.430 16.073 1.00 97.12 365 THR A O 1
ATOM 2972 N N . ASP A 1 366 ? -13.057 5.441 14.693 1.00 95.38 366 ASP A N 1
ATOM 2973 C CA . ASP A 1 366 ? -12.855 6.298 13.521 1.00 95.38 366 ASP A CA 1
ATOM 2974 C C . ASP A 1 366 ? -11.402 6.321 13.009 1.00 95.38 366 ASP A C 1
ATOM 2976 O O . ASP A 1 366 ? -10.794 5.260 12.883 1.00 95.38 366 ASP A O 1
ATOM 2980 N N . ALA A 1 367 ? -10.843 7.485 12.657 1.00 91.94 367 ALA A N 1
ATOM 2981 C CA . ALA A 1 367 ? -9.536 7.603 12.003 1.00 91.94 367 ALA A CA 1
ATOM 2982 C C . ALA A 1 367 ? -8.413 6.829 12.708 1.00 91.94 367 ALA A C 1
ATOM 2984 O O . ALA A 1 367 ? -7.744 6.003 12.095 1.00 91.94 367 ALA A O 1
ATOM 2985 N N . ALA A 1 368 ? -8.251 7.042 14.014 1.00 91.62 368 ALA A N 1
ATOM 2986 C CA . ALA A 1 368 ? -7.242 6.353 14.810 1.00 91.62 368 ALA A CA 1
ATOM 2987 C C . ALA A 1 368 ? -7.463 4.832 14.826 1.00 91.62 368 ALA A C 1
ATOM 2989 O O . ALA A 1 368 ? -6.527 4.068 14.604 1.00 91.62 368 ALA A O 1
ATOM 2990 N N . GLY A 1 369 ? -8.710 4.406 15.058 1.00 92.62 369 GLY A N 1
ATOM 2991 C CA . GLY A 1 369 ? -9.077 2.993 15.159 1.00 92.62 369 GLY A CA 1
ATOM 2992 C C . GLY A 1 369 ? -8.997 2.239 13.832 1.00 92.62 369 GLY A C 1
ATOM 2993 O O . GLY A 1 369 ? -8.732 1.043 13.833 1.00 92.62 369 GLY A O 1
ATOM 2994 N N . SER A 1 370 ? -9.206 2.925 12.708 1.00 94.31 370 SER A N 1
ATOM 2995 C CA . SER A 1 370 ? -9.168 2.330 11.369 1.00 94.31 370 SER A CA 1
ATOM 2996 C C . SER A 1 370 ? -7.771 2.340 10.753 1.00 94.31 370 SER A C 1
ATOM 2998 O O . SER A 1 370 ? -7.337 1.309 10.250 1.00 94.31 370 SER A O 1
ATOM 3000 N N . VAL A 1 371 ? -7.051 3.464 10.815 1.00 92.69 371 VAL A N 1
ATOM 3001 C CA . VAL A 1 371 ? -5.720 3.607 10.197 1.00 92.69 371 VAL A CA 1
ATOM 3002 C C . VAL A 1 371 ? -4.677 2.746 10.906 1.00 92.69 371 VAL A C 1
ATOM 3004 O O . VAL A 1 371 ? -3.879 2.102 10.239 1.00 92.69 371 VAL A O 1
ATOM 3007 N N . PHE A 1 372 ? -4.715 2.699 12.240 1.00 93.12 372 PHE A N 1
ATOM 3008 C CA . PHE A 1 372 ? -3.737 1.975 13.062 1.00 93.12 372 PHE A CA 1
ATOM 3009 C C . PHE A 1 372 ? -4.326 0.699 13.667 1.00 93.12 372 PHE A C 1
ATOM 3011 O O . PHE A 1 372 ? -3.999 0.320 14.792 1.00 93.12 372 PHE A O 1
ATOM 3018 N N . ALA A 1 373 ? -5.280 0.068 12.977 1.00 95.06 373 ALA A N 1
ATOM 3019 C CA . ALA A 1 373 ? -6.047 -1.034 13.547 1.00 95.06 373 ALA A CA 1
ATOM 3020 C C . ALA A 1 373 ? -5.154 -2.215 13.959 1.00 95.06 373 ALA A C 1
ATOM 3022 O O . ALA A 1 373 ? -5.302 -2.741 15.063 1.00 95.06 373 ALA A O 1
ATOM 3023 N N . ALA A 1 374 ? -4.216 -2.617 13.096 1.00 92.81 374 ALA A N 1
ATOM 3024 C CA . ALA A 1 374 ? -3.325 -3.744 13.358 1.00 92.81 374 ALA A CA 1
ATOM 3025 C C . ALA A 1 374 ? -2.386 -3.456 14.540 1.00 92.81 374 ALA A C 1
ATOM 3027 O O . ALA A 1 374 ? -2.218 -4.293 15.428 1.00 92.81 374 ALA A O 1
ATOM 3028 N N . GLU A 1 375 ? -1.833 -2.248 14.588 1.00 93.12 375 GLU A N 1
ATOM 3029 C CA . GLU A 1 375 ? -0.912 -1.785 15.619 1.00 93.12 375 GLU A CA 1
ATOM 3030 C C . GLU A 1 375 ? -1.621 -1.616 16.967 1.00 93.12 375 GLU A C 1
ATOM 3032 O O . GLU A 1 375 ? -1.092 -2.040 17.993 1.00 93.12 375 GLU A O 1
ATOM 3037 N N . LEU A 1 376 ? -2.843 -1.071 16.982 1.00 96.38 376 LEU A N 1
ATOM 3038 C CA . LEU A 1 376 ? -3.659 -0.949 18.193 1.00 96.38 376 LEU A CA 1
ATOM 3039 C C . LEU A 1 376 ? -4.056 -2.321 18.748 1.00 96.38 376 LEU A C 1
ATOM 3041 O O . LEU A 1 376 ? -3.971 -2.533 19.958 1.00 96.38 376 LEU A O 1
ATOM 3045 N N . ILE A 1 377 ? -4.455 -3.263 17.886 1.00 96.69 377 ILE A N 1
ATOM 3046 C CA . ILE A 1 377 ? -4.780 -4.639 18.295 1.00 96.69 377 ILE A CA 1
ATOM 3047 C C . ILE A 1 377 ? -3.550 -5.318 18.906 1.00 96.69 377 ILE A C 1
ATOM 3049 O O . ILE A 1 377 ? -3.656 -5.957 19.953 1.00 96.69 377 ILE A O 1
ATOM 3053 N N . ALA A 1 378 ? -2.377 -5.151 18.289 1.00 94.81 378 ALA A N 1
ATOM 3054 C CA . ALA A 1 378 ? -1.128 -5.700 18.803 1.00 94.81 378 ALA A CA 1
ATOM 3055 C C . ALA A 1 378 ? -0.702 -5.051 20.136 1.00 94.81 378 ALA A C 1
ATOM 3057 O O . ALA A 1 378 ? -0.249 -5.749 21.044 1.00 94.81 378 ALA A O 1
ATOM 3058 N N . ALA A 1 379 ? -0.867 -3.732 20.278 1.00 95.94 379 ALA A N 1
ATOM 3059 C CA . ALA A 1 379 ? -0.477 -2.980 21.472 1.00 95.94 379 ALA A CA 1
ATOM 3060 C C . ALA A 1 379 ? -1.415 -3.203 22.674 1.00 95.94 379 ALA A C 1
ATOM 3062 O O . ALA A 1 379 ? -0.979 -3.127 23.829 1.00 95.94 379 ALA A O 1
ATOM 3063 N N . TYR A 1 380 ? -2.696 -3.490 22.423 1.00 97.25 380 TYR A N 1
ATOM 3064 C CA . TYR A 1 380 ? -3.723 -3.681 23.451 1.00 97.25 380 TYR A CA 1
ATOM 3065 C C . TYR A 1 380 ? -4.444 -5.034 23.297 1.00 97.25 380 TYR A C 1
ATOM 3067 O O . TYR A 1 380 ? -5.655 -5.063 23.070 1.00 97.25 380 TYR A O 1
ATOM 3075 N N . PRO A 1 381 ? -3.746 -6.170 23.489 1.00 95.94 381 PRO A N 1
ATOM 3076 C CA . PRO A 1 381 ? -4.303 -7.503 23.237 1.00 95.94 381 PRO A CA 1
ATOM 3077 C C . PRO A 1 381 ? -5.463 -7.882 24.173 1.00 95.94 381 PRO A C 1
ATOM 3079 O O . PRO A 1 381 ? -6.212 -8.819 23.889 1.00 95.94 381 PRO A O 1
ATOM 3082 N N . ASP A 1 382 ? -5.614 -7.185 25.301 1.00 96.25 382 ASP A N 1
ATOM 3083 C CA . ASP A 1 382 ? -6.691 -7.401 26.273 1.00 96.25 382 ASP A CA 1
ATOM 3084 C C . ASP A 1 382 ? -7.972 -6.622 25.945 1.00 96.25 382 ASP A C 1
ATOM 3086 O O . ASP A 1 382 ? -9.027 -6.930 26.501 1.00 96.25 382 ASP A O 1
ATOM 3090 N N . ALA A 1 383 ? -7.905 -5.639 25.042 1.00 98.06 383 ALA A N 1
ATOM 3091 C CA . ALA A 1 383 ? -9.069 -4.862 24.643 1.00 98.06 383 ALA A CA 1
ATOM 3092 C C . ALA A 1 383 ? -10.019 -5.705 23.780 1.00 98.06 383 ALA A C 1
ATOM 3094 O O . ALA A 1 383 ? -9.599 -6.509 22.943 1.00 98.06 383 ALA A O 1
ATOM 3095 N N . LYS A 1 384 ? -11.324 -5.498 23.959 1.00 98.56 384 LYS A N 1
ATOM 3096 C CA . LYS A 1 384 ? -12.348 -6.072 23.080 1.00 98.56 384 LYS A CA 1
ATOM 3097 C C . LYS A 1 384 ? -12.352 -5.316 21.753 1.00 98.56 384 LYS A C 1
ATOM 3099 O O . LYS A 1 384 ? -12.296 -4.088 21.746 1.00 98.56 384 LYS A O 1
ATOM 3104 N N . VAL A 1 385 ? -12.464 -6.023 20.633 1.00 98.81 385 VAL A N 1
ATOM 3105 C CA . VAL A 1 385 ? -12.452 -5.408 19.300 1.00 98.81 385 VAL A CA 1
ATOM 3106 C C . VAL A 1 385 ? -13.850 -5.433 18.697 1.00 98.81 385 VAL A C 1
ATOM 3108 O O . VAL A 1 385 ? -14.487 -6.481 18.609 1.00 98.81 385 VAL A O 1
ATOM 3111 N N . VAL A 1 386 ? -14.321 -4.270 18.255 1.00 98.75 386 VAL A N 1
ATOM 3112 C CA . VAL A 1 386 ? -15.567 -4.113 17.502 1.00 98.75 386 VAL A CA 1
ATOM 3113 C C . VAL A 1 386 ? -15.213 -3.737 16.066 1.00 98.75 386 VAL A C 1
ATOM 3115 O O . VAL A 1 386 ? -14.738 -2.633 15.798 1.00 98.75 386 VAL A O 1
ATOM 3118 N N . LEU A 1 387 ? -15.460 -4.647 15.128 1.00 98.50 387 LEU A N 1
ATOM 3119 C CA . LEU A 1 387 ? -15.425 -4.357 13.700 1.00 98.50 387 LEU A CA 1
ATOM 3120 C C . LEU A 1 387 ? -16.800 -3.830 13.287 1.00 98.50 387 LEU A C 1
ATOM 3122 O O . LEU A 1 387 ? -17.688 -4.597 12.907 1.00 98.50 387 LEU A O 1
ATOM 3126 N N . ASN A 1 388 ? -16.986 -2.514 13.393 1.00 97.44 388 ASN A N 1
ATOM 3127 C CA . ASN A 1 388 ? -18.179 -1.866 12.870 1.00 97.44 388 ASN A CA 1
ATOM 3128 C C . ASN A 1 388 ? -18.126 -1.793 11.336 1.00 97.44 388 ASN A C 1
ATOM 3130 O O . ASN A 1 388 ? -17.120 -1.387 10.758 1.00 97.44 388 ASN A O 1
ATOM 3134 N N . TYR A 1 389 ? -19.198 -2.211 10.666 1.00 95.62 389 TYR A N 1
ATOM 3135 C CA . TYR A 1 389 ? -19.243 -2.288 9.206 1.00 95.62 389 TYR A CA 1
ATOM 3136 C C . TYR A 1 389 ? -20.628 -1.920 8.647 1.00 95.62 389 TYR A C 1
ATOM 3138 O O . TYR A 1 389 ? -21.581 -1.688 9.390 1.00 95.62 389 TYR A O 1
ATOM 3146 N N . ARG A 1 390 ? -20.744 -1.831 7.320 1.00 94.38 390 ARG A N 1
ATOM 3147 C CA . ARG A 1 390 ? -21.990 -1.639 6.574 1.00 94.38 390 ARG A CA 1
ATOM 3148 C C . ARG A 1 390 ? -22.247 -2.858 5.705 1.00 94.38 390 ARG A C 1
ATOM 3150 O O . ARG A 1 390 ? -21.356 -3.309 4.992 1.00 94.38 390 ARG A O 1
ATOM 3157 N N . ARG A 1 391 ? -23.480 -3.367 5.754 1.00 92.69 391 ARG A N 1
ATOM 3158 C CA . ARG A 1 391 ? -23.910 -4.507 4.928 1.00 92.69 391 ARG A CA 1
ATOM 3159 C C . ARG A 1 391 ? -23.932 -4.152 3.442 1.00 92.69 391 ARG A C 1
ATOM 3161 O O . ARG A 1 391 ? -23.535 -4.962 2.613 1.00 92.69 391 ARG A O 1
ATOM 3168 N N . ASP A 1 392 ? -24.376 -2.938 3.132 1.00 95.12 392 ASP A N 1
ATOM 3169 C CA . ASP A 1 392 ? -24.351 -2.384 1.784 1.00 95.12 392 ASP A CA 1
ATOM 3170 C C . ASP A 1 392 ? -23.028 -1.643 1.550 1.00 95.12 392 ASP A C 1
ATOM 3172 O O . ASP A 1 392 ? -22.799 -0.537 2.057 1.00 95.12 392 ASP A O 1
ATOM 3176 N N . LEU A 1 393 ? -22.139 -2.299 0.804 1.00 92.88 393 LEU A N 1
ATOM 3177 C CA . LEU A 1 393 ? -20.823 -1.770 0.473 1.00 92.88 393 LEU A CA 1
ATOM 3178 C C . LEU A 1 393 ? -20.900 -0.603 -0.520 1.00 92.88 393 LEU A C 1
ATOM 3180 O O . LEU A 1 393 ? -20.063 0.296 -0.454 1.00 92.88 393 LEU A O 1
ATOM 3184 N N . ASP A 1 394 ? -21.891 -0.597 -1.410 1.00 95.06 394 ASP A N 1
ATOM 3185 C CA . ASP A 1 394 ? -22.067 0.466 -2.399 1.00 95.06 394 ASP A CA 1
ATOM 3186 C C . ASP A 1 394 ? -22.562 1.737 -1.705 1.00 95.06 394 ASP A C 1
ATOM 3188 O O . ASP A 1 394 ? -21.959 2.798 -1.860 1.00 95.06 394 ASP A O 1
ATOM 3192 N N . ALA A 1 395 ? -23.544 1.612 -0.808 1.00 93.62 395 ALA A N 1
ATOM 3193 C CA . ALA A 1 395 ? -24.012 2.726 0.014 1.00 93.62 395 ALA A CA 1
ATOM 3194 C C . ALA A 1 395 ? -22.941 3.245 0.993 1.00 93.62 395 ALA A C 1
ATOM 3196 O O . ALA A 1 395 ? -22.936 4.426 1.358 1.00 93.62 395 ALA A O 1
ATOM 3197 N N . TRP A 1 396 ? -22.037 2.384 1.477 1.00 94.94 396 TRP A N 1
ATOM 3198 C CA . TRP A 1 396 ? -20.852 2.851 2.204 1.00 94.94 396 TRP A CA 1
ATOM 3199 C C . TRP A 1 396 ? -19.909 3.631 1.285 1.00 94.94 396 TRP A C 1
ATOM 3201 O O . TRP A 1 396 ? -19.497 4.729 1.659 1.00 94.94 396 TRP A O 1
ATOM 3211 N N . HIS A 1 397 ? -19.606 3.099 0.096 1.00 94.44 397 HIS A N 1
ATOM 3212 C CA . HIS A 1 397 ? -18.675 3.709 -0.856 1.00 94.44 397 HIS A CA 1
ATOM 3213 C C . HIS A 1 397 ? -19.143 5.099 -1.297 1.00 94.44 397 HIS A C 1
ATOM 3215 O O . HIS A 1 397 ? -18.392 6.065 -1.187 1.00 94.44 397 HIS A O 1
ATOM 3221 N N . GLU A 1 398 ? -20.415 5.236 -1.668 1.00 93.19 398 GLU A N 1
ATOM 3222 C CA . GLU A 1 398 ? -21.025 6.531 -1.984 1.00 93.19 398 GLU A CA 1
ATOM 3223 C C . GLU A 1 398 ? -20.939 7.509 -0.806 1.00 93.19 398 GLU A C 1
ATOM 3225 O O . GLU A 1 398 ? -20.638 8.690 -0.986 1.00 93.19 398 GLU A O 1
ATOM 3230 N N . SER A 1 399 ? -21.163 7.027 0.423 1.00 90.12 399 SER A N 1
ATOM 3231 C CA . SER A 1 399 ? -21.088 7.875 1.612 1.00 90.12 399 SER A CA 1
ATOM 3232 C C . SER A 1 399 ? -19.667 8.336 1.928 1.00 90.12 399 SER A C 1
ATOM 3234 O O . SER A 1 399 ? -19.517 9.458 2.410 1.00 90.12 399 SER A O 1
ATOM 3236 N N . VAL A 1 400 ? -18.649 7.492 1.745 1.00 89.44 400 VAL A N 1
ATOM 3237 C CA . VAL A 1 400 ? -17.255 7.869 2.026 1.00 89.44 400 VAL A CA 1
ATOM 3238 C C . VAL A 1 400 ? -16.698 8.786 0.949 1.00 89.44 400 VAL A C 1
ATOM 3240 O O . VAL A 1 400 ? -16.071 9.779 1.307 1.00 89.44 400 VAL A O 1
ATOM 3243 N N . VAL A 1 401 ? -17.028 8.540 -0.325 1.00 87.75 401 VAL A N 1
ATOM 3244 C CA . VAL A 1 401 ? -16.716 9.458 -1.428 1.00 87.75 401 VAL A CA 1
ATOM 3245 C C . VAL A 1 401 ? -17.349 10.813 -1.138 1.00 87.75 401 VAL A C 1
ATOM 3247 O O . VAL A 1 401 ? -16.637 11.793 -0.980 1.00 87.75 401 VAL A O 1
ATOM 3250 N N . LYS A 1 402 ? -18.670 10.872 -0.933 1.00 86.69 402 LYS A N 1
ATOM 3251 C CA . LYS A 1 402 ? -19.366 12.145 -0.705 1.00 86.69 402 LYS A CA 1
ATOM 3252 C C . LYS A 1 402 ? -18.801 12.947 0.470 1.00 86.69 402 LYS A C 1
ATOM 3254 O O . LYS A 1 402 ? -18.761 14.165 0.389 1.00 86.69 402 LYS A O 1
ATOM 3259 N N . THR A 1 403 ? -18.436 12.292 1.571 1.00 84.12 403 THR A N 1
ATOM 3260 C CA . THR A 1 403 ? -18.020 12.983 2.799 1.00 84.12 403 THR A CA 1
ATOM 3261 C C . THR A 1 403 ? -16.543 13.374 2.802 1.00 84.12 403 THR A C 1
ATOM 3263 O O . THR A 1 403 ? -16.221 14.493 3.182 1.00 84.12 403 THR A O 1
ATOM 3266 N N . LEU A 1 404 ? -15.634 12.467 2.434 1.00 82.38 404 LEU A N 1
ATOM 3267 C CA . LEU A 1 404 ? -14.199 12.761 2.505 1.00 82.38 404 LEU A CA 1
ATOM 3268 C C . LEU A 1 404 ? -13.735 13.581 1.297 1.00 82.38 404 LEU A C 1
ATOM 3270 O O . LEU A 1 404 ? -12.949 14.507 1.467 1.00 82.38 404 LEU A O 1
ATOM 3274 N N . VAL A 1 405 ? -14.286 13.324 0.105 1.00 78.00 405 VAL A N 1
ATOM 3275 C CA . VAL A 1 405 ? -13.966 14.127 -1.086 1.00 78.00 405 VAL A CA 1
ATOM 3276 C C . VAL A 1 405 ? -14.475 15.554 -0.934 1.00 78.00 405 VAL A C 1
ATOM 3278 O O . VAL A 1 405 ? -13.755 16.479 -1.284 1.00 78.00 405 VAL A O 1
ATOM 3281 N N . SER A 1 406 ? -15.646 15.778 -0.322 1.00 76.75 406 SER A N 1
ATOM 3282 C CA . SER A 1 406 ? -16.134 17.151 -0.129 1.00 76.75 406 SER A CA 1
ATOM 3283 C C . SER A 1 406 ? -15.207 17.992 0.751 1.00 76.75 406 SER A C 1
ATOM 3285 O O . SER A 1 406 ? -15.085 19.190 0.524 1.00 76.75 406 SER A O 1
ATOM 3287 N N . VAL A 1 407 ? -14.544 17.385 1.744 1.00 75.81 407 VAL A N 1
ATOM 3288 C CA . VAL A 1 407 ? -13.532 18.074 2.564 1.00 75.81 407 VAL A CA 1
ATOM 3289 C C . VAL A 1 407 ? -12.285 18.368 1.744 1.00 75.81 407 VAL A C 1
ATOM 3291 O O . VAL A 1 407 ? -11.775 19.487 1.804 1.00 75.81 407 VAL A O 1
ATOM 3294 N N . HIS A 1 408 ? -11.826 17.391 0.960 1.00 76.75 408 HIS A N 1
ATOM 3295 C CA . HIS A 1 408 ? -10.677 17.545 0.075 1.00 76.75 408 HIS A CA 1
ATOM 3296 C C . HIS A 1 408 ? -10.880 18.668 -0.959 1.00 76.75 408 HIS A C 1
ATOM 3298 O O . HIS A 1 408 ? -9.993 19.490 -1.181 1.00 76.75 408 HIS A O 1
ATOM 3304 N N . GLU A 1 409 ? -12.075 18.757 -1.544 1.00 77.00 409 GLU A N 1
ATOM 3305 C CA . GLU A 1 409 ? -12.450 19.782 -2.523 1.00 77.00 409 GLU A CA 1
ATOM 3306 C C . GLU A 1 409 ? -12.798 21.142 -1.886 1.00 77.00 409 GLU A C 1
ATOM 3308 O O . GLU A 1 409 ? -12.979 22.143 -2.591 1.00 77.00 409 GLU A O 1
ATOM 3313 N N . ASN A 1 410 ? -12.884 21.228 -0.553 1.00 76.75 410 ASN A N 1
ATOM 3314 C CA . ASN A 1 410 ? -13.220 22.470 0.130 1.00 76.75 410 ASN A CA 1
ATOM 3315 C C . ASN A 1 410 ? -12.033 23.448 0.107 1.00 76.75 410 ASN A C 1
ATOM 3317 O O . ASN A 1 410 ? -11.185 23.498 1.005 1.00 76.75 410 ASN A O 1
ATOM 3321 N N . TRP A 1 411 ? -12.023 24.301 -0.918 1.00 74.56 411 TRP A N 1
ATOM 3322 C CA . TRP A 1 411 ? -10.999 25.325 -1.131 1.00 74.56 411 TRP A CA 1
ATOM 3323 C C . TRP A 1 411 ? -10.801 26.259 0.074 1.00 74.56 411 TRP A C 1
ATOM 3325 O O . TRP A 1 411 ? -9.687 26.727 0.308 1.00 74.56 411 TRP A O 1
ATOM 3335 N N . ALA A 1 412 ? -11.850 26.532 0.859 1.00 73.94 412 ALA A N 1
ATOM 3336 C CA . ALA A 1 412 ? -11.741 27.390 2.034 1.00 73.94 412 ALA A CA 1
ATOM 3337 C C . ALA A 1 412 ? -10.940 26.699 3.146 1.00 73.94 412 ALA A C 1
ATOM 3339 O O . ALA A 1 412 ? -10.070 27.327 3.751 1.00 73.94 412 ALA A O 1
ATOM 3340 N N . LEU A 1 413 ? -11.174 25.404 3.382 1.00 74.75 413 LEU A N 1
ATOM 3341 C CA . LEU A 1 413 ? -10.383 24.607 4.324 1.00 74.75 413 LEU A CA 1
ATOM 3342 C C . LEU A 1 413 ? -8.929 24.469 3.861 1.00 74.75 413 LEU A C 1
ATOM 3344 O O . LEU A 1 413 ? -8.018 24.646 4.676 1.00 74.75 413 LEU A O 1
ATOM 3348 N N . TYR A 1 414 ? -8.703 24.264 2.560 1.00 78.19 414 TYR A N 1
ATOM 3349 C CA . TYR A 1 414 ? -7.358 24.252 1.984 1.00 78.19 414 TYR A CA 1
ATOM 3350 C C . TYR A 1 414 ? -6.621 25.574 2.241 1.00 78.19 414 TYR A C 1
ATOM 3352 O O . TYR A 1 414 ? -5.528 25.573 2.809 1.00 78.19 414 TYR A O 1
ATOM 3360 N N . VAL A 1 415 ? -7.233 26.715 1.907 1.00 75.06 415 VAL A N 1
ATOM 3361 C CA . VAL A 1 415 ? -6.633 28.040 2.134 1.00 75.06 415 VAL A CA 1
ATOM 3362 C C . VAL A 1 415 ? -6.363 28.270 3.620 1.00 75.06 415 VAL A C 1
ATOM 3364 O O . VAL A 1 415 ? -5.278 28.722 3.982 1.00 75.06 415 VAL A O 1
ATOM 3367 N N . LEU A 1 416 ? -7.299 27.917 4.504 1.00 79.81 416 LEU A N 1
ATOM 3368 C CA . LEU A 1 416 ? -7.097 28.037 5.950 1.00 79.81 416 LEU A CA 1
ATOM 3369 C C . LEU A 1 416 ? -5.921 27.182 6.441 1.00 79.81 416 LEU A C 1
ATOM 3371 O O . LEU A 1 416 ? -5.185 27.634 7.322 1.00 79.81 416 LEU A O 1
ATOM 3375 N N . SER A 1 417 ? -5.686 26.006 5.847 1.00 81.50 417 SER A N 1
ATOM 3376 C CA . SER A 1 417 ? -4.521 25.163 6.155 1.00 81.50 417 SER A CA 1
ATOM 3377 C C . SER A 1 417 ? -3.186 25.847 5.845 1.00 81.50 417 SER A C 1
ATOM 3379 O O . SER A 1 417 ? -2.195 25.594 6.523 1.00 81.50 417 SER A O 1
ATOM 3381 N N . CYS A 1 418 ? -3.162 26.780 4.892 1.00 78.88 418 CYS A N 1
ATOM 3382 C CA . CYS A 1 418 ? -1.990 27.597 4.581 1.00 78.88 418 CYS A CA 1
ATOM 3383 C C . CYS A 1 418 ? -1.849 28.828 5.498 1.00 78.88 418 CYS A C 1
ATOM 3385 O O . CYS A 1 418 ? -0.817 29.498 5.479 1.00 78.88 418 CYS A O 1
ATOM 3387 N N . LEU A 1 419 ? -2.857 29.154 6.311 1.00 80.06 419 LEU A N 1
ATOM 3388 C CA . LEU A 1 419 ? -2.912 30.408 7.074 1.00 80.06 419 LEU A CA 1
ATOM 3389 C C . LEU A 1 419 ? -2.852 30.223 8.595 1.00 80.06 419 LEU A C 1
ATOM 3391 O O . LEU A 1 419 ? -2.688 31.205 9.316 1.00 80.06 419 LEU A O 1
ATOM 3395 N N . GLY A 1 420 ? -2.972 29.003 9.118 1.00 81.69 420 GLY A N 1
ATOM 3396 C CA . GLY A 1 420 ? -2.976 28.768 10.563 1.00 81.69 420 GLY A CA 1
ATOM 3397 C C . GLY A 1 420 ? -2.347 27.441 10.966 1.00 81.69 420 GLY A C 1
ATOM 3398 O O . GLY A 1 420 ? -2.402 26.464 10.232 1.00 81.69 420 GLY A O 1
ATOM 3399 N N . LYS A 1 421 ? -1.782 27.383 12.177 1.00 85.75 421 LYS A N 1
ATOM 3400 C CA . LYS A 1 421 ? -1.119 26.169 12.687 1.00 85.75 421 LYS A CA 1
ATOM 3401 C C . LYS A 1 421 ? -2.094 25.009 12.904 1.00 85.75 421 LYS A C 1
ATOM 3403 O O . LYS A 1 421 ? -1.836 23.900 12.460 1.00 85.75 421 LYS A O 1
ATOM 3408 N N . ALA A 1 422 ? -3.219 25.263 13.571 1.00 84.00 422 ALA A N 1
ATOM 3409 C CA . ALA A 1 422 ? -4.244 24.247 13.813 1.00 84.00 422 ALA A CA 1
ATOM 3410 C C . ALA A 1 422 ? -4.857 23.678 12.511 1.00 84.00 422 ALA A C 1
ATOM 3412 O O . ALA A 1 422 ? -4.881 22.455 12.375 1.00 84.00 422 ALA A O 1
ATOM 3413 N N . PRO A 1 423 ? -5.297 24.505 11.537 1.00 84.31 423 PRO A N 1
ATOM 3414 C CA . PRO A 1 423 ? -5.778 23.994 10.255 1.00 84.31 423 PRO A CA 1
ATOM 3415 C C . PRO A 1 423 ? -4.685 23.327 9.418 1.00 84.31 423 PRO A C 1
ATOM 3417 O O . PRO A 1 423 ? -4.981 22.343 8.745 1.00 84.31 423 PRO A O 1
ATOM 3420 N N . PHE A 1 424 ? -3.431 23.802 9.481 1.00 87.25 424 PHE A N 1
ATOM 3421 C CA . PHE A 1 424 ? -2.305 23.128 8.831 1.00 87.25 424 PHE A CA 1
ATOM 3422 C C . PHE A 1 424 ? -2.186 21.685 9.312 1.00 87.25 424 PHE A C 1
ATOM 3424 O O . PHE A 1 424 ? -2.219 20.776 8.492 1.00 87.25 424 PHE A O 1
ATOM 3431 N N . TRP A 1 425 ? -2.081 21.462 10.626 1.00 87.06 425 TRP A N 1
ATOM 3432 C CA . TRP A 1 425 ? -1.872 20.116 11.158 1.00 87.06 425 TRP A CA 1
ATOM 3433 C C . TRP A 1 425 ? -3.086 19.204 10.982 1.00 87.06 425 TRP A C 1
ATOM 3435 O O . TRP A 1 425 ? -2.902 18.032 10.668 1.00 87.06 425 TRP A O 1
ATOM 3445 N N . GLY A 1 426 ? -4.308 19.733 11.102 1.00 86.56 426 GLY A N 1
ATOM 3446 C CA . GLY A 1 426 ? -5.520 18.969 10.798 1.00 86.56 426 GLY A CA 1
ATOM 3447 C C . GLY A 1 426 ? -5.536 18.472 9.351 1.00 86.56 426 GLY A C 1
ATOM 3448 O O . GLY A 1 426 ? -5.670 17.274 9.114 1.00 86.56 426 GLY A O 1
ATOM 3449 N N . TRP A 1 427 ? -5.308 19.374 8.389 1.00 84.88 427 TRP A N 1
ATOM 3450 C CA . TRP A 1 427 ? -5.204 19.015 6.972 1.00 84.88 427 TRP A CA 1
ATOM 3451 C C . TRP A 1 427 ? -4.040 18.059 6.715 1.00 84.88 427 TRP A C 1
ATOM 3453 O O . TRP A 1 427 ? -4.173 17.063 6.019 1.00 84.88 427 TRP A O 1
ATOM 3463 N N . HIS A 1 428 ? -2.871 18.351 7.275 1.00 85.06 428 HIS A N 1
ATOM 3464 C CA . HIS A 1 428 ? -1.656 17.589 7.029 1.00 85.06 428 HIS A CA 1
ATOM 3465 C C . HIS A 1 428 ? -1.775 16.144 7.529 1.00 85.06 428 HIS A C 1
ATOM 3467 O O . HIS A 1 428 ? -1.414 15.229 6.802 1.00 85.06 428 HIS A O 1
ATOM 3473 N N . VAL A 1 429 ? -2.347 15.915 8.711 1.00 87.44 429 VAL A N 1
ATOM 3474 C CA . VAL A 1 429 ? -2.549 14.560 9.246 1.00 87.44 429 VAL A CA 1
ATOM 3475 C C . VAL A 1 429 ? -3.578 13.781 8.433 1.00 87.44 429 VAL A C 1
ATOM 3477 O O . VAL A 1 429 ? -3.317 12.634 8.084 1.00 87.44 429 VAL A O 1
ATOM 3480 N N . TYR A 1 430 ? -4.714 14.394 8.097 1.00 85.88 430 TYR A N 1
ATOM 3481 C CA . TYR A 1 430 ? -5.789 13.704 7.388 1.00 85.88 430 TYR A CA 1
ATOM 3482 C C . TYR A 1 430 ? -5.529 13.547 5.893 1.00 85.88 430 TYR A C 1
ATOM 3484 O O . TYR A 1 430 ? -5.444 12.430 5.387 1.00 85.88 430 TYR A O 1
ATOM 3492 N N . GLU A 1 431 ? -5.370 14.670 5.201 1.00 80.94 431 GLU A N 1
ATOM 3493 C CA . GLU A 1 431 ? -5.365 14.748 3.739 1.00 80.94 431 GLU A CA 1
ATOM 3494 C C . GLU A 1 431 ? -4.015 14.386 3.126 1.00 80.94 431 GLU A C 1
ATOM 3496 O O . GLU A 1 431 ? -3.967 13.997 1.966 1.00 80.94 431 GLU A O 1
ATOM 3501 N N . ARG A 1 432 ? -2.906 14.514 3.871 1.00 76.94 432 ARG A N 1
ATOM 3502 C CA . ARG A 1 432 ? -1.567 14.176 3.349 1.00 76.94 432 ARG A CA 1
ATOM 3503 C C . ARG A 1 432 ? -1.024 12.842 3.850 1.00 76.94 432 ARG A C 1
ATOM 3505 O O . ARG A 1 432 ? -0.138 12.305 3.197 1.00 76.94 432 ARG A O 1
ATOM 3512 N N . PHE A 1 433 ? -1.535 12.303 4.960 1.00 78.44 433 PHE A N 1
ATOM 3513 C CA . PHE A 1 433 ? -0.992 11.071 5.540 1.00 78.44 433 PHE A CA 1
ATOM 3514 C C . PHE A 1 433 ? -2.034 9.976 5.777 1.00 78.44 433 PHE A C 1
ATOM 3516 O O . PHE A 1 433 ? -1.976 8.938 5.121 1.00 78.44 433 PHE A O 1
ATOM 3523 N N . MET A 1 434 ? -2.988 10.180 6.691 1.00 86.81 434 MET A N 1
ATOM 3524 C CA . MET A 1 434 ? -3.912 9.125 7.126 1.00 86.81 434 MET A CA 1
ATOM 3525 C C . MET A 1 434 ? -4.769 8.592 5.981 1.00 86.81 434 MET A C 1
ATOM 3527 O O . MET A 1 434 ? -4.772 7.388 5.734 1.00 86.81 434 MET A O 1
ATOM 3531 N N . TRP A 1 435 ? -5.487 9.460 5.268 1.00 85.94 435 TRP A N 1
ATOM 3532 C CA . TRP A 1 435 ? -6.400 9.005 4.223 1.00 85.94 435 TRP A CA 1
ATOM 3533 C C . TRP A 1 435 ? -5.700 8.512 2.962 1.00 85.94 435 TRP A C 1
ATOM 3535 O O . TRP A 1 435 ? -6.080 7.436 2.493 1.00 85.94 435 TRP A O 1
ATOM 3545 N N . PRO A 1 436 ? -4.661 9.192 2.435 1.00 81.50 436 PRO A N 1
ATOM 3546 C CA . PRO A 1 436 ? -3.899 8.639 1.323 1.00 81.50 436 PRO A CA 1
ATOM 3547 C C . PRO A 1 436 ? -3.289 7.270 1.647 1.00 81.50 436 PRO A C 1
ATOM 3549 O O . PRO A 1 436 ? -3.370 6.360 0.821 1.00 81.50 436 PRO A O 1
ATOM 3552 N N . GLY A 1 437 ? -2.751 7.096 2.861 1.00 79.38 437 GLY A N 1
ATOM 3553 C CA . GLY A 1 437 ? -2.205 5.821 3.325 1.00 79.38 437 GLY A CA 1
ATOM 3554 C C . GLY A 1 437 ? -3.270 4.728 3.427 1.00 79.38 437 GLY A C 1
ATOM 3555 O O . GLY A 1 437 ? -3.119 3.660 2.834 1.00 79.38 437 GLY A O 1
ATOM 3556 N N . LEU A 1 438 ? -4.384 5.013 4.110 1.00 86.12 438 LEU A N 1
ATOM 3557 C CA . LEU A 1 438 ? -5.482 4.062 4.311 1.00 86.12 438 LEU A CA 1
ATOM 3558 C C . LEU A 1 438 ? -6.107 3.603 2.988 1.00 86.12 438 LEU A C 1
ATOM 3560 O O . LEU A 1 438 ? -6.314 2.411 2.778 1.00 86.12 438 LEU A O 1
ATOM 3564 N N . PHE A 1 439 ? -6.398 4.542 2.084 1.00 84.56 439 PHE A N 1
ATOM 3565 C CA . PHE A 1 439 ? -7.056 4.251 0.807 1.00 84.56 439 PHE A CA 1
ATOM 3566 C C . PHE A 1 439 ? -6.083 3.911 -0.326 1.00 84.56 439 PHE A C 1
ATOM 3568 O O . PHE A 1 439 ? -6.518 3.733 -1.467 1.00 84.56 439 PHE A O 1
ATOM 3575 N N . ARG A 1 440 ? -4.782 3.784 -0.032 1.00 77.38 440 ARG A N 1
ATOM 3576 C CA . ARG A 1 440 ? -3.726 3.480 -1.012 1.00 77.38 440 ARG A CA 1
ATOM 3577 C C . ARG A 1 440 ? -3.800 4.419 -2.225 1.00 77.38 440 ARG A C 1
ATOM 3579 O O . ARG A 1 440 ? -3.804 3.977 -3.376 1.00 77.38 440 ARG A O 1
ATOM 3586 N N . ALA A 1 441 ? -3.920 5.718 -1.960 1.00 70.81 441 ALA A N 1
ATOM 3587 C CA . ALA A 1 441 ? -3.972 6.776 -2.967 1.00 70.81 441 ALA A CA 1
ATOM 3588 C C . ALA A 1 441 ? -2.575 7.013 -3.574 1.00 70.81 441 ALA A C 1
ATOM 3590 O O . ALA A 1 441 ? -1.890 7.979 -3.249 1.00 70.81 441 ALA A O 1
ATOM 3591 N N . LEU A 1 442 ? -2.128 6.071 -4.411 1.00 58.84 442 LEU A N 1
ATOM 3592 C CA . LEU A 1 442 ? -0.771 6.035 -4.978 1.00 58.84 442 LEU A CA 1
ATOM 3593 C C . LEU A 1 442 ? -0.461 7.196 -5.935 1.00 58.84 442 LEU A C 1
ATOM 3595 O O . LEU A 1 442 ? 0.688 7.390 -6.289 1.00 58.84 442 LEU A O 1
ATOM 3599 N N . ASP A 1 443 ? -1.471 7.941 -6.369 1.00 57.34 443 ASP A N 1
ATOM 3600 C CA . ASP A 1 443 ? -1.349 9.147 -7.194 1.00 57.34 443 ASP A CA 1
ATOM 3601 C C . ASP A 1 443 ? -1.342 10.440 -6.357 1.00 57.34 443 ASP A C 1
ATOM 3603 O O . ASP A 1 443 ? -1.465 11.535 -6.903 1.00 57.34 443 ASP A O 1
ATOM 3607 N N . GLY A 1 444 ? -1.260 10.323 -5.026 1.00 57.84 444 GLY A N 1
ATOM 3608 C CA . GLY A 1 444 ? -1.296 11.457 -4.105 1.00 57.84 444 GLY A CA 1
ATOM 3609 C C . GLY A 1 444 ? -2.661 12.148 -4.009 1.00 57.84 444 GLY A C 1
ATOM 3610 O O . GLY A 1 444 ? -2.779 13.146 -3.296 1.00 57.84 444 GLY A O 1
ATOM 3611 N N . ASN A 1 445 ? -3.693 11.630 -4.686 1.00 68.25 445 ASN A N 1
ATOM 3612 C CA . ASN A 1 445 ? -5.035 12.195 -4.688 1.00 68.25 445 ASN A CA 1
ATOM 3613 C C . ASN A 1 445 ? -6.008 11.270 -3.937 1.00 68.25 445 ASN A C 1
ATOM 3615 O O . ASN A 1 445 ? -6.320 10.148 -4.332 1.00 68.25 445 ASN A O 1
ATOM 3619 N N . ILE A 1 446 ? -6.507 11.759 -2.804 1.00 74.12 446 ILE A N 1
ATOM 3620 C CA . ILE A 1 446 ? -7.435 11.015 -1.951 1.00 74.12 446 ILE A CA 1
ATOM 3621 C C . ILE A 1 446 ? -8.767 10.714 -2.657 1.00 74.12 446 ILE A C 1
ATOM 3623 O O . ILE A 1 446 ? -9.354 9.662 -2.412 1.00 74.12 446 ILE A O 1
ATOM 3627 N N . GLU A 1 447 ? -9.247 11.596 -3.537 1.00 77.12 447 GLU A N 1
ATOM 3628 C CA . GLU A 1 447 ? -10.511 11.418 -4.251 1.00 77.12 447 GLU A CA 1
ATOM 3629 C C . GLU A 1 447 ? -10.444 10.190 -5.147 1.00 77.12 447 GLU A C 1
ATOM 3631 O O . GLU A 1 447 ? -11.265 9.275 -5.026 1.00 77.12 447 GLU A O 1
ATOM 3636 N N . THR A 1 448 ? -9.427 10.137 -6.002 1.00 75.06 448 THR A N 1
ATOM 3637 C CA . THR A 1 448 ? -9.184 9.002 -6.892 1.00 75.06 448 THR A CA 1
ATOM 3638 C C . THR A 1 448 ? -8.857 7.750 -6.086 1.00 75.06 448 THR A C 1
ATOM 3640 O O . THR A 1 448 ? -9.370 6.677 -6.409 1.00 75.06 448 THR A O 1
ATOM 3643 N N . GLY A 1 449 ? -8.094 7.876 -4.996 1.00 77.25 449 GLY A N 1
ATOM 3644 C CA . GLY A 1 449 ? -7.824 6.796 -4.050 1.00 77.25 449 GLY A CA 1
ATOM 3645 C C . GLY A 1 449 ? -9.102 6.169 -3.489 1.00 77.25 449 GLY A C 1
ATOM 3646 O O . GLY A 1 449 ? -9.325 4.970 -3.646 1.00 77.25 449 GLY A O 1
ATOM 3647 N N . ILE A 1 450 ? -9.995 6.957 -2.890 1.00 82.12 450 ILE A N 1
ATOM 3648 C CA . ILE A 1 450 ? -11.255 6.459 -2.317 1.00 82.12 450 ILE A CA 1
ATOM 3649 C C . ILE A 1 450 ? -12.180 5.929 -3.419 1.00 82.12 450 ILE A C 1
ATOM 3651 O O . ILE A 1 450 ? -12.749 4.841 -3.276 1.00 82.12 450 ILE A O 1
ATOM 3655 N N . ALA A 1 451 ? -12.334 6.664 -4.522 1.00 82.62 451 ALA A N 1
ATOM 3656 C CA . ALA A 1 451 ? -13.226 6.290 -5.615 1.00 82.62 451 ALA A CA 1
ATOM 3657 C C . ALA A 1 451 ? -12.805 4.963 -6.266 1.00 82.62 451 ALA A C 1
ATOM 3659 O O . ALA A 1 451 ? -13.641 4.076 -6.444 1.00 82.62 451 ALA A O 1
ATOM 3660 N N . ARG A 1 452 ? -11.510 4.795 -6.561 1.00 81.19 452 ARG A N 1
ATOM 3661 C CA . ARG A 1 452 ? -10.963 3.602 -7.221 1.00 81.19 452 ARG A CA 1
ATOM 3662 C C . ARG A 1 452 ? -10.780 2.433 -6.260 1.00 81.19 452 ARG A C 1
ATOM 3664 O O . ARG A 1 452 ? -11.060 1.292 -6.624 1.00 81.19 452 ARG A O 1
ATOM 3671 N N . ASN A 1 453 ? -10.297 2.705 -5.047 1.00 85.50 453 ASN A N 1
ATOM 3672 C CA . ASN A 1 453 ? -9.798 1.661 -4.156 1.00 85.50 453 ASN A CA 1
ATOM 3673 C C . ASN A 1 453 ? -10.740 1.301 -3.006 1.00 85.50 453 ASN A C 1
ATOM 3675 O O . ASN A 1 453 ? -10.656 0.199 -2.461 1.00 85.50 453 ASN A O 1
ATOM 3679 N N . GLY A 1 454 ? -11.663 2.198 -2.644 1.00 87.06 454 GLY A N 1
ATOM 3680 C CA . GLY A 1 454 ? -12.418 2.125 -1.393 1.00 87.06 454 GLY A CA 1
ATOM 3681 C C . GLY A 1 454 ? -13.079 0.770 -1.133 1.00 87.06 454 GLY A C 1
ATOM 3682 O O . GLY A 1 454 ? -12.943 0.227 -0.040 1.00 87.06 454 GLY A O 1
ATOM 3683 N N . LYS A 1 455 ? -13.752 0.178 -2.130 1.00 89.75 455 LYS A N 1
ATOM 3684 C CA . LYS A 1 455 ? -14.481 -1.093 -1.955 1.00 89.75 455 LYS A CA 1
ATOM 3685 C C . LYS A 1 455 ? -13.573 -2.286 -1.661 1.00 89.75 455 LYS A C 1
ATOM 3687 O O . LYS A 1 455 ? -13.951 -3.141 -0.861 1.00 89.75 455 LYS A O 1
ATOM 3692 N N . TRP A 1 456 ? -12.415 -2.394 -2.312 1.00 81.69 456 TRP A N 1
ATOM 3693 C CA . TRP A 1 456 ? -11.508 -3.511 -2.043 1.00 81.69 456 TRP A CA 1
ATOM 3694 C C . TRP A 1 456 ? -10.670 -3.257 -0.788 1.00 81.69 456 TRP A C 1
ATOM 3696 O O . TRP A 1 456 ? -10.512 -4.190 -0.007 1.00 81.69 456 TRP A O 1
ATOM 3706 N N . VAL A 1 457 ? -10.279 -2.005 -0.504 1.00 86.38 457 VAL A N 1
ATOM 3707 C CA . VAL A 1 457 ? -9.662 -1.611 0.780 1.00 86.38 457 VAL A CA 1
ATOM 3708 C C . VAL A 1 457 ? -10.578 -1.978 1.946 1.00 86.38 457 VAL A C 1
ATOM 3710 O O . VAL A 1 457 ? -10.128 -2.564 2.922 1.00 86.38 457 VAL A O 1
ATOM 3713 N N . TYR A 1 458 ? -11.883 -1.722 1.823 1.00 92.62 458 TYR A N 1
ATOM 3714 C CA . TYR A 1 458 ? -12.875 -2.104 2.828 1.00 92.62 458 TYR A CA 1
ATOM 3715 C C . TYR A 1 458 ? -12.884 -3.608 3.109 1.00 92.62 458 TYR A C 1
ATOM 3717 O O . TYR A 1 458 ? -12.845 -4.039 4.261 1.00 92.62 458 TYR A O 1
ATOM 3725 N N . LYS A 1 459 ? -12.939 -4.420 2.046 1.00 89.00 459 LYS A N 1
ATOM 3726 C CA . LYS A 1 459 ? -12.961 -5.884 2.154 1.00 89.00 459 LYS A CA 1
ATOM 3727 C C . LYS A 1 459 ? -11.667 -6.411 2.769 1.00 89.00 459 LYS A C 1
ATOM 3729 O O . LYS A 1 459 ? -11.730 -7.251 3.664 1.00 89.00 459 LYS A O 1
ATOM 3734 N N . GLU A 1 460 ? -10.521 -5.914 2.307 1.00 85.69 460 GLU A N 1
ATOM 3735 C CA . GLU A 1 460 ? -9.208 -6.271 2.848 1.00 85.69 460 GLU A CA 1
ATOM 3736 C C . GLU A 1 460 ? -9.094 -5.896 4.321 1.00 85.69 460 GLU A C 1
ATOM 3738 O O . GLU A 1 460 ? -8.692 -6.737 5.119 1.00 85.69 460 GLU A O 1
ATOM 3743 N N . HIS A 1 461 ? -9.533 -4.694 4.699 1.00 91.19 461 HIS A N 1
ATOM 3744 C CA . HIS A 1 461 ? -9.549 -4.242 6.086 1.00 91.19 461 HIS A CA 1
ATOM 3745 C C . HIS A 1 461 ? -10.375 -5.179 6.966 1.00 91.19 461 HIS A C 1
ATOM 3747 O O . HIS A 1 461 ? -9.869 -5.716 7.947 1.00 91.19 461 HIS A O 1
ATOM 3753 N N . CYS A 1 462 ? -11.621 -5.476 6.585 1.00 92.00 462 CYS A N 1
ATOM 3754 C CA . CYS A 1 462 ? -12.455 -6.416 7.334 1.00 92.00 462 CYS A CA 1
ATOM 3755 C C . CYS A 1 462 ? -11.812 -7.809 7.451 1.00 92.00 462 CYS A C 1
ATOM 3757 O O . CYS A 1 462 ? -11.843 -8.412 8.522 1.00 92.00 462 CYS A O 1
ATOM 3759 N N . ASN A 1 463 ? -11.220 -8.326 6.371 1.00 88.38 463 ASN A N 1
ATOM 3760 C CA . ASN A 1 463 ? -10.566 -9.637 6.376 1.00 88.38 463 ASN A CA 1
ATOM 3761 C C . ASN A 1 463 ? -9.303 -9.655 7.243 1.00 88.38 463 ASN A C 1
ATOM 3763 O O . ASN A 1 463 ? -9.090 -10.620 7.976 1.00 88.38 463 ASN A O 1
ATOM 3767 N N . MET A 1 464 ? -8.509 -8.584 7.211 1.00 93.56 464 MET A N 1
ATOM 3768 C CA . MET A 1 464 ? -7.347 -8.400 8.074 1.00 93.56 464 MET A CA 1
ATOM 3769 C C . MET A 1 464 ? -7.762 -8.460 9.547 1.00 93.56 464 MET A C 1
ATOM 3771 O O . MET A 1 464 ? -7.204 -9.252 10.300 1.00 93.56 464 MET A O 1
ATOM 3775 N N . ILE A 1 465 ? -8.793 -7.711 9.954 1.00 92.88 465 ILE A N 1
ATOM 3776 C CA . ILE A 1 465 ? -9.275 -7.727 11.346 1.00 92.88 465 ILE A CA 1
ATOM 3777 C C . ILE A 1 465 ? -9.769 -9.118 11.760 1.00 92.88 465 ILE A C 1
ATOM 3779 O O . ILE A 1 465 ? -9.413 -9.594 12.838 1.00 92.88 465 ILE A O 1
ATOM 3783 N N . ARG A 1 466 ? -10.525 -9.809 10.897 1.00 91.25 466 ARG A N 1
ATOM 37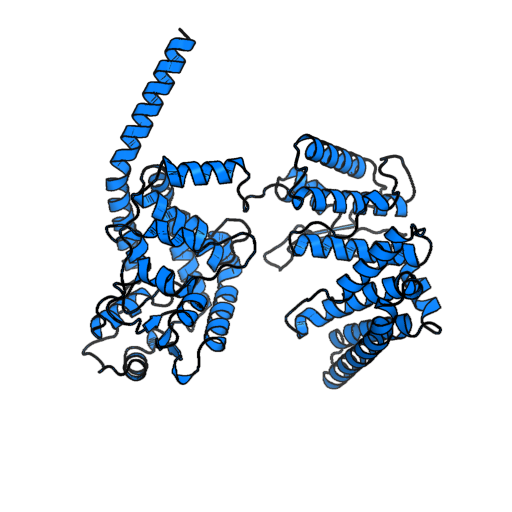84 C CA . ARG A 1 466 ? -10.967 -11.193 11.155 1.00 91.25 466 ARG A CA 1
ATOM 3785 C C . ARG A 1 466 ? -9.802 -12.173 11.318 1.00 91.25 466 ARG A C 1
ATOM 3787 O O . ARG A 1 466 ? -9.948 -13.159 12.033 1.00 91.25 466 ARG A O 1
ATOM 3794 N N . GLY A 1 467 ? -8.681 -11.931 10.638 1.00 88.69 467 GLY A N 1
ATOM 3795 C CA . GLY A 1 467 ? -7.469 -12.742 10.752 1.00 88.69 467 GLY A CA 1
ATOM 3796 C C . GLY A 1 467 ? -6.627 -12.423 11.990 1.00 88.69 467 GLY A C 1
ATOM 3797 O O . GLY A 1 467 ? -6.006 -13.325 12.545 1.00 88.69 467 GLY A O 1
ATOM 3798 N N . LEU A 1 468 ? -6.613 -11.162 12.431 1.00 87.00 468 LEU A N 1
ATOM 3799 C CA . LEU A 1 468 ? -5.797 -10.699 13.559 1.00 87.00 468 LEU A CA 1
ATOM 3800 C C . LEU A 1 468 ? -6.433 -10.969 14.928 1.00 87.00 468 LEU A C 1
ATOM 3802 O O . LEU A 1 468 ? -5.711 -11.170 15.904 1.00 87.00 468 LEU A O 1
ATOM 3806 N N . VAL A 1 469 ? -7.766 -10.951 15.026 1.00 94.75 469 VAL A N 1
ATOM 3807 C CA . VAL A 1 469 ? -8.467 -10.989 16.317 1.00 94.75 469 VAL A CA 1
ATOM 3808 C C . VAL A 1 469 ? -9.126 -12.353 16.557 1.00 94.75 469 VAL A C 1
ATOM 3810 O O . VAL A 1 469 ? -9.916 -12.806 15.727 1.00 94.75 469 VAL A O 1
ATOM 3813 N N . PRO A 1 470 ? -8.883 -13.002 17.712 1.00 93.94 470 PRO A N 1
ATOM 3814 C CA . PRO A 1 470 ? -9.623 -14.194 18.119 1.00 93.94 470 PRO A CA 1
ATOM 3815 C C . PRO A 1 470 ? -11.141 -13.960 18.150 1.00 93.94 470 PRO A C 1
ATOM 3817 O O . PRO A 1 470 ? -11.609 -12.910 18.590 1.00 93.94 470 PRO A O 1
ATOM 3820 N N . LYS A 1 471 ? -11.930 -14.956 17.724 1.00 94.06 471 LYS A N 1
ATOM 3821 C CA . LYS A 1 471 ? -13.397 -14.832 17.590 1.00 94.06 471 LYS A CA 1
ATOM 3822 C C . LYS A 1 471 ? -14.114 -14.448 18.888 1.00 94.06 471 LYS A C 1
ATOM 3824 O O . LYS A 1 471 ? -15.155 -13.812 18.835 1.00 94.06 471 LYS A O 1
ATOM 3829 N N . ASP A 1 472 ? -13.584 -14.838 20.041 1.00 94.31 472 ASP A N 1
ATOM 3830 C CA . ASP A 1 472 ? -14.123 -14.503 21.363 1.00 94.31 472 ASP A CA 1
ATOM 3831 C C . ASP A 1 472 ? -13.882 -13.037 21.764 1.00 94.31 472 ASP A C 1
ATOM 3833 O O . ASP A 1 472 ? -14.618 -12.497 22.588 1.00 94.31 472 ASP A O 1
ATOM 3837 N N . LYS A 1 473 ? -12.898 -12.376 21.142 1.00 96.94 473 LYS A N 1
ATOM 3838 C CA . LYS A 1 473 ? -12.561 -10.958 21.338 1.00 96.94 473 LYS A CA 1
ATOM 3839 C C . LYS A 1 473 ? -13.011 -10.057 20.188 1.00 96.94 473 LYS A C 1
ATOM 3841 O O . LYS A 1 473 ? -12.723 -8.862 20.229 1.00 96.94 473 LYS A O 1
ATOM 3846 N N . LEU A 1 474 ? -13.707 -10.599 19.188 1.00 98.44 474 LEU A N 1
ATOM 3847 C CA . LEU A 1 474 ? -14.177 -9.862 18.019 1.00 98.44 474 LEU A CA 1
ATOM 3848 C C . LEU A 1 474 ? -15.705 -9.838 17.956 1.00 98.44 474 LEU A C 1
ATOM 3850 O O . LEU A 1 474 ? -16.352 -10.879 17.858 1.00 98.44 474 LEU A O 1
ATOM 3854 N N . LEU A 1 475 ? -16.271 -8.636 17.908 1.00 98.69 475 LEU A N 1
ATOM 3855 C CA . LEU A 1 475 ? -17.653 -8.411 17.509 1.00 98.69 475 LEU A CA 1
ATOM 3856 C C . LEU A 1 475 ? -17.689 -7.767 16.124 1.00 98.69 475 LEU A C 1
ATOM 3858 O O . LEU A 1 475 ? -17.267 -6.625 15.957 1.00 98.69 475 LEU A O 1
ATOM 3862 N N . GLU A 1 476 ? -18.258 -8.467 15.148 1.00 98.19 476 GLU A N 1
ATOM 3863 C CA . GLU A 1 476 ? -18.703 -7.845 13.900 1.00 98.19 476 GLU A CA 1
ATOM 3864 C C . GLU A 1 476 ? -20.087 -7.235 14.127 1.00 98.19 476 GLU A C 1
ATOM 3866 O O . GLU A 1 476 ? -21.019 -7.939 14.518 1.00 98.19 476 GLU A O 1
ATOM 3871 N N . TRP A 1 477 ? -20.216 -5.928 13.914 1.00 98.06 477 TRP A N 1
ATOM 3872 C CA . TRP A 1 477 ? -21.422 -5.178 14.267 1.00 98.06 477 TRP A CA 1
ATOM 3873 C C . TRP A 1 477 ? -21.778 -4.161 13.188 1.00 98.06 477 TRP A C 1
ATOM 3875 O O . TRP A 1 477 ? -20.907 -3.520 12.604 1.00 98.06 477 TRP A O 1
ATOM 3885 N N . THR A 1 478 ? -23.063 -3.969 12.929 1.00 95.62 478 THR A N 1
ATOM 3886 C CA . THR A 1 478 ? -23.561 -2.870 12.102 1.00 95.62 478 THR A CA 1
ATOM 3887 C C . THR A 1 478 ? -24.586 -2.042 12.869 1.00 95.62 478 THR A C 1
ATOM 3889 O O . THR A 1 478 ? -25.161 -2.504 13.850 1.00 95.62 478 THR A O 1
ATOM 3892 N N . VAL A 1 479 ? -24.831 -0.800 12.449 1.00 92.44 479 VAL A N 1
ATOM 3893 C CA . VAL A 1 479 ? -25.689 0.124 13.214 1.00 92.44 479 VAL A CA 1
ATOM 3894 C C . VAL A 1 479 ? -27.128 -0.376 13.343 1.00 92.44 479 VAL A C 1
ATOM 3896 O O . VAL A 1 479 ? -27.795 -0.092 14.336 1.00 92.44 479 VAL A O 1
ATOM 3899 N N . GLU A 1 480 ? -27.591 -1.166 12.374 1.00 93.31 480 GLU A N 1
ATOM 3900 C CA . GLU A 1 480 ? -28.898 -1.820 12.386 1.00 93.31 480 GLU A CA 1
ATOM 3901 C C . GLU A 1 480 ? -29.013 -2.913 13.460 1.00 93.31 480 GLU A C 1
ATOM 3903 O O . GLU A 1 480 ? -30.128 -3.264 13.841 1.00 93.31 480 GLU A O 1
ATOM 3908 N N . ASP A 1 481 ? -27.891 -3.432 13.968 1.00 95.31 481 ASP A N 1
ATOM 3909 C CA . ASP A 1 481 ? -27.880 -4.432 15.039 1.00 95.31 481 ASP A CA 1
ATOM 3910 C C . ASP A 1 481 ? -28.194 -3.806 16.414 1.00 95.31 481 ASP A C 1
ATOM 3912 O O . ASP A 1 481 ? -28.638 -4.496 17.333 1.00 95.31 481 ASP A O 1
ATOM 3916 N N . GLY A 1 482 ? -27.993 -2.492 16.568 1.00 95.50 482 GLY A N 1
ATOM 3917 C CA . GLY A 1 482 ? -28.375 -1.736 17.760 1.00 95.50 482 GLY A CA 1
ATOM 3918 C C . GLY A 1 482 ? -27.649 -2.156 19.046 1.00 95.50 482 GLY A C 1
ATOM 3919 O O . GLY A 1 482 ? -26.480 -2.548 19.033 1.00 95.50 482 GLY A O 1
ATOM 3920 N N . TRP A 1 483 ? -28.340 -2.016 20.184 1.00 97.88 483 TRP A N 1
ATOM 3921 C CA . TRP A 1 483 ? -27.754 -2.187 21.518 1.00 97.88 483 TRP A CA 1
ATOM 3922 C C . TRP A 1 483 ? -27.439 -3.632 21.888 1.00 97.88 483 TRP A C 1
ATOM 3924 O O . TRP A 1 483 ? -26.383 -3.887 22.455 1.00 97.88 483 TRP A O 1
ATOM 3934 N N . GLU A 1 484 ? -28.354 -4.564 21.629 1.00 97.12 484 GLU A N 1
ATOM 3935 C CA . GLU A 1 484 ? -28.312 -5.908 22.218 1.00 97.12 484 GLU A CA 1
ATOM 3936 C C . GLU A 1 484 ? -26.986 -6.657 21.983 1.00 97.12 484 GLU A C 1
ATOM 3938 O O . GLU A 1 484 ? -26.363 -7.062 22.972 1.00 97.12 484 GLU A O 1
ATOM 3943 N N . PRO A 1 485 ? -26.493 -6.825 20.738 1.00 97.94 485 PRO A N 1
ATOM 3944 C CA . PRO A 1 485 ? -25.238 -7.535 20.507 1.00 97.94 485 PRO A CA 1
ATOM 3945 C C . PRO A 1 485 ? -24.026 -6.773 21.049 1.00 97.94 485 PRO A C 1
ATOM 3947 O O . PRO A 1 485 ? -23.116 -7.401 21.592 1.00 97.94 485 PRO A O 1
ATOM 3950 N N . LEU A 1 486 ? -24.037 -5.437 20.975 1.00 98.19 486 LEU A N 1
ATOM 3951 C CA . LEU A 1 486 ? -22.962 -4.594 21.497 1.00 98.19 486 LEU A CA 1
ATOM 3952 C C . LEU A 1 486 ? -22.859 -4.706 23.025 1.00 98.19 486 LEU A C 1
ATOM 3954 O O . LEU A 1 486 ? -21.801 -5.029 23.555 1.00 98.19 486 LEU A O 1
ATOM 3958 N N . CYS A 1 487 ? -23.964 -4.499 23.740 1.00 98.25 487 CYS A N 1
ATOM 3959 C CA . CYS A 1 487 ? -24.037 -4.585 25.198 1.00 98.25 487 CYS A CA 1
ATOM 3960 C C . CYS A 1 487 ? -23.693 -5.988 25.705 1.00 98.25 487 CYS A C 1
ATOM 3962 O O . CYS A 1 487 ? -22.940 -6.119 26.669 1.00 98.25 487 CYS A O 1
ATOM 3964 N N . LYS A 1 488 ? -24.181 -7.039 25.029 1.00 98.12 488 LYS A N 1
ATOM 3965 C CA . LYS A 1 488 ? -23.844 -8.429 25.358 1.00 98.12 488 LYS A CA 1
ATOM 3966 C C . LYS A 1 488 ? -22.343 -8.682 25.241 1.00 98.12 488 LYS A C 1
ATOM 3968 O O . LYS A 1 488 ? -21.755 -9.253 26.152 1.00 98.12 488 LYS A O 1
ATOM 3973 N N . PHE A 1 489 ? -21.731 -8.258 24.139 1.00 98.38 489 PHE A N 1
ATOM 3974 C CA . PHE A 1 489 ? -20.300 -8.433 23.910 1.00 98.38 489 PHE A CA 1
ATOM 3975 C C . PHE A 1 489 ? -19.449 -7.623 24.892 1.00 98.38 489 PHE A C 1
ATOM 3977 O O . PHE A 1 489 ? -18.450 -8.124 25.401 1.00 98.38 489 PHE A O 1
ATOM 3984 N N . LEU A 1 490 ? -19.856 -6.392 25.205 1.00 97.69 490 LEU A N 1
ATOM 3985 C CA . LEU A 1 490 ? -19.155 -5.513 26.143 1.00 97.69 490 LEU A CA 1
ATOM 3986 C C . LEU A 1 490 ? -19.464 -5.809 27.618 1.00 97.69 490 LEU A C 1
ATOM 3988 O O . LEU A 1 490 ? -18.848 -5.200 28.487 1.00 97.69 490 LEU A O 1
ATOM 3992 N N . GLU A 1 491 ? -20.367 -6.751 27.904 1.00 97.31 491 GLU A N 1
ATOM 3993 C CA . GLU A 1 491 ? -20.824 -7.105 29.257 1.00 97.31 491 GLU A CA 1
ATOM 3994 C C . GLU A 1 491 ? -21.399 -5.899 30.022 1.00 97.31 491 GLU A C 1
ATOM 3996 O O . GLU A 1 491 ? -21.137 -5.679 31.206 1.00 97.31 491 GLU A O 1
ATOM 4001 N N . LYS A 1 492 ? -22.205 -5.091 29.327 1.00 97.12 492 LYS A N 1
ATOM 4002 C CA . LYS A 1 492 ? -22.894 -3.919 29.880 1.00 97.12 492 LYS A CA 1
ATOM 4003 C C . LYS A 1 492 ? -24.412 -4.116 29.823 1.00 97.12 492 LYS A C 1
ATOM 4005 O O . LYS A 1 492 ? -24.903 -4.782 28.910 1.00 97.12 492 LYS A O 1
ATOM 4010 N N . PRO A 1 493 ? -25.183 -3.537 30.760 1.00 97.12 493 PRO A N 1
ATOM 4011 C CA . PRO A 1 493 ? -26.637 -3.518 30.640 1.00 97.12 493 PRO A CA 1
ATOM 4012 C C . PRO A 1 493 ? -27.062 -2.720 29.400 1.00 97.12 493 PRO A C 1
ATOM 4014 O O . PRO A 1 493 ? -26.423 -1.729 29.041 1.00 97.12 493 PRO A O 1
ATOM 4017 N N . VAL A 1 494 ? -28.148 -3.149 28.753 1.00 97.38 494 VAL A N 1
ATOM 4018 C CA . VAL A 1 494 ? -28.773 -2.386 27.664 1.00 97.38 494 VAL A CA 1
ATOM 4019 C C . VAL A 1 494 ? -29.392 -1.115 28.262 1.00 97.38 494 VAL A C 1
ATOM 4021 O O . VAL A 1 494 ? -30.198 -1.234 29.186 1.00 97.38 494 VAL A O 1
ATOM 4024 N N . PRO A 1 495 ? -29.011 0.087 27.798 1.00 95.19 495 PRO A N 1
ATOM 4025 C CA . PRO A 1 495 ? -29.555 1.336 28.317 1.00 95.19 495 PRO A CA 1
ATOM 4026 C C . PRO A 1 495 ? -30.967 1.599 27.782 1.00 95.19 495 PRO A C 1
ATOM 4028 O O . PRO A 1 495 ? -31.360 1.088 26.733 1.00 95.19 495 PRO A O 1
ATOM 4031 N N . ASP A 1 496 ? -31.708 2.464 28.473 1.00 91.62 496 ASP A N 1
ATOM 4032 C CA . ASP A 1 496 ? -33.032 2.890 28.025 1.00 91.62 496 ASP A CA 1
ATOM 4033 C C . ASP A 1 496 ? -32.954 3.794 26.779 1.00 91.62 496 ASP A C 1
ATOM 4035 O O . ASP A 1 496 ? -32.156 4.735 26.699 1.00 91.62 496 ASP A O 1
ATOM 4039 N N . GLY A 1 497 ? -33.849 3.547 25.819 1.00 89.62 497 GLY A N 1
ATOM 4040 C CA . GLY A 1 497 ? -34.024 4.360 24.613 1.00 89.62 497 GLY A CA 1
ATOM 4041 C C . GLY A 1 497 ? -33.332 3.816 23.352 1.00 89.62 497 GLY A C 1
ATOM 4042 O O . GLY A 1 497 ? -32.602 2.824 23.390 1.00 89.62 497 GLY A O 1
ATOM 4043 N N . PRO A 1 498 ? -33.576 4.448 22.190 1.00 92.56 498 PRO A N 1
ATOM 4044 C CA . PRO A 1 498 ? -33.058 3.967 20.913 1.00 92.56 498 PRO A CA 1
ATOM 4045 C C . PRO A 1 498 ? -31.533 4.105 20.821 1.00 92.56 498 PRO A C 1
ATOM 4047 O O . PRO A 1 498 ? -30.923 4.970 21.464 1.00 92.56 498 PRO A O 1
ATOM 4050 N N . PHE A 1 499 ? -30.923 3.269 19.977 1.00 93.94 499 PHE A N 1
ATOM 4051 C CA . PHE A 1 499 ? -29.500 3.375 19.664 1.00 93.94 499 PHE A CA 1
ATOM 4052 C C . PHE A 1 499 ? -29.191 4.762 19.060 1.00 93.94 499 PHE A C 1
ATOM 4054 O O . PHE A 1 499 ? -30.004 5.284 18.287 1.00 93.94 499 PHE A O 1
ATOM 4061 N N . PRO A 1 500 ? -28.064 5.411 19.416 1.00 90.38 500 PRO A N 1
ATOM 4062 C CA . PRO A 1 500 ? -27.712 6.711 18.862 1.00 90.38 500 PRO A CA 1
ATOM 4063 C C . PRO A 1 500 ? -27.578 6.649 17.339 1.00 90.38 500 PRO A C 1
ATOM 4065 O O . PRO A 1 500 ? -26.865 5.810 16.806 1.00 90.38 500 PRO A O 1
ATOM 4068 N N . HIS A 1 501 ? -28.225 7.578 16.640 1.00 83.38 501 HIS A N 1
ATOM 4069 C CA . HIS A 1 501 ? -28.078 7.751 15.195 1.00 83.38 501 HIS A CA 1
ATOM 4070 C C . HIS A 1 501 ? -27.599 9.172 14.899 1.00 83.38 501 HIS A C 1
ATOM 4072 O O . HIS A 1 501 ? -28.379 10.037 14.493 1.00 83.38 501 HIS A O 1
ATOM 4078 N N . VAL A 1 502 ? -26.311 9.407 15.142 1.00 77.31 502 VAL A N 1
ATOM 4079 C CA . VAL A 1 502 ? -25.619 10.684 14.900 1.00 77.31 502 VAL A CA 1
ATOM 4080 C C . VAL A 1 502 ? -24.801 10.622 13.603 1.00 77.31 502 VAL A C 1
ATOM 4082 O O . VAL A 1 502 ? -24.519 9.537 13.094 1.00 77.31 502 VAL A O 1
ATOM 4085 N N . ASN A 1 503 ? -24.462 11.786 13.039 1.00 66.19 503 ASN A N 1
ATOM 4086 C CA . ASN A 1 503 ? -23.741 11.928 11.763 1.00 66.19 503 ASN A CA 1
ATOM 4087 C C . ASN A 1 503 ? -24.474 11.388 10.513 1.00 66.19 503 ASN A C 1
ATOM 4089 O O . ASN A 1 503 ? -23.878 10.807 9.602 1.00 66.19 503 ASN A O 1
ATOM 4093 N N . LYS A 1 504 ? -25.794 11.616 10.428 1.00 62.03 504 LYS A N 1
ATOM 4094 C CA . LYS A 1 504 ? -26.486 11.606 9.123 1.00 62.03 504 LYS A CA 1
ATOM 4095 C C . LYS A 1 504 ? -25.896 12.706 8.233 1.00 62.03 504 LYS A C 1
ATOM 4097 O O . LYS A 1 504 ? -25.348 13.669 8.758 1.00 62.03 504 LYS A O 1
ATOM 4102 N N . ALA A 1 505 ? -26.062 12.613 6.911 1.00 54.44 505 ALA A N 1
ATOM 4103 C CA . ALA A 1 505 ? -25.530 13.604 5.963 1.00 54.44 505 ALA A CA 1
ATOM 4104 C C . ALA A 1 505 ? -25.825 15.071 6.360 1.00 54.44 505 ALA A C 1
ATOM 4106 O O . ALA A 1 505 ? -24.970 15.925 6.190 1.00 54.44 505 ALA A O 1
ATOM 4107 N N . SER A 1 506 ? -26.976 15.348 6.985 1.00 46.72 506 SER A N 1
ATOM 4108 C CA . SER A 1 506 ? -27.341 16.678 7.500 1.00 46.72 506 SER A CA 1
ATOM 4109 C C . SER A 1 506 ? -26.589 17.124 8.768 1.00 46.72 506 SER A C 1
ATOM 4111 O O . SER A 1 506 ? -26.483 18.312 9.035 1.00 46.72 506 SER A O 1
ATOM 4113 N N . GLY A 1 507 ? -26.103 16.196 9.598 1.00 53.62 507 GLY A N 1
ATOM 4114 C CA . GLY A 1 507 ? -25.302 16.502 10.793 1.00 53.62 507 GLY A CA 1
ATOM 4115 C C . GLY A 1 507 ? -23.824 16.758 10.483 1.00 53.62 507 GLY A C 1
ATOM 4116 O O . GLY A 1 507 ? -23.132 17.387 11.283 1.00 53.62 507 GLY A O 1
ATOM 4117 N N . TRP A 1 508 ? -23.363 16.298 9.317 1.00 55.81 508 TRP A N 1
ATOM 4118 C CA . TRP A 1 508 ? -22.015 16.538 8.807 1.00 55.81 508 TRP A CA 1
ATOM 4119 C C . TRP A 1 508 ? -21.777 18.017 8.475 1.00 55.81 508 TRP A C 1
ATOM 4121 O O . TRP A 1 508 ? -20.795 18.595 8.933 1.00 55.81 508 TRP A O 1
ATOM 4131 N N . GLU A 1 509 ? -22.725 18.651 7.777 1.00 59.22 509 GLU A N 1
ATOM 4132 C CA . GLU A 1 509 ? -22.655 20.071 7.389 1.00 59.22 509 GLU A CA 1
ATOM 4133 C C . GLU A 1 509 ? -22.453 21.000 8.605 1.00 59.22 509 GLU A C 1
ATOM 4135 O O . GLU A 1 509 ? -21.723 21.990 8.532 1.00 59.22 509 GLU A O 1
ATOM 4140 N N . ASN A 1 510 ? -23.030 20.646 9.760 1.00 68.75 510 ASN A N 1
ATOM 4141 C CA . ASN A 1 510 ? -22.868 21.404 11.003 1.00 68.75 510 ASN A CA 1
ATOM 4142 C C . ASN A 1 510 ? -21.448 21.307 11.585 1.00 68.75 510 ASN A C 1
ATOM 4144 O O . ASN A 1 510 ? -20.910 22.317 12.041 1.00 68.75 510 ASN A O 1
ATOM 4148 N N . HIS A 1 511 ? -20.831 20.121 11.554 1.00 70.56 511 HIS A N 1
ATOM 4149 C CA . HIS A 1 511 ? -19.459 19.938 12.037 1.00 70.56 511 HIS A CA 1
ATOM 4150 C C . HIS A 1 511 ? -18.458 20.649 11.125 1.00 70.56 511 HIS A C 1
ATOM 4152 O O . HIS A 1 511 ? -17.569 21.347 11.609 1.00 70.56 511 HIS A O 1
ATOM 4158 N N . GLU A 1 512 ? -18.630 20.543 9.806 1.00 67.56 512 GLU A N 1
ATOM 4159 C CA . GLU A 1 512 ? -17.766 21.209 8.827 1.00 67.56 512 GLU A CA 1
ATOM 4160 C C . GLU A 1 512 ? -17.789 22.740 8.987 1.00 67.56 512 GLU A C 1
ATOM 4162 O O . GLU A 1 512 ? -16.737 23.393 8.999 1.00 67.56 512 GLU A O 1
ATOM 4167 N N . ALA A 1 513 ? -18.972 23.323 9.205 1.00 74.38 513 ALA A N 1
ATOM 4168 C CA . ALA A 1 513 ? -19.117 24.747 9.495 1.00 74.38 513 ALA A CA 1
ATOM 4169 C C . ALA A 1 513 ? -18.418 25.153 10.808 1.00 74.38 513 ALA A C 1
ATOM 4171 O O . ALA A 1 513 ? -17.782 26.210 10.879 1.00 74.38 513 ALA A O 1
ATOM 4172 N N . GLU A 1 514 ? -18.493 24.315 11.845 1.00 79.50 514 GLU A N 1
ATOM 4173 C CA . GLU A 1 514 ? -17.825 24.559 13.124 1.00 79.50 514 GLU A CA 1
ATOM 4174 C C . GLU A 1 514 ? -16.296 24.465 13.014 1.00 79.50 514 GLU A C 1
ATOM 4176 O O . GLU A 1 514 ? -15.594 25.356 13.510 1.00 79.50 514 GLU A O 1
ATOM 4181 N N . VAL A 1 515 ? -15.771 23.449 12.314 1.00 79.31 515 VAL A N 1
ATOM 4182 C CA . VAL A 1 515 ? -14.335 23.331 12.001 1.00 79.31 515 VAL A CA 1
ATOM 4183 C C . VAL A 1 515 ? -13.866 24.569 11.243 1.00 79.31 515 VAL A C 1
ATOM 4185 O O . VAL A 1 515 ? -12.906 25.214 11.664 1.00 79.31 515 VAL A O 1
ATOM 4188 N N . THR A 1 516 ? -14.581 24.961 10.185 1.00 77.88 516 THR A N 1
ATOM 4189 C CA . THR A 1 516 ? -14.246 26.138 9.369 1.00 77.88 516 THR A CA 1
ATOM 4190 C C . THR A 1 516 ? -14.205 27.410 10.216 1.00 77.88 516 THR A C 1
ATOM 4192 O O . THR A 1 516 ? -13.239 28.172 10.152 1.00 77.88 516 THR A O 1
ATOM 4195 N N . LYS A 1 517 ? -15.208 27.629 11.079 1.00 81.25 517 LYS A N 1
ATOM 4196 C CA . LYS A 1 517 ? -15.258 28.785 11.989 1.00 81.25 517 LYS A CA 1
ATOM 4197 C C . LYS A 1 517 ? -14.084 28.793 12.970 1.00 81.25 517 LYS A C 1
ATOM 4199 O O . LYS A 1 517 ? -13.472 29.839 13.194 1.00 81.25 517 LYS A O 1
ATOM 4204 N N . ARG A 1 518 ? -13.754 27.642 13.559 1.00 79.88 518 ARG A N 1
ATOM 4205 C CA . ARG A 1 518 ? -12.619 27.501 14.483 1.00 79.88 518 ARG A CA 1
ATOM 4206 C C . ARG A 1 518 ? -11.289 27.760 13.777 1.00 79.88 518 ARG A C 1
ATOM 4208 O O . ARG A 1 518 ? -10.447 28.492 14.299 1.00 79.88 518 ARG A O 1
ATOM 4215 N N . TYR A 1 519 ? -11.115 27.202 12.584 1.00 83.12 519 TYR A N 1
ATOM 4216 C CA . TYR A 1 519 ? -9.926 27.391 11.761 1.00 83.12 519 TYR A CA 1
ATOM 4217 C C . TYR A 1 519 ? -9.755 28.845 11.335 1.00 83.12 519 TYR A C 1
ATOM 4219 O O . TYR A 1 519 ? -8.660 29.383 11.507 1.00 83.12 519 TYR A O 1
ATOM 4227 N N . LEU A 1 520 ? -10.834 29.516 10.925 1.00 81.00 520 LEU A N 1
ATOM 4228 C CA . LEU A 1 520 ? -10.836 30.947 10.625 1.00 81.00 520 LEU A CA 1
ATOM 4229 C C . LEU A 1 520 ? -10.346 31.780 11.817 1.00 81.00 520 LEU A C 1
ATOM 4231 O O . LEU A 1 520 ? -9.442 32.596 11.654 1.00 81.00 520 LEU A O 1
ATOM 4235 N N . MET A 1 521 ? -10.874 31.538 13.025 1.00 77.75 521 MET A N 1
ATOM 4236 C CA . MET A 1 521 ? -10.427 32.247 14.234 1.00 77.75 521 MET A CA 1
ATOM 4237 C C . MET A 1 521 ? -8.934 32.025 14.523 1.00 77.75 521 MET A C 1
ATOM 4239 O O . MET A 1 521 ? -8.246 32.954 14.940 1.00 77.75 521 MET A O 1
ATOM 4243 N N . SER A 1 522 ? -8.411 30.821 14.270 1.00 74.62 522 SER A N 1
ATOM 4244 C CA . SER A 1 522 ? -6.988 30.513 14.478 1.00 74.62 522 SER A CA 1
ATOM 4245 C C . SER A 1 522 ? -6.057 31.101 13.401 1.00 74.62 522 SER A C 1
ATOM 4247 O O . SER A 1 522 ? -4.912 31.456 13.698 1.00 74.62 522 SER A O 1
ATOM 4249 N N . ALA A 1 523 ? -6.548 31.249 12.165 1.00 72.62 523 ALA A N 1
ATOM 4250 C CA . ALA A 1 523 ? -5.792 31.717 11.002 1.00 72.62 523 ALA A CA 1
ATOM 4251 C C . ALA A 1 523 ? -5.599 33.245 10.957 1.00 72.62 523 ALA A C 1
ATOM 4253 O O . ALA A 1 523 ? -4.724 33.735 10.242 1.00 72.62 523 ALA A O 1
ATOM 4254 N N . LEU A 1 524 ? -6.347 34.011 11.766 1.00 69.56 524 LEU A N 1
ATOM 4255 C CA . LEU A 1 524 ? -6.191 35.472 11.885 1.00 69.56 524 LEU A CA 1
ATOM 4256 C C . LEU A 1 524 ? -4.747 35.887 12.223 1.00 69.56 524 LEU A C 1
ATOM 4258 O O . LEU A 1 524 ? -4.272 36.927 11.770 1.00 69.56 524 LEU A O 1
ATOM 4262 N N . SER A 1 525 ? -4.028 35.049 12.975 1.00 62.94 525 SER A N 1
ATOM 4263 C CA . SER A 1 525 ? -2.620 35.271 13.318 1.00 62.94 525 SER A CA 1
ATOM 4264 C C . SER A 1 525 ? -1.660 35.129 12.122 1.00 62.94 525 SER A C 1
ATOM 4266 O O . SER A 1 525 ? -0.689 35.879 12.037 1.00 62.94 525 SER A O 1
ATOM 4268 N N . GLY A 1 526 ? -1.931 34.233 11.165 1.00 60.81 526 GLY A N 1
ATOM 4269 C CA . GLY A 1 526 ? -1.074 34.022 9.990 1.00 60.81 526 GLY A CA 1
ATOM 4270 C C . GLY A 1 526 ? -1.264 35.064 8.888 1.00 60.81 526 GLY A C 1
ATOM 4271 O O . GLY A 1 526 ? -0.298 35.426 8.217 1.00 60.81 526 GLY A O 1
ATOM 4272 N N . VAL A 1 527 ? -2.466 35.640 8.763 1.00 63.97 527 VAL A N 1
ATOM 4273 C CA . VAL A 1 527 ? -2.729 36.773 7.853 1.00 63.97 527 VAL A CA 1
ATOM 4274 C C . VAL A 1 527 ? -1.861 37.984 8.214 1.00 63.97 527 VAL A C 1
ATOM 4276 O O . VAL A 1 527 ? -1.322 38.646 7.325 1.00 63.97 527 VAL A O 1
ATOM 4279 N N . ALA A 1 528 ? -1.655 38.246 9.509 1.00 61.91 528 ALA A N 1
ATOM 4280 C CA . ALA A 1 528 ? -0.777 39.320 9.974 1.00 61.91 528 ALA A CA 1
ATOM 4281 C C . ALA A 1 528 ? 0.698 39.082 9.590 1.00 61.91 528 ALA A C 1
ATOM 4283 O O . ALA A 1 528 ? 1.386 40.019 9.184 1.00 61.91 528 ALA A O 1
ATOM 4284 N N . ILE A 1 529 ? 1.168 37.831 9.654 1.00 61.94 529 ILE A N 1
ATOM 4285 C CA . ILE A 1 529 ? 2.539 37.447 9.283 1.00 61.94 529 ILE A CA 1
ATOM 4286 C C . ILE A 1 529 ? 2.757 37.589 7.772 1.00 61.94 529 ILE A C 1
ATOM 4288 O O . ILE A 1 529 ? 3.730 38.216 7.359 1.00 61.94 529 ILE A O 1
ATOM 4292 N N . LEU A 1 530 ? 1.844 37.076 6.940 1.00 62.97 530 LEU A N 1
ATOM 4293 C CA . LEU A 1 530 ? 1.947 37.203 5.479 1.00 62.97 530 LEU A CA 1
ATOM 4294 C C . LEU A 1 530 ? 1.877 38.662 5.023 1.00 62.97 530 LEU A C 1
ATOM 4296 O O . LEU A 1 530 ? 2.616 39.063 4.127 1.00 62.97 530 LEU A O 1
ATOM 4300 N N . SER A 1 531 ? 1.048 39.471 5.685 1.00 65.50 531 SER A N 1
ATOM 4301 C CA . SER A 1 531 ? 0.987 40.913 5.437 1.00 65.50 531 SER A CA 1
ATOM 4302 C C . SER A 1 531 ? 2.313 41.594 5.791 1.00 65.50 531 SER A C 1
ATOM 4304 O O . SER A 1 531 ? 2.814 42.397 5.010 1.00 65.50 531 SER A O 1
ATOM 4306 N N . ALA A 1 532 ? 2.932 41.239 6.922 1.00 63.06 532 ALA A N 1
ATOM 4307 C CA . ALA A 1 532 ? 4.230 41.780 7.327 1.00 63.06 532 ALA A CA 1
ATOM 4308 C C . ALA A 1 532 ? 5.370 41.367 6.378 1.00 63.06 532 ALA A C 1
ATOM 4310 O O . ALA A 1 532 ? 6.198 42.205 6.023 1.00 63.06 532 ALA A O 1
ATOM 4311 N N . VAL A 1 533 ? 5.393 40.108 5.922 1.00 68.00 533 VAL A N 1
ATOM 4312 C CA . VAL A 1 533 ? 6.362 39.618 4.924 1.00 68.00 533 VAL A CA 1
ATOM 4313 C C . VAL A 1 533 ? 6.148 40.313 3.581 1.00 68.00 533 VAL A C 1
ATOM 4315 O O . VAL A 1 533 ? 7.109 40.810 3.006 1.00 68.00 533 VAL A O 1
ATOM 4318 N N . GLY A 1 534 ? 4.903 40.436 3.114 1.00 67.38 534 GLY A N 1
ATOM 4319 C CA . GLY A 1 534 ? 4.575 41.151 1.879 1.00 67.38 534 GLY A CA 1
ATOM 4320 C C . GLY A 1 534 ? 4.998 42.622 1.917 1.00 67.38 534 GLY A C 1
ATOM 4321 O O . GLY A 1 534 ? 5.591 43.115 0.959 1.00 67.38 534 GLY A O 1
ATOM 4322 N N . ILE A 1 535 ? 4.780 43.307 3.046 1.00 72.44 535 ILE A N 1
ATOM 4323 C CA . ILE A 1 535 ? 5.246 44.685 3.263 1.00 72.44 535 ILE A CA 1
ATOM 4324 C C . ILE A 1 535 ? 6.779 44.750 3.265 1.00 72.44 535 ILE A C 1
ATOM 4326 O O . ILE A 1 535 ? 7.349 45.630 2.623 1.00 72.44 535 ILE A O 1
ATOM 4330 N N . ALA A 1 536 ? 7.462 43.820 3.939 1.00 65.44 536 ALA A N 1
ATOM 4331 C CA . ALA A 1 536 ? 8.922 43.785 3.995 1.00 65.44 536 ALA A CA 1
ATOM 4332 C C . ALA A 1 536 ? 9.550 43.507 2.619 1.00 65.44 536 ALA A C 1
ATOM 4334 O O . ALA A 1 536 ? 10.466 44.214 2.204 1.00 65.44 536 ALA A O 1
ATOM 4335 N N . THR A 1 537 ? 9.033 42.527 1.877 1.00 68.81 537 THR A N 1
ATOM 4336 C CA . THR A 1 537 ? 9.484 42.212 0.518 1.00 68.81 537 THR A CA 1
ATOM 4337 C C . THR A 1 537 ? 9.173 43.357 -0.442 1.00 68.81 537 THR A C 1
ATOM 4339 O O . THR A 1 537 ? 10.047 43.747 -1.210 1.00 68.81 537 THR A O 1
ATOM 4342 N N . GLY A 1 538 ? 7.984 43.960 -0.354 1.00 66.94 538 GLY A N 1
ATOM 4343 C CA . GLY A 1 538 ? 7.624 45.147 -1.131 1.00 66.94 538 GLY A CA 1
ATOM 4344 C C . GLY A 1 538 ? 8.542 46.338 -0.847 1.00 66.94 538 GLY A C 1
ATOM 4345 O O . GLY A 1 538 ? 8.984 47.004 -1.779 1.00 66.94 538 GLY A O 1
ATOM 4346 N N . ALA A 1 539 ? 8.911 46.565 0.416 1.00 64.50 539 ALA A N 1
ATOM 4347 C CA . ALA A 1 539 ? 9.859 47.607 0.803 1.00 64.50 539 ALA A CA 1
ATOM 4348 C C . ALA A 1 539 ? 11.285 47.331 0.293 1.00 64.50 539 ALA A C 1
ATOM 4350 O O . ALA A 1 539 ? 11.976 48.261 -0.124 1.00 64.50 539 ALA A O 1
ATOM 4351 N N . ILE A 1 540 ? 11.725 46.067 0.293 1.00 70.38 540 ILE A N 1
ATOM 4352 C CA . ILE A 1 540 ? 13.025 45.659 -0.261 1.00 70.38 540 ILE A CA 1
ATOM 4353 C C . ILE A 1 540 ? 13.049 45.865 -1.776 1.00 70.38 540 ILE A C 1
ATOM 4355 O O . ILE A 1 540 ? 13.989 46.477 -2.269 1.00 70.38 540 ILE A O 1
ATOM 4359 N N . VAL A 1 541 ? 12.013 45.411 -2.490 1.00 69.31 541 VAL A N 1
ATOM 4360 C CA . VAL A 1 541 ? 11.879 45.572 -3.947 1.00 69.31 541 VAL A CA 1
ATOM 4361 C C . VAL A 1 541 ? 11.797 47.048 -4.333 1.00 69.31 541 VAL A C 1
ATOM 4363 O O . VAL A 1 541 ? 12.463 47.476 -5.269 1.00 69.31 541 VAL A O 1
ATOM 4366 N N . TYR A 1 542 ? 11.041 47.856 -3.586 1.00 72.94 542 TYR A N 1
ATOM 4367 C CA . TYR A 1 542 ? 10.980 49.299 -3.808 1.00 72.94 542 TYR A CA 1
ATOM 4368 C C . TYR A 1 542 ? 12.364 49.949 -3.671 1.00 72.94 542 TYR A C 1
ATOM 4370 O O . TYR A 1 542 ? 12.751 50.717 -4.539 1.00 72.94 542 TYR A O 1
ATOM 4378 N N . LYS A 1 543 ? 13.131 49.582 -2.636 1.00 67.50 543 LYS A N 1
ATOM 4379 C CA . LYS A 1 543 ? 14.481 50.107 -2.367 1.00 67.50 543 LYS A CA 1
ATOM 4380 C C . LYS A 1 543 ? 15.559 49.607 -3.342 1.00 67.50 543 LYS A C 1
ATOM 4382 O O . LYS A 1 543 ? 16.638 50.186 -3.410 1.00 67.50 543 LYS A O 1
ATOM 4387 N N . THR A 1 544 ? 15.338 48.488 -4.028 1.00 63.53 544 THR A N 1
ATOM 4388 C CA . THR A 1 544 ? 16.258 47.999 -5.068 1.00 63.53 544 THR A CA 1
ATOM 4389 C C . THR A 1 544 ? 15.902 48.506 -6.461 1.00 63.53 544 THR A C 1
ATOM 4391 O O . THR A 1 544 ? 16.772 48.511 -7.328 1.00 63.53 544 THR A O 1
ATOM 4394 N N . MET A 1 545 ? 14.655 48.928 -6.688 1.00 55.72 545 MET A N 1
ATOM 4395 C CA . MET A 1 545 ? 14.192 49.462 -7.973 1.00 55.72 545 MET A CA 1
ATOM 4396 C C . MET A 1 545 ? 14.221 50.996 -8.059 1.00 55.72 545 MET A C 1
ATOM 4398 O O . MET A 1 545 ? 14.226 51.523 -9.171 1.00 55.72 545 MET A O 1
ATOM 4402 N N . TRP A 1 546 ? 14.252 51.693 -6.921 1.00 54.81 546 TRP A N 1
ATOM 4403 C CA . TRP A 1 546 ? 14.310 53.152 -6.780 1.00 54.81 546 TRP A CA 1
ATOM 4404 C C . TRP A 1 546 ? 15.314 53.529 -5.693 1.00 54.81 546 TRP A C 1
ATOM 4406 O O . TRP A 1 546 ? 15.912 54.622 -5.816 1.00 54.81 546 TRP A O 1
#

Sequence (546 aa):
MDPDFTNEALRRAPRCPLLLYSLLAVSSSHKSWFLDDPDIAQDYARYGEEYHEKCISLLLPMLNDSESITDGAFLACSTILRWYEELSAPIHGRDDARHLLGGYASVAESFRQDLPWEGFRQAALWIHLRQDIFNAVINQRVPRTNVNRLGIDRSSSPTDETTWAKRVLCLEAEVVEYCFSHEGSSIQRYTSLEVRLEDWDRQKPQTFTPVFYQERDPSQGVSFPIVSVLLDSCDKNTTFPEITVWSRLFKSGSACQRDDVPGPFAIWWWHFLENYVYAVPEPPPRKRTKPMEVLCVGLPRSATESLQTALLKLGYDHTYHGWDIVYETPNYSSKWRRWFGSLDGNTTITKEEFDEVLGHSVAVTDAAGSVFAAELIAAYPDAKVVLNYRRDLDAWHESVVKTLVSVHENWALYVLSCLGKAPFWGWHVYERFMWPGLFRALDGNIETGIARNGKWVYKEHCNMIRGLVPKDKLLEWTVEDGWEPLCKFLEKPVPDGPFPHVNKASGWENHEAEVTKRYLMSALSGVAILSAVGIATGAIVYKTMW

Radius of gyration: 29.17 Å; chains: 1; bounding box: 68×87×73 Å

Foldseek 3Di:
DFPLQVVVLVVCLVVDLLSVLLVLLLVLLVVLVVDPDVVSSVVSPVSNVVSLVVNCVVLVVLLVPLVSLLDLSQLSSLLSVLSSLVSCCVVVVDRPSPSLVSNLSNLVSCVVVVHALDGSSVVSVVSSLVVQLVVCVVVLAQRSRDLVSNPQDQDLDDDDQVSLVSNQSSLSNLVSCLRRPPPDVDPVSVVVSLVSLVSSVVRPDPQQPFPDWAQQDVVVVRNAIFTAGHDPSHPDDDGPSDNVRVNVCVVVVNVVPPPPDQDPVGVVVVCCCDCPVLDDPADFFAAAPDAQAEQEAAEPPLCQVLVQVVVVVLPFPHEAELVLCQDPVVHNLSLLVPQVDDPVPPGAQALSSVCRPCRRGNHYTYLCRHQCVLNCCVRRVNYFYEHRHDPDLVVSLVVCLVQVVVCVPPVLLVVLLVQFNSSVSSCCSDLQPRQCNLLVVVVSHSNCSSNSRVSVSNVVSVVVCVVRHDPLRYDYDGVVVWQPSVCVSSVTDRDPDGRDDADDVVNSVVVVVVSSVVSVVRRVVRVVVVVVVVVVVVVVVVVVVD

InterPro domains:
  IPR027417 P-loop containing nucleoside triphosphate hydrolase [G3DSA:3.40.50.300] (286-532)
  IPR027417 P-loop containing nucleoside triphosphate hydrolase [SSF52540] (284-510)
  IPR040632 Sulfotransferase, S. mansonii-type [PF17784] (293-506)

pLDDT: mean 80.44, std 16.79, range [27.53, 98.81]